Protein AF-A0A926UFT2-F1 (afdb_monomer)

Sequence (426 aa):
MARPYPFKGGNISDYETFIGQAGTYNTRYIPTGQTVPCIQPSGGFTSPSQLLDINMLSIASLALGVLNLGVGVYNAFQLQKTQKKLDQNHEQIRAYFGSIQNALNAHQRTLEVLVSSQYGLSQQMNILREEMRSDFQQIVREIQGVEARRRRKEFYANTYELMEVYKRFIDHLPDLSEADRLIDRAEKLEAWLLAELDQVSMGKPERLPLVVALFFSVRAKADAFEAKGGKYMASADKALNKLKKQIQREAYALCNGRSLYTLGVEIPEIVYQYALLQRSLAKGIELRLNPKAELAFLPEEVAWKDGLDDFRKIFEQKPESTVKDTVKINEKTVIHLKTLADCDWYIRFSGEDPSTFDVHSRQSIRLSDLFREIGHPNPTEGILYKSDLYALMLFSLPEACNKFASRIQEEFSWEEHPKISGSSFQ

Nearest PDB structures (foldseek):
  8v2d-assembly1_y  TM=6.453E-01  e=6.750E-02  synthetic construct

Solvent-accessible surface area (backbone atoms only — not comparable to full-atom values): 24301 Å² total; per-residue (Å²): 142,80,82,83,82,93,81,82,88,80,62,80,87,49,50,47,80,46,73,45,102,84,75,42,60,26,46,28,38,61,92,79,66,56,69,50,78,51,82,71,82,84,78,77,96,73,83,94,83,91,85,90,91,88,89,80,75,65,63,67,57,50,57,54,50,54,53,53,46,53,53,50,52,50,52,51,52,51,50,53,53,51,48,54,50,50,51,51,49,50,51,50,51,50,51,51,51,51,50,50,52,51,52,51,53,51,51,49,53,51,50,52,52,48,52,52,50,50,51,52,51,52,50,52,53,51,50,51,51,52,50,52,51,51,51,52,53,48,51,52,51,50,50,54,54,50,50,56,50,50,53,48,52,52,52,51,50,54,53,49,54,40,50,56,46,49,49,50,34,64,74,68,50,75,46,69,69,49,27,53,52,33,35,56,44,19,52,55,46,38,55,51,41,51,56,56,49,72,76,47,70,83,34,44,80,85,47,50,68,51,50,52,52,38,49,52,25,53,47,51,27,26,55,26,24,48,68,67,35,78,80,31,41,62,53,23,53,51,51,52,54,50,48,52,55,48,53,44,51,40,49,47,44,44,48,37,71,31,21,55,37,43,53,50,62,75,41,38,69,59,57,48,50,50,51,50,53,51,50,53,50,51,51,52,54,47,39,71,78,36,77,84,54,80,89,67,82,51,73,72,76,70,54,82,78,76,77,43,65,74,62,35,62,59,71,52,87,74,64,82,88,77,58,94,79,66,56,74,42,49,27,85,39,69,48,69,46,83,46,73,67,46,48,54,50,44,33,58,54,72,70,52,58,80,91,77,61,57,76,84,81,56,57,59,47,48,44,28,56,50,32,45,35,26,40,43,95,55,28,80,72,43,70,41,44,62,86,44,47,65,58,51,56,54,56,37,24,48,65,43,53,50,54,42,32,50,52,52,22,61,75,62,66,50,95,61,77,50,52,46,38,50,55,86,75,127

Structure (mmCIF, N/CA/C/O backbone):
data_AF-A0A926UFT2-F1
#
_entry.id   AF-A0A926UFT2-F1
#
loop_
_atom_site.group_PDB
_atom_site.id
_atom_site.type_symbol
_atom_site.label_atom_id
_atom_site.label_alt_id
_atom_site.label_comp_id
_atom_site.label_asym_id
_atom_site.label_entity_id
_atom_site.label_seq_id
_atom_site.pdbx_PDB_ins_code
_atom_site.Cartn_x
_atom_site.Cartn_y
_atom_site.Cartn_z
_atom_site.occupancy
_atom_site.B_iso_or_equiv
_atom_site.auth_seq_id
_atom_site.auth_comp_id
_atom_site.auth_asym_id
_atom_site.auth_atom_id
_atom_site.pdbx_PDB_model_num
ATOM 1 N N . MET A 1 1 ? -34.789 -75.171 114.854 1.00 38.50 1 MET A N 1
ATOM 2 C CA . MET A 1 1 ? -34.407 -75.235 113.425 1.00 38.50 1 MET A CA 1
ATOM 3 C C . MET A 1 1 ? -34.925 -73.981 112.732 1.00 38.50 1 MET A C 1
ATOM 5 O O . MET A 1 1 ? -36.127 -73.873 112.540 1.00 38.50 1 MET A O 1
ATOM 9 N N . ALA A 1 2 ? -34.049 -73.021 112.426 1.00 29.33 2 ALA A N 1
ATOM 10 C CA . ALA A 1 2 ? -34.383 -71.782 111.718 1.00 29.33 2 ALA A CA 1
ATOM 11 C C . ALA A 1 2 ? -33.448 -71.641 110.504 1.00 29.33 2 ALA A C 1
ATOM 13 O O . ALA A 1 2 ? -32.247 -71.875 110.616 1.00 29.33 2 ALA A O 1
ATOM 14 N N . ARG A 1 3 ? -34.039 -71.366 109.337 1.00 34.44 3 ARG A N 1
ATOM 15 C CA . ARG A 1 3 ? -33.404 -71.332 108.007 1.00 34.44 3 ARG A CA 1
ATOM 16 C C . ARG A 1 3 ? -32.431 -70.139 107.877 1.00 34.44 3 ARG A C 1
ATOM 18 O O . ARG A 1 3 ? -32.713 -69.098 108.465 1.00 34.44 3 ARG A O 1
ATOM 25 N N . PRO A 1 4 ? -31.328 -70.241 107.106 1.00 38.78 4 PRO A N 1
ATOM 26 C CA . PRO A 1 4 ? -30.415 -69.117 106.884 1.00 38.78 4 PRO A CA 1
ATOM 27 C C . PRO A 1 4 ? -31.065 -68.029 106.004 1.00 38.78 4 PRO A C 1
ATOM 29 O O . PRO A 1 4 ? -31.849 -68.337 105.107 1.00 38.78 4 PRO A O 1
ATOM 32 N N . TYR A 1 5 ? -30.742 -66.762 106.291 1.00 44.00 5 TYR A N 1
ATOM 33 C CA . TYR A 1 5 ? -31.286 -65.552 105.652 1.00 44.00 5 TYR A CA 1
ATOM 34 C C . TYR A 1 5 ? -31.024 -65.483 104.126 1.00 44.00 5 TYR A C 1
ATOM 36 O O . TYR A 1 5 ? -29.974 -65.947 103.672 1.00 44.00 5 TYR A O 1
ATOM 44 N N . PRO A 1 6 ? -31.926 -64.879 103.319 1.00 48.56 6 PRO A N 1
ATOM 45 C CA . PRO A 1 6 ? -31.948 -65.055 101.872 1.00 48.56 6 PRO A CA 1
ATOM 46 C C . PRO A 1 6 ? -31.351 -63.849 101.134 1.00 48.56 6 PRO A C 1
ATOM 48 O O . PRO A 1 6 ? -32.085 -63.107 100.505 1.00 48.56 6 PRO A O 1
ATOM 51 N N . PHE A 1 7 ? -30.035 -63.634 101.163 1.00 53.41 7 PHE A N 1
ATOM 52 C CA . PHE A 1 7 ? -29.404 -62.755 100.166 1.00 53.41 7 PHE A CA 1
ATOM 53 C C . PHE A 1 7 ? -28.016 -63.279 99.789 1.00 53.41 7 PHE A C 1
ATOM 55 O O . PHE A 1 7 ? -27.072 -63.214 100.572 1.00 53.41 7 PHE A O 1
ATOM 62 N N . LYS A 1 8 ? -27.893 -63.820 98.572 1.00 51.34 8 LYS A N 1
ATOM 63 C CA . LYS A 1 8 ? -26.617 -64.154 97.926 1.00 51.34 8 LYS A CA 1
ATOM 64 C C . LYS A 1 8 ? -26.634 -63.615 96.493 1.00 51.34 8 LYS A C 1
ATOM 66 O O . LYS A 1 8 ? -27.246 -64.232 95.630 1.00 51.34 8 LYS A O 1
ATOM 71 N N . GLY A 1 9 ? -25.908 -62.522 96.260 1.00 61.12 9 GLY A N 1
ATOM 72 C CA . GLY A 1 9 ? -25.526 -62.046 94.923 1.00 61.12 9 GLY A CA 1
ATOM 73 C C . GLY A 1 9 ? -26.507 -61.081 94.243 1.00 61.12 9 GLY A C 1
ATOM 74 O O . GLY A 1 9 ? -27.718 -61.251 94.330 1.00 61.12 9 GLY A O 1
ATOM 75 N N . GLY A 1 10 ? -25.939 -60.080 93.561 1.00 60.56 10 GLY A N 1
ATOM 76 C CA . GLY A 1 10 ? -26.616 -59.007 92.820 1.00 60.56 10 GLY A CA 1
ATOM 77 C C . GLY A 1 10 ? -25.664 -57.821 92.598 1.00 60.56 10 GLY A C 1
ATOM 78 O O . GLY A 1 10 ? -24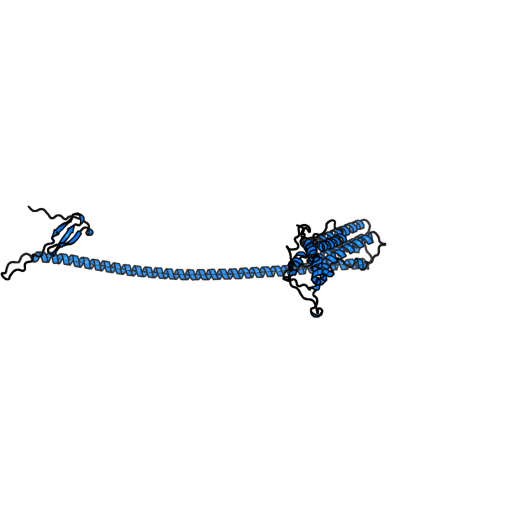.642 -57.734 93.284 1.00 60.56 10 GLY A O 1
ATOM 79 N N . ASN A 1 11 ? -25.956 -56.931 91.642 1.00 62.16 11 ASN A N 1
ATOM 80 C CA 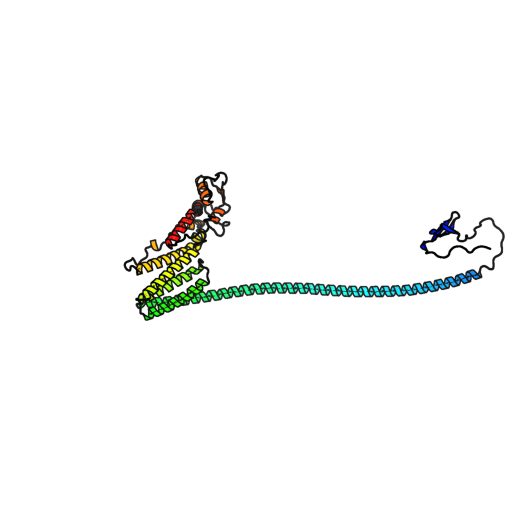. ASN A 1 11 ? -25.168 -55.710 91.444 1.00 62.16 11 ASN A CA 1
ATOM 81 C C . ASN A 1 11 ? -25.641 -54.634 92.437 1.00 62.16 11 ASN A C 1
ATOM 83 O O . ASN A 1 11 ? -26.805 -54.632 92.835 1.00 62.16 11 ASN A O 1
ATOM 87 N N . ILE A 1 12 ? -24.768 -53.720 92.873 1.00 59.62 12 ILE A N 1
ATOM 88 C CA . ILE A 1 12 ? -25.111 -52.793 93.974 1.00 59.62 12 ILE A CA 1
ATOM 89 C C . ILE A 1 12 ? -26.291 -51.865 93.627 1.00 59.62 12 ILE A C 1
ATOM 91 O O . ILE A 1 12 ? -27.007 -51.418 94.516 1.00 59.62 12 ILE A O 1
ATOM 95 N N . SER A 1 13 ? -26.520 -51.635 92.332 1.00 68.62 13 SER A N 1
ATOM 96 C CA . SER A 1 13 ? -27.637 -50.872 91.767 1.00 68.62 13 SER A CA 1
ATOM 97 C C . SER A 1 13 ? -29.010 -51.529 91.934 1.00 68.62 13 SER A C 1
ATOM 99 O O . SER A 1 13 ? -30.019 -50.863 91.731 1.00 68.62 13 SER A O 1
ATOM 101 N N . ASP A 1 14 ? -29.063 -52.815 92.288 1.00 70.75 14 ASP A N 1
ATOM 102 C CA . ASP A 1 14 ? -30.310 -53.583 92.393 1.00 70.75 14 ASP A CA 1
ATOM 103 C C . ASP A 1 14 ? -30.924 -53.516 93.806 1.00 70.75 14 ASP A C 1
ATOM 105 O O . ASP A 1 14 ? -31.936 -54.166 94.091 1.00 70.75 14 ASP A O 1
ATOM 109 N N . TYR A 1 15 ? -30.311 -52.741 94.707 1.00 73.19 15 TYR A N 1
ATOM 110 C CA . TYR A 1 15 ? -30.731 -52.574 96.094 1.00 73.19 15 TYR A CA 1
ATOM 111 C C . TYR A 1 15 ? -31.016 -51.106 96.403 1.00 73.19 15 TYR A C 1
ATOM 113 O O . TYR A 1 15 ? -30.239 -50.221 96.055 1.00 73.19 15 TYR A O 1
ATOM 121 N N . GLU A 1 16 ? -32.109 -50.860 97.121 1.00 76.12 16 GLU A N 1
ATOM 122 C CA . GLU A 1 16 ? -32.495 -49.527 97.579 1.00 76.12 16 GLU A CA 1
ATOM 123 C C . GLU A 1 16 ? -32.676 -49.520 99.098 1.00 76.12 16 GLU A C 1
ATOM 125 O O . GLU A 1 16 ? -33.309 -50.412 99.677 1.00 76.12 16 GLU A O 1
ATOM 130 N N . THR A 1 17 ? -32.135 -48.489 99.745 1.00 71.31 17 THR A N 1
ATOM 131 C CA . THR A 1 17 ? -32.325 -48.229 101.173 1.00 71.31 17 THR A CA 1
ATOM 132 C C . THR A 1 17 ? -33.426 -47.195 101.359 1.00 71.31 17 THR A C 1
ATOM 134 O O . THR A 1 17 ? -33.332 -46.087 100.838 1.00 71.31 17 THR A O 1
ATOM 137 N N . PHE A 1 18 ? -34.455 -47.527 102.135 1.00 71.19 18 PHE A N 1
ATOM 138 C CA . PHE A 1 18 ? -35.599 -46.645 102.371 1.00 71.19 18 PHE A CA 1
ATOM 139 C C . PHE A 1 18 ? -36.049 -46.698 103.837 1.00 71.19 18 PHE A C 1
ATOM 141 O O . PHE A 1 18 ? -35.766 -47.658 104.558 1.00 71.19 18 PHE A O 1
ATOM 148 N N . ILE A 1 19 ? -36.759 -45.665 104.295 1.00 70.62 19 ILE A N 1
ATOM 149 C CA . ILE A 1 19 ? -37.270 -45.583 105.670 1.00 70.62 19 ILE A CA 1
ATOM 150 C C . ILE A 1 19 ? -38.686 -46.176 105.715 1.00 70.62 19 ILE A C 1
ATOM 152 O O . ILE A 1 19 ? -39.572 -45.743 104.981 1.00 70.62 19 ILE A O 1
ATOM 156 N N . GLY A 1 20 ? -38.898 -47.196 106.551 1.00 65.69 20 GLY A N 1
ATOM 157 C CA . GLY A 1 20 ? -40.201 -47.855 106.718 1.00 65.69 20 GLY A CA 1
ATOM 158 C C . GLY A 1 20 ? -41.177 -47.060 107.595 1.00 65.69 20 GLY A C 1
ATOM 159 O O . GLY A 1 20 ? -40.785 -46.111 108.268 1.00 65.69 20 GLY A O 1
ATOM 160 N N . GLN A 1 21 ? -42.448 -47.482 107.654 1.00 56.25 21 GLN A N 1
ATOM 161 C CA . GLN A 1 21 ? -43.526 -46.781 108.385 1.00 56.25 21 GLN A CA 1
ATOM 162 C C . GLN A 1 21 ? -43.278 -46.597 109.902 1.00 56.25 21 GLN A C 1
ATOM 164 O O . GLN A 1 21 ? -43.944 -45.778 110.523 1.00 56.25 21 GLN A O 1
ATOM 169 N N . ALA A 1 22 ? -42.303 -47.305 110.489 1.00 54.56 22 ALA A N 1
ATOM 170 C CA . ALA A 1 22 ? -41.871 -47.158 111.885 1.00 54.56 22 ALA A CA 1
ATOM 171 C C . ALA A 1 22 ? -40.535 -46.391 112.057 1.00 54.56 22 ALA A C 1
ATOM 173 O O . ALA A 1 22 ? -39.923 -46.454 113.121 1.00 54.56 22 ALA A O 1
ATOM 174 N N . GLY A 1 23 ? -40.043 -45.704 111.016 1.00 50.47 23 GLY A N 1
ATOM 175 C CA . GLY A 1 23 ? -38.810 -44.903 111.067 1.00 50.47 23 GLY A CA 1
ATOM 176 C C . GLY A 1 23 ? -37.500 -45.697 110.958 1.00 50.47 23 GLY A C 1
ATOM 177 O O . GLY A 1 23 ? -36.429 -45.141 111.187 1.00 50.47 23 GLY A O 1
ATOM 178 N N . THR A 1 24 ? -37.550 -46.987 110.614 1.00 60.97 24 THR A N 1
ATOM 179 C CA . THR A 1 24 ? -36.361 -47.845 110.474 1.00 60.97 24 THR A CA 1
ATOM 180 C C . THR A 1 24 ? -35.791 -47.807 109.058 1.00 60.97 24 THR A C 1
ATOM 182 O O . THR A 1 24 ? -36.548 -47.813 108.087 1.00 60.97 24 THR A O 1
ATOM 185 N N . TYR A 1 25 ? -34.460 -47.808 108.927 1.00 60.69 25 TYR A N 1
ATOM 186 C CA . TYR A 1 25 ? -33.798 -47.988 107.633 1.00 60.69 25 TYR A CA 1
ATOM 187 C C . TYR A 1 25 ? -33.895 -49.456 107.214 1.00 60.69 25 TYR A C 1
ATOM 189 O O . TYR A 1 25 ? -33.413 -50.342 107.917 1.00 60.69 25 TYR A O 1
ATOM 197 N N . ASN A 1 26 ? -34.527 -49.714 106.075 1.00 72.56 26 ASN A N 1
ATOM 198 C CA . ASN A 1 26 ? -34.687 -51.047 105.509 1.00 72.56 26 ASN A CA 1
ATOM 199 C C . ASN A 1 26 ? -33.991 -51.107 104.153 1.00 72.56 26 ASN A C 1
ATOM 201 O O . ASN A 1 26 ? -34.033 -50.140 103.391 1.00 72.56 26 ASN A O 1
ATOM 205 N N . THR A 1 27 ? -33.410 -52.260 103.833 1.00 71.62 27 THR A N 1
ATOM 206 C CA . THR A 1 27 ? -32.860 -52.512 102.499 1.00 71.62 27 THR A CA 1
ATOM 207 C C . THR A 1 27 ? -33.816 -53.420 101.739 1.00 71.62 27 THR A C 1
ATOM 209 O O . THR A 1 27 ? -34.181 -54.503 102.212 1.00 71.62 27 THR A O 1
ATOM 212 N N . ARG A 1 28 ? -34.248 -52.963 100.562 1.00 79.88 28 ARG A N 1
ATOM 213 C CA . ARG A 1 28 ? -35.083 -53.717 99.625 1.00 79.88 28 ARG A CA 1
ATOM 214 C C . ARG A 1 28 ? -34.233 -54.183 98.456 1.00 79.88 28 ARG A C 1
ATOM 216 O O . ARG A 1 28 ? -33.477 -53.395 97.897 1.00 79.88 28 ARG A O 1
ATOM 223 N N . TYR A 1 29 ? -34.413 -55.433 98.048 1.00 80.19 29 TYR A N 1
ATOM 224 C CA . TYR A 1 29 ? -33.952 -55.870 96.735 1.00 80.19 29 TYR A CA 1
ATOM 225 C C . TYR A 1 29 ? -35.026 -55.533 95.698 1.00 80.19 29 TYR A C 1
ATOM 227 O O . TYR A 1 29 ? -36.144 -56.052 95.765 1.00 80.19 29 TYR A O 1
ATOM 235 N N . ILE A 1 30 ? -34.708 -54.616 94.785 1.00 77.50 30 ILE A N 1
ATOM 236 C CA . ILE A 1 30 ? -35.669 -53.978 93.874 1.00 77.50 30 ILE A CA 1
ATOM 237 C C . ILE A 1 30 ? -36.402 -55.009 92.990 1.00 77.50 30 ILE A C 1
ATOM 239 O O . ILE A 1 30 ? -37.626 -54.915 92.895 1.00 77.50 30 ILE A O 1
ATOM 243 N N . PRO A 1 31 ? -35.739 -56.035 92.411 1.00 76.19 31 PRO A N 1
ATOM 244 C CA . PRO A 1 31 ? -36.402 -56.958 91.485 1.00 76.19 31 PRO A CA 1
ATOM 245 C C . PRO A 1 31 ? -37.454 -57.875 92.123 1.00 76.19 31 PRO A C 1
ATOM 247 O O . PRO A 1 31 ? -38.410 -58.257 91.454 1.00 76.19 31 PRO A O 1
ATOM 250 N N . THR A 1 32 ? -37.294 -58.259 93.397 1.00 73.31 32 THR A N 1
ATOM 251 C CA . THR A 1 32 ? -38.211 -59.206 94.069 1.00 73.31 32 THR A CA 1
ATOM 252 C C . THR A 1 32 ? -39.108 -58.552 95.117 1.00 73.31 32 THR A C 1
ATOM 254 O O . THR A 1 32 ? -40.034 -59.192 95.612 1.00 73.31 32 THR A O 1
ATOM 257 N N . GLY A 1 33 ? -38.833 -57.301 95.495 1.00 68.38 33 GLY A N 1
ATOM 258 C CA . GLY A 1 33 ? -39.597 -56.558 96.499 1.00 68.38 33 GLY A CA 1
ATOM 259 C C . GLY A 1 33 ? -39.401 -57.034 97.942 1.00 68.38 33 GLY A C 1
ATOM 260 O O . GLY A 1 33 ? -40.003 -56.463 98.851 1.00 68.38 33 GLY A O 1
ATOM 261 N N . GLN A 1 34 ? -38.559 -58.045 98.187 1.00 72.94 34 GLN A N 1
ATOM 262 C CA . GLN A 1 34 ? -38.290 -58.540 99.537 1.00 72.94 34 GLN A CA 1
ATOM 263 C C . GLN A 1 34 ? -37.450 -57.537 100.334 1.00 72.94 34 GLN A C 1
ATOM 265 O O . GLN A 1 34 ? -36.432 -57.023 99.862 1.00 72.94 34 GLN A O 1
ATOM 270 N N . THR A 1 35 ? -37.883 -57.274 101.565 1.00 67.94 35 THR A N 1
ATOM 271 C CA . THR A 1 35 ? -37.246 -56.330 102.487 1.00 67.94 35 THR A CA 1
ATOM 272 C C . THR A 1 35 ? -36.670 -57.064 103.683 1.00 67.94 35 THR A C 1
ATOM 274 O O . THR A 1 35 ? -37.381 -57.843 104.320 1.00 67.94 35 THR A O 1
ATOM 277 N N . VAL A 1 36 ? -35.416 -56.770 104.027 1.00 65.31 36 VAL A N 1
ATOM 278 C CA . VAL A 1 36 ? -34.845 -57.179 105.315 1.00 65.31 36 VAL A CA 1
ATOM 279 C C . VAL A 1 36 ? -34.732 -55.951 106.212 1.00 65.31 36 VAL A C 1
ATOM 281 O O . VAL A 1 36 ? -34.153 -54.942 105.795 1.00 65.31 36 VAL A O 1
ATOM 284 N N . PRO A 1 37 ? -35.294 -56.010 107.430 1.00 57.31 37 PRO A N 1
ATOM 285 C CA . PRO A 1 37 ? -35.122 -54.940 108.388 1.00 57.31 37 PRO A CA 1
ATOM 286 C C . PRO A 1 37 ? -33.679 -54.931 108.877 1.00 57.31 37 PRO A C 1
ATOM 288 O O . PRO A 1 37 ? -33.177 -55.937 109.383 1.00 57.31 37 PRO A O 1
ATOM 291 N N . CYS A 1 38 ? -33.005 -53.791 108.743 1.00 56.72 38 CYS A N 1
ATOM 292 C CA . CYS A 1 38 ? -31.776 -53.581 109.490 1.00 56.72 38 CYS A CA 1
ATOM 293 C C . CYS A 1 38 ? -32.158 -53.347 110.956 1.00 56.72 38 CYS A C 1
ATOM 295 O O . CYS A 1 38 ? -33.094 -52.608 111.262 1.00 56.72 38 CYS A O 1
ATOM 297 N N . ILE A 1 39 ? -31.458 -54.058 111.841 1.00 48.69 39 ILE A N 1
ATOM 298 C CA . ILE A 1 39 ? -31.693 -54.152 113.285 1.00 48.69 39 ILE A CA 1
ATOM 299 C C . ILE A 1 39 ? -31.995 -52.765 113.874 1.00 48.69 39 ILE A C 1
ATOM 301 O O . ILE A 1 39 ? -31.167 -51.857 113.794 1.00 48.69 39 ILE A O 1
ATOM 305 N N . GLN A 1 40 ? -33.179 -52.611 114.476 1.00 38.66 40 GLN A N 1
ATOM 306 C CA . GLN A 1 40 ? -33.473 -51.473 115.345 1.00 38.66 40 GLN A CA 1
ATOM 307 C C . GLN A 1 40 ? -32.434 -51.434 116.474 1.00 38.66 40 GLN A C 1
ATOM 309 O O . GLN A 1 40 ? -32.223 -52.467 117.115 1.00 38.66 40 GLN A O 1
ATOM 314 N N . PRO A 1 41 ? -31.872 -50.267 116.837 1.00 41.53 41 PRO A N 1
ATOM 315 C CA . PRO A 1 41 ? -31.572 -50.070 118.242 1.00 41.53 41 PRO A CA 1
ATOM 316 C C . PRO A 1 41 ? -32.928 -50.156 118.949 1.00 41.53 41 PRO A C 1
ATOM 318 O O . PRO A 1 41 ? -33.809 -49.331 118.704 1.00 41.53 41 PRO A O 1
ATOM 321 N N . SER A 1 42 ? -33.148 -51.221 119.717 1.00 34.81 42 SER A N 1
ATOM 322 C CA . SER A 1 42 ? -34.366 -51.408 120.501 1.00 34.81 42 SER A CA 1
ATOM 323 C C . SER A 1 42 ? -34.553 -50.184 121.395 1.00 34.81 42 SER A C 1
ATOM 325 O O . SER A 1 42 ? -33.825 -50.000 122.371 1.00 34.81 42 SER A O 1
ATOM 327 N N . GLY A 1 43 ? -35.479 -49.313 120.998 1.00 40.12 43 GLY A N 1
ATOM 328 C CA . GLY A 1 43 ? -35.889 -48.162 121.779 1.00 40.12 43 GLY A CA 1
ATOM 329 C C . GLY A 1 43 ? -36.644 -48.593 123.032 1.00 40.12 43 GLY A C 1
ATOM 330 O O . GLY A 1 43 ? -37.162 -49.705 123.114 1.00 40.12 43 GLY A O 1
ATOM 331 N N . GLY A 1 44 ? -36.741 -47.676 123.990 1.00 34.22 44 GLY A N 1
ATOM 332 C CA . GLY A 1 44 ? -37.617 -47.856 125.139 1.00 34.22 44 GLY A CA 1
ATOM 333 C C . GLY A 1 44 ? -37.454 -46.790 126.211 1.00 34.22 44 GLY A C 1
ATOM 334 O O . GLY A 1 44 ? -37.046 -47.099 127.323 1.00 34.22 44 GLY A O 1
ATOM 335 N N . PHE A 1 45 ? -37.788 -45.535 125.900 1.00 47.22 45 PHE A N 1
ATOM 336 C CA . PHE A 1 45 ? -38.206 -44.589 126.935 1.00 47.22 45 PHE A CA 1
ATOM 337 C C . PHE A 1 45 ? -39.520 -45.098 127.536 1.00 47.22 45 PHE A C 1
ATOM 339 O O . PHE A 1 45 ? -40.566 -44.900 126.932 1.00 47.22 45 PHE A O 1
ATOM 346 N N . THR A 1 46 ? -39.472 -45.701 128.723 1.00 38.75 46 THR A N 1
ATOM 347 C CA . THR A 1 46 ? -40.556 -45.631 129.714 1.00 38.75 46 THR A CA 1
ATOM 348 C C . THR A 1 46 ? -40.002 -45.903 131.111 1.00 38.75 46 THR A C 1
ATOM 350 O O . THR A 1 46 ? -39.685 -47.039 131.440 1.00 38.75 46 THR A O 1
ATOM 353 N N . SER A 1 47 ? -40.006 -44.845 131.926 1.00 36.75 47 SER A N 1
ATOM 354 C CA . SER A 1 47 ? -39.980 -44.826 133.397 1.00 36.75 47 SER A CA 1
ATOM 355 C C . SER A 1 47 ? -38.670 -45.201 134.127 1.00 36.75 47 SER A C 1
ATOM 357 O O . SER A 1 47 ? -38.021 -46.189 133.793 1.00 36.75 47 SER A O 1
ATOM 359 N N . PRO A 1 48 ? -38.270 -44.424 135.158 1.00 46.06 48 PRO A N 1
ATOM 360 C CA . PRO A 1 48 ? -37.009 -44.604 135.856 1.00 46.06 48 PRO A CA 1
ATOM 361 C C . PRO A 1 48 ? -37.140 -45.644 136.971 1.00 46.06 48 PRO A C 1
ATOM 363 O O . PRO A 1 48 ? -37.853 -45.428 137.948 1.00 46.06 48 PRO A O 1
ATOM 366 N N . SER A 1 49 ? -36.413 -46.753 136.854 1.00 43.06 49 SER A N 1
ATOM 367 C CA . SER A 1 49 ? -35.515 -47.287 137.893 1.00 43.06 49 SER A CA 1
ATOM 368 C C . SER A 1 49 ? -35.159 -48.756 137.641 1.00 43.06 49 SER A C 1
ATOM 370 O O . SER A 1 49 ? -35.996 -49.563 137.258 1.00 43.06 49 SER A O 1
ATOM 372 N N . GLN A 1 50 ? -33.906 -49.056 137.988 1.00 36.91 50 GLN A N 1
ATOM 373 C CA . GLN A 1 50 ? -33.282 -50.354 138.266 1.00 36.91 50 GLN A CA 1
ATOM 374 C C . GLN A 1 50 ? -32.277 -50.899 137.230 1.00 36.91 50 GLN A C 1
ATOM 376 O O . GLN A 1 50 ? -32.532 -51.067 136.044 1.00 36.91 50 GLN A O 1
ATOM 381 N N . LEU A 1 51 ? -31.079 -51.066 137.790 1.00 45.25 51 LEU A N 1
ATOM 382 C CA . LEU A 1 51 ? -29.727 -51.265 137.278 1.00 45.25 51 LEU A CA 1
ATOM 383 C C . LEU A 1 51 ? -29.359 -52.765 137.183 1.00 45.25 51 LEU A C 1
ATOM 385 O O . LEU A 1 51 ? -29.845 -53.542 137.999 1.00 45.25 51 LEU A O 1
ATOM 389 N N . LEU A 1 52 ? -28.362 -53.054 136.322 1.00 41.03 52 LEU A N 1
ATOM 390 C CA . LEU A 1 52 ? -27.407 -54.196 136.285 1.00 41.03 52 LEU A CA 1
ATOM 391 C C . LEU A 1 52 ? -27.747 -55.427 135.413 1.00 41.03 52 LEU A C 1
ATOM 393 O O . LEU A 1 52 ? -28.554 -56.260 135.799 1.00 41.03 52 LEU A O 1
ATOM 397 N N . ASP A 1 53 ? -27.067 -55.564 134.257 1.00 39.47 53 ASP A N 1
ATOM 398 C CA . ASP A 1 53 ? -25.957 -56.532 134.049 1.00 39.47 53 ASP A CA 1
ATOM 399 C C . ASP A 1 53 ? -25.399 -56.495 132.598 1.00 39.47 53 ASP A C 1
ATOM 401 O O . ASP A 1 53 ? -26.100 -56.794 131.632 1.00 39.47 53 ASP A O 1
ATOM 405 N N . ILE A 1 54 ? -24.116 -56.135 132.423 1.00 46.47 54 ILE A N 1
ATOM 406 C CA . ILE A 1 54 ? -23.368 -56.123 131.141 1.00 46.47 54 ILE A CA 1
ATOM 407 C C . ILE A 1 54 ? -21.910 -56.504 131.439 1.00 46.47 54 ILE A C 1
ATOM 409 O O . ILE A 1 54 ? -21.283 -55.790 132.215 1.00 46.47 54 ILE A O 1
ATOM 413 N N . ASN A 1 55 ? -21.329 -57.547 130.809 1.00 45.53 55 ASN A N 1
ATOM 414 C CA . ASN A 1 55 ? -19.852 -57.651 130.739 1.00 45.53 55 ASN A CA 1
ATOM 415 C C . ASN A 1 55 ? -19.172 -58.564 129.681 1.00 45.53 55 ASN A C 1
ATOM 417 O O . ASN A 1 55 ? -17.951 -58.662 129.705 1.00 45.53 55 ASN A O 1
ATOM 421 N N . MET A 1 56 ? -19.853 -59.191 128.706 1.00 41.03 56 MET A N 1
ATOM 422 C CA . MET A 1 56 ? -19.154 -60.015 127.676 1.00 41.03 56 MET A CA 1
ATOM 423 C C . MET A 1 56 ? -19.154 -59.470 126.231 1.00 41.03 56 MET A C 1
ATOM 425 O O . MET A 1 56 ? -18.460 -60.010 125.375 1.00 41.03 56 MET A O 1
ATOM 429 N N . LEU A 1 57 ? -19.844 -58.364 125.935 1.00 44.75 57 LEU A N 1
ATOM 430 C CA . LEU A 1 57 ? -19.972 -57.816 124.566 1.00 44.75 57 LEU A CA 1
ATOM 431 C C . LEU A 1 57 ? -18.865 -56.822 124.142 1.00 44.75 57 LEU A C 1
ATOM 433 O O . LEU A 1 57 ? -18.858 -56.367 122.999 1.00 44.75 57 LEU A O 1
ATOM 437 N N . SER A 1 58 ? -17.918 -56.502 125.031 1.00 47.06 58 SER A N 1
ATOM 438 C CA . SER A 1 58 ? -16.907 -55.437 124.855 1.00 47.06 58 SER A CA 1
ATOM 439 C C . SER A 1 58 ? -15.657 -55.858 124.053 1.00 47.06 58 SER A C 1
ATOM 441 O O . SER A 1 58 ? -15.058 -55.056 123.340 1.00 47.06 58 SER A O 1
ATOM 443 N N . ILE A 1 59 ? -15.257 -57.133 124.108 1.00 43.22 59 ILE A N 1
ATOM 444 C CA . ILE A 1 59 ? -13.952 -57.566 123.565 1.00 43.22 59 ILE A CA 1
ATOM 445 C C . ILE A 1 59 ? -14.026 -57.896 122.063 1.00 43.22 59 ILE A C 1
ATOM 447 O O . ILE A 1 59 ? -13.127 -57.545 121.298 1.00 43.22 59 ILE A O 1
ATOM 451 N N . ALA A 1 60 ? -15.115 -58.521 121.605 1.00 42.44 60 ALA A N 1
ATOM 452 C CA . ALA A 1 60 ? -15.293 -58.874 120.191 1.00 42.44 60 ALA A CA 1
ATOM 453 C C . ALA A 1 60 ? -15.494 -57.638 119.293 1.00 42.44 60 ALA A C 1
ATOM 455 O O . ALA A 1 60 ? -15.026 -57.599 118.155 1.00 42.44 60 ALA A O 1
ATOM 456 N N . SER A 1 61 ? -16.144 -56.605 119.827 1.00 44.38 61 SER A N 1
ATOM 457 C CA . SER A 1 61 ? -16.360 -55.316 119.165 1.00 44.38 61 SER A CA 1
ATOM 458 C C . SER A 1 61 ? -15.059 -54.509 119.036 1.00 44.38 61 SER A C 1
ATOM 460 O O . SER A 1 61 ? -14.843 -53.863 118.010 1.00 44.38 61 SER A O 1
ATOM 462 N N . LEU A 1 62 ? -14.135 -54.630 119.996 1.00 43.66 62 LEU A N 1
ATOM 463 C CA . LEU A 1 62 ? -12.803 -54.022 119.922 1.00 43.66 62 LEU A CA 1
ATOM 464 C C . LEU A 1 62 ? -11.918 -54.672 118.839 1.00 43.66 62 LEU A C 1
ATOM 466 O O . LEU A 1 62 ? -11.279 -53.968 118.058 1.00 43.66 62 LEU A O 1
ATOM 470 N N . ALA A 1 63 ? -11.913 -56.007 118.739 1.00 39.56 63 ALA A N 1
ATOM 471 C CA . ALA A 1 63 ? -11.103 -56.734 117.752 1.00 39.56 63 ALA A CA 1
ATOM 472 C C . ALA A 1 63 ? -11.539 -56.458 116.296 1.00 39.56 63 ALA A C 1
ATOM 474 O O . ALA A 1 63 ? -10.697 -56.261 115.417 1.00 39.56 63 ALA A O 1
ATOM 475 N N . LEU A 1 64 ? -12.851 -56.368 116.049 1.00 48.81 64 LEU A N 1
ATOM 476 C CA . LEU A 1 64 ? -13.413 -55.944 114.760 1.00 48.81 64 LEU A CA 1
ATOM 477 C C . LEU A 1 64 ? -13.107 -54.470 114.446 1.00 48.81 64 LEU A C 1
ATOM 479 O O . LEU A 1 64 ? -12.839 -54.133 113.293 1.00 48.81 64 LEU A O 1
ATOM 483 N N . GLY A 1 65 ? -13.084 -53.605 115.465 1.00 46.56 65 GLY A N 1
ATOM 484 C CA . GLY A 1 65 ? -12.685 -52.204 115.331 1.00 46.56 65 GLY A CA 1
ATOM 485 C C . GLY A 1 65 ? -11.230 -52.033 114.883 1.00 46.56 65 GLY A C 1
ATOM 486 O O . GLY A 1 65 ? -10.963 -51.250 113.976 1.00 46.56 65 GLY A O 1
ATOM 487 N N . VAL A 1 66 ? -10.296 -52.806 115.449 1.00 49.69 66 VAL A N 1
ATOM 488 C CA . VAL A 1 66 ? -8.860 -52.733 115.108 1.00 49.69 66 VAL A CA 1
ATOM 489 C C . VAL A 1 66 ? -8.570 -53.270 113.701 1.00 49.69 66 VAL A C 1
ATOM 491 O O . VAL A 1 66 ? -7.791 -52.664 112.965 1.00 49.69 66 VAL A O 1
ATOM 494 N N . LEU A 1 67 ? -9.225 -54.358 113.282 1.00 46.78 67 LEU A N 1
ATOM 495 C CA . LEU A 1 67 ? -9.088 -54.890 111.918 1.00 46.78 67 LEU A CA 1
ATOM 496 C C . LEU A 1 67 ? -9.646 -53.925 110.864 1.00 46.78 67 LEU A C 1
ATOM 498 O O . LEU A 1 67 ? -8.989 -53.676 109.852 1.00 46.78 67 LEU A O 1
ATOM 502 N N . ASN A 1 68 ? -10.808 -53.321 111.127 1.00 53.31 68 ASN A N 1
ATOM 503 C CA . ASN A 1 68 ? -11.378 -52.303 110.243 1.00 53.31 68 ASN A CA 1
ATOM 504 C C . ASN A 1 68 ? -10.508 -51.038 110.181 1.00 53.31 68 ASN A C 1
ATOM 506 O O . ASN A 1 68 ? -10.385 -50.437 109.113 1.00 53.31 68 ASN A O 1
ATOM 510 N N . LEU A 1 69 ? -9.838 -50.669 111.279 1.00 53.59 69 LEU A N 1
ATOM 511 C CA . LEU A 1 69 ? -8.868 -49.573 111.286 1.00 53.59 69 LEU A CA 1
ATOM 512 C C . LEU A 1 69 ? -7.633 -49.905 110.432 1.00 53.59 69 LEU A C 1
ATOM 514 O O . LEU A 1 69 ? -7.182 -49.066 109.658 1.00 53.59 69 LEU A O 1
ATOM 518 N N . GLY A 1 70 ? -7.113 -51.134 110.520 1.00 47.06 70 GLY A N 1
ATOM 519 C CA . GLY A 1 70 ? -5.968 -51.592 109.725 1.00 47.06 70 GLY A CA 1
ATOM 520 C C . GLY A 1 70 ? -6.247 -51.606 108.219 1.00 47.06 70 GLY A C 1
ATOM 521 O O . GLY A 1 70 ? -5.431 -51.120 107.435 1.00 47.06 70 GLY A O 1
ATOM 522 N N . VAL A 1 71 ? -7.430 -52.083 107.812 1.00 64.31 71 VAL A N 1
ATOM 523 C CA . VAL A 1 71 ? -7.884 -52.035 106.410 1.00 64.31 71 VAL A CA 1
ATOM 524 C C . VAL A 1 71 ? -8.116 -50.590 105.957 1.00 64.31 71 VAL A C 1
ATOM 526 O O . VAL A 1 71 ? -7.727 -50.229 104.847 1.00 64.31 71 VAL A O 1
ATOM 529 N N . GLY A 1 72 ? -8.678 -49.737 106.821 1.00 59.84 72 GLY A N 1
ATOM 530 C CA . GLY A 1 72 ? -8.869 -48.310 106.548 1.00 59.84 72 GLY A CA 1
ATOM 531 C C . GLY A 1 72 ? -7.554 -47.559 106.324 1.00 59.84 72 GLY A C 1
ATOM 532 O O . GLY A 1 72 ? -7.420 -46.832 105.341 1.00 59.84 72 GLY A O 1
ATOM 533 N N . VAL A 1 73 ? -6.551 -47.786 107.178 1.00 61.84 73 VAL A N 1
ATOM 534 C CA . VAL A 1 73 ? -5.215 -47.175 107.061 1.00 61.84 73 VAL A CA 1
ATOM 535 C C . VAL A 1 73 ? -4.467 -47.702 105.833 1.00 61.84 73 VAL A C 1
ATOM 537 O O . VAL A 1 73 ? -3.844 -46.919 105.117 1.00 61.84 73 VAL A O 1
ATOM 540 N N . TYR A 1 74 ? -4.564 -49.001 105.531 1.00 66.12 74 TYR A N 1
ATOM 541 C CA . TYR A 1 74 ? -3.958 -49.583 104.330 1.00 66.12 74 TYR A CA 1
ATOM 542 C C . TYR A 1 74 ? -4.583 -49.032 103.042 1.00 66.12 74 TYR A C 1
ATOM 544 O O . TYR A 1 74 ? -3.861 -48.635 102.125 1.00 66.12 74 TYR A O 1
ATOM 552 N N . ASN A 1 75 ? -5.915 -48.942 102.986 1.00 68.06 75 ASN A N 1
ATOM 553 C CA . ASN A 1 75 ? -6.620 -48.358 101.847 1.00 68.06 75 ASN A CA 1
ATOM 554 C C . ASN A 1 75 ? -6.300 -46.868 101.692 1.00 68.06 75 ASN A C 1
ATOM 556 O O . ASN A 1 75 ? -6.067 -46.425 100.571 1.00 68.06 75 ASN A O 1
ATOM 560 N N . ALA A 1 76 ? -6.205 -46.109 102.790 1.00 64.88 76 ALA A N 1
ATOM 561 C CA . ALA A 1 76 ? -5.792 -44.706 102.763 1.00 64.88 76 ALA A CA 1
ATOM 562 C C . ALA A 1 76 ? -4.346 -44.533 102.258 1.00 64.88 76 ALA A C 1
ATOM 564 O O . ALA A 1 76 ? -4.079 -43.656 101.437 1.00 64.88 76 ALA A O 1
ATOM 565 N N . PHE A 1 77 ? -3.420 -45.400 102.680 1.00 69.81 77 PHE A N 1
ATOM 566 C CA . PHE A 1 77 ? -2.034 -45.389 102.206 1.00 69.81 77 PHE A CA 1
ATOM 567 C C . PHE A 1 77 ? -1.923 -45.750 100.716 1.00 69.81 77 PHE A C 1
ATOM 569 O O . PHE A 1 77 ? -1.189 -45.096 99.970 1.00 69.81 77 PHE A O 1
ATOM 576 N N . GLN A 1 78 ? -2.674 -46.756 100.252 1.00 71.50 78 GLN A N 1
ATOM 577 C CA . GLN A 1 78 ? -2.719 -47.108 98.831 1.00 71.50 78 GLN A CA 1
ATOM 578 C C . GLN A 1 78 ? -3.354 -45.996 97.995 1.00 71.50 78 GLN A C 1
ATOM 580 O O . GLN A 1 78 ? -2.787 -45.645 96.963 1.00 71.50 78 GLN A O 1
ATOM 585 N N . LEU A 1 79 ? -4.441 -45.379 98.474 1.00 71.88 79 LEU A N 1
ATOM 586 C CA . LEU A 1 79 ? -5.063 -44.204 97.854 1.00 71.88 79 LEU A CA 1
ATOM 587 C C . LEU A 1 79 ? -4.073 -43.045 97.726 1.00 71.88 79 LEU A C 1
ATOM 589 O O . LEU A 1 79 ? -3.929 -42.473 96.648 1.00 71.88 79 LEU A O 1
ATOM 593 N N . GLN A 1 80 ? -3.315 -42.749 98.782 1.00 74.19 80 GLN A N 1
ATOM 594 C CA . GLN A 1 80 ? -2.299 -41.698 98.757 1.00 74.19 80 GLN A CA 1
ATOM 595 C C . GLN A 1 80 ? -1.166 -42.013 97.766 1.00 74.19 80 GLN A C 1
ATOM 597 O O . GLN A 1 80 ? -0.685 -41.126 97.057 1.00 74.19 80 GLN A O 1
ATOM 602 N N . LYS A 1 81 ? -0.744 -43.281 97.675 1.00 78.75 81 LYS A N 1
ATOM 603 C CA . LYS A 1 81 ? 0.271 -43.728 96.710 1.00 78.75 81 LYS A CA 1
ATOM 604 C C . LYS A 1 81 ? -0.242 -43.657 95.271 1.00 78.75 81 LYS A C 1
ATOM 606 O O . LYS A 1 81 ? 0.507 -43.242 94.386 1.00 78.75 81 LYS A O 1
ATOM 611 N N . THR A 1 82 ? -1.495 -44.040 95.025 1.00 74.94 82 THR A N 1
ATOM 612 C CA . THR A 1 82 ? -2.126 -43.907 93.706 1.00 74.94 82 THR A CA 1
ATOM 613 C C . THR A 1 82 ? -2.331 -42.450 93.328 1.00 74.94 82 THR A C 1
ATOM 615 O O . THR A 1 82 ? -2.085 -42.101 92.181 1.00 74.94 82 THR A O 1
ATOM 618 N N . GLN A 1 83 ? -2.679 -41.593 94.287 1.00 77.75 83 GLN A N 1
ATOM 619 C CA . GLN A 1 83 ? -2.855 -40.166 94.054 1.00 77.75 83 GLN A CA 1
ATOM 620 C C . GLN A 1 83 ? -1.527 -39.495 9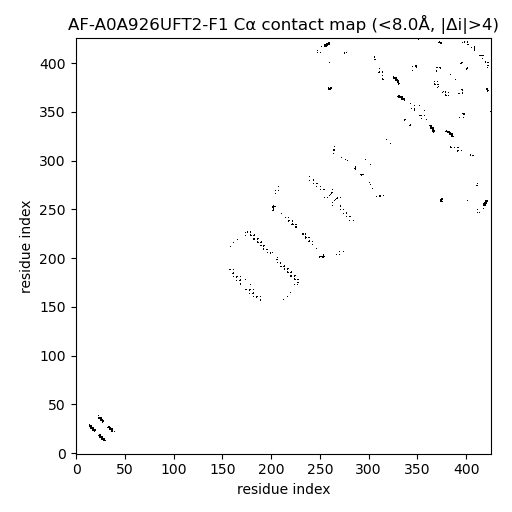3.707 1.00 77.75 83 GLN A C 1
ATOM 622 O O . GLN A 1 83 ? -1.442 -38.847 92.677 1.00 77.75 83 GLN A O 1
ATOM 627 N N . LYS A 1 84 ? -0.441 -39.795 94.434 1.00 79.19 84 LYS A N 1
ATOM 628 C CA . LYS A 1 84 ? 0.903 -39.323 94.057 1.00 79.19 84 LYS A CA 1
ATOM 629 C C . LYS A 1 84 ? 1.335 -39.771 92.659 1.00 79.19 84 LYS A C 1
ATOM 631 O O . LYS A 1 84 ? 1.932 -38.986 91.933 1.00 79.19 84 LYS A O 1
ATOM 636 N N . LYS A 1 85 ? 1.060 -41.023 92.274 1.00 82.56 85 LYS A N 1
ATOM 637 C CA . LYS A 1 85 ? 1.354 -41.507 90.911 1.00 82.56 85 LYS A CA 1
ATOM 638 C C . LYS A 1 85 ? 0.494 -40.810 89.859 1.00 82.56 85 LYS A C 1
ATOM 640 O O . LYS A 1 85 ? 0.980 -40.536 88.768 1.00 82.56 85 LYS A O 1
ATOM 645 N N . LEU A 1 86 ? -0.770 -40.540 90.179 1.00 80.25 86 LEU A N 1
ATOM 646 C CA . LEU A 1 86 ? -1.686 -39.815 89.308 1.00 80.25 86 LEU A CA 1
ATOM 647 C C . LEU A 1 86 ? -1.226 -38.367 89.118 1.00 80.25 86 LEU A C 1
ATOM 649 O O . LEU A 1 86 ? -1.184 -37.908 87.983 1.00 80.25 86 LEU A O 1
ATOM 653 N N . ASP A 1 87 ? -0.807 -37.697 90.190 1.00 83.81 87 ASP A N 1
ATOM 654 C CA . ASP A 1 87 ? -0.277 -36.332 90.156 1.00 83.81 87 ASP A CA 1
ATOM 655 C C . ASP A 1 87 ? 1.020 -36.268 89.334 1.00 83.81 87 ASP A C 1
ATOM 657 O O . ASP A 1 87 ? 1.148 -35.430 88.447 1.00 83.81 87 ASP A O 1
ATOM 661 N N . GLN A 1 88 ? 1.939 -37.221 89.534 1.00 84.62 88 GLN A N 1
ATOM 662 C CA . GLN A 1 88 ? 3.167 -37.338 88.734 1.00 84.62 88 GLN A CA 1
ATOM 663 C C . GLN A 1 88 ? 2.874 -37.584 87.250 1.00 84.62 88 GLN A C 1
ATOM 665 O O . GLN A 1 88 ? 3.477 -36.950 86.385 1.00 84.62 88 GLN A O 1
ATOM 670 N N . ASN A 1 89 ? 1.930 -38.475 86.937 1.00 83.38 89 ASN A N 1
ATOM 671 C CA . ASN A 1 89 ? 1.499 -38.697 85.560 1.00 83.38 89 ASN A CA 1
ATOM 672 C C . ASN A 1 89 ? 0.840 -37.442 84.979 1.00 83.38 89 ASN A C 1
ATOM 674 O O . ASN A 1 89 ? 1.072 -37.118 83.819 1.00 83.38 89 ASN A O 1
ATOM 678 N N . HIS A 1 90 ? 0.043 -36.717 85.764 1.00 85.06 90 HIS A N 1
ATOM 679 C CA . HIS A 1 90 ? -0.600 -35.480 85.334 1.00 85.06 90 HIS A CA 1
ATOM 680 C C . HIS A 1 90 ? 0.433 -34.386 85.026 1.00 85.06 90 HIS A C 1
ATOM 682 O O . HIS A 1 90 ? 0.324 -33.709 84.003 1.00 85.06 90 HIS A O 1
ATOM 688 N N . GLU A 1 91 ? 1.472 -34.252 85.852 1.00 85.81 91 GLU A N 1
ATOM 689 C CA . GLU A 1 91 ? 2.597 -33.346 85.608 1.00 85.81 91 GLU A CA 1
ATOM 690 C C . GLU A 1 91 ? 3.399 -33.741 84.364 1.00 85.81 91 GLU A C 1
ATOM 692 O O . GLU A 1 91 ? 3.691 -32.880 83.534 1.00 85.81 91 GLU A O 1
ATOM 697 N N . GLN A 1 92 ? 3.699 -35.031 84.178 1.00 88.69 92 GLN A N 1
ATOM 698 C CA . GLN A 1 92 ? 4.386 -35.523 82.979 1.00 88.69 92 GLN A CA 1
ATOM 699 C C . GLN A 1 92 ? 3.560 -35.288 81.715 1.00 88.69 92 GLN A C 1
ATOM 701 O O . GLN A 1 92 ? 4.082 -34.785 80.724 1.00 88.69 92 GLN A O 1
ATOM 706 N N . ILE A 1 93 ? 2.260 -35.587 81.751 1.00 85.75 93 ILE A N 1
ATOM 707 C CA . ILE A 1 93 ? 1.334 -35.336 80.644 1.00 85.75 93 ILE A CA 1
ATOM 708 C C . ILE A 1 93 ? 1.295 -33.840 80.321 1.00 85.75 93 ILE A C 1
ATOM 710 O O . ILE A 1 93 ? 1.417 -33.463 79.157 1.00 85.75 93 ILE A O 1
ATOM 714 N N . ARG A 1 94 ? 1.199 -32.971 81.334 1.00 87.44 94 ARG A N 1
ATOM 715 C CA . ARG A 1 94 ? 1.235 -31.514 81.144 1.00 87.44 94 ARG A CA 1
ATOM 716 C C . ARG A 1 94 ? 2.567 -31.052 80.542 1.00 87.44 94 ARG A C 1
ATOM 718 O O . ARG A 1 94 ? 2.555 -30.212 79.645 1.00 87.44 94 ARG A O 1
ATOM 725 N N . ALA A 1 95 ? 3.693 -31.610 80.982 1.00 86.19 95 ALA A N 1
ATOM 726 C CA . ALA A 1 95 ? 5.010 -31.307 80.425 1.00 86.19 95 ALA A CA 1
ATOM 727 C C . ALA A 1 95 ? 5.139 -31.764 78.960 1.00 86.19 95 ALA A C 1
ATOM 729 O O . ALA A 1 95 ? 5.618 -31.000 78.119 1.00 86.19 95 ALA A O 1
ATOM 730 N N . TYR A 1 96 ? 4.654 -32.965 78.623 1.00 90.25 96 TYR A N 1
ATOM 731 C CA . TYR A 1 96 ? 4.631 -33.462 77.246 1.00 90.25 96 TYR A CA 1
ATOM 732 C C . TYR A 1 96 ? 3.717 -32.626 76.348 1.00 90.25 96 TYR A C 1
ATOM 734 O O . TYR A 1 96 ? 4.139 -32.253 75.256 1.00 90.25 96 TYR A O 1
ATOM 742 N N . PHE A 1 97 ? 2.518 -32.256 76.807 1.00 86.88 97 PHE A N 1
ATOM 743 C CA . PHE A 1 97 ? 1.639 -31.352 76.059 1.00 86.88 97 PHE A CA 1
ATOM 744 C C . PHE A 1 97 ? 2.270 -29.972 75.860 1.00 86.88 97 PHE A C 1
ATOM 746 O O . PHE A 1 97 ? 2.198 -29.437 74.757 1.00 86.88 97 PHE A O 1
ATOM 753 N N . GLY A 1 98 ? 2.956 -29.430 76.871 1.00 85.81 98 GLY A N 1
ATOM 754 C CA . GLY A 1 98 ? 3.717 -28.186 76.736 1.00 85.81 98 GLY A CA 1
ATOM 755 C C . GLY A 1 98 ? 4.832 -28.286 75.689 1.00 85.81 98 GLY A C 1
ATOM 756 O O . GLY A 1 98 ? 4.988 -27.388 74.865 1.00 85.81 98 GLY A O 1
ATOM 757 N N . SER A 1 99 ? 5.569 -29.401 75.664 1.00 89.12 99 SER A N 1
ATOM 758 C CA . SER A 1 99 ? 6.608 -29.667 74.658 1.00 89.12 99 SER A CA 1
ATOM 759 C C . SER A 1 99 ? 6.028 -29.797 73.244 1.00 89.12 99 SER A C 1
ATOM 761 O O . SER A 1 99 ? 6.517 -29.154 72.316 1.00 89.12 99 SER A O 1
ATOM 763 N N . ILE A 1 100 ? 4.934 -30.554 73.087 1.00 87.19 100 ILE A N 1
ATOM 764 C CA . ILE A 1 100 ? 4.227 -30.707 71.807 1.00 87.19 100 ILE A CA 1
ATOM 765 C C . ILE A 1 100 ? 3.725 -29.352 71.317 1.00 87.19 100 ILE A C 1
ATOM 767 O O . ILE A 1 100 ? 3.936 -29.014 70.159 1.00 87.19 100 ILE A O 1
ATOM 771 N N . GLN A 1 101 ? 3.113 -28.550 72.188 1.00 87.75 101 GLN A N 1
ATOM 772 C CA . GLN A 1 101 ? 2.596 -27.235 71.824 1.00 87.75 101 GLN A CA 1
ATOM 773 C C . GLN A 1 101 ? 3.716 -26.266 71.424 1.00 87.75 101 GLN A C 1
ATOM 775 O O . GLN A 1 101 ? 3.575 -25.533 70.447 1.00 87.75 101 GLN A O 1
ATOM 780 N N . ASN A 1 102 ? 4.863 -26.312 72.106 1.00 87.75 102 ASN A N 1
ATOM 781 C CA . ASN A 1 102 ? 6.043 -25.540 71.718 1.00 87.75 102 ASN A CA 1
ATOM 782 C C . ASN A 1 102 ? 6.604 -25.976 70.354 1.00 87.75 102 ASN A C 1
ATOM 784 O O . ASN A 1 102 ? 6.938 -25.117 69.538 1.00 87.75 102 ASN A O 1
ATOM 788 N N . ALA A 1 103 ? 6.664 -27.282 70.076 1.00 85.25 103 ALA A N 1
ATOM 789 C CA . ALA A 1 103 ? 7.092 -27.806 68.778 1.00 85.25 103 ALA A CA 1
ATOM 790 C C . ALA A 1 103 ? 6.110 -27.434 67.652 1.00 85.25 103 ALA A C 1
ATOM 792 O O . ALA A 1 103 ? 6.536 -27.023 66.575 1.00 85.25 103 ALA A O 1
ATOM 793 N N . LEU A 1 104 ? 4.801 -27.497 67.913 1.00 84.56 104 LEU A N 1
ATOM 794 C CA . LEU A 1 104 ? 3.751 -27.094 66.971 1.00 84.56 104 LEU A CA 1
ATOM 795 C C . LEU A 1 104 ? 3.844 -25.601 66.638 1.00 84.56 104 LEU A C 1
ATOM 797 O O . LEU A 1 104 ? 3.820 -25.231 65.468 1.00 84.56 104 LEU A O 1
ATOM 801 N N . ASN A 1 105 ? 4.059 -24.757 67.650 1.00 87.12 105 ASN A N 1
ATOM 802 C CA . ASN A 1 105 ? 4.285 -23.324 67.463 1.00 87.12 105 ASN A CA 1
ATOM 803 C C . ASN A 1 105 ? 5.571 -23.042 66.666 1.00 87.12 105 ASN A C 1
ATOM 805 O O . ASN A 1 105 ? 5.596 -22.135 65.834 1.00 87.12 105 ASN A O 1
ATOM 809 N N . ALA A 1 106 ? 6.643 -23.807 66.899 1.00 85.31 106 ALA A N 1
ATOM 810 C CA . ALA A 1 106 ? 7.881 -23.685 66.132 1.00 85.31 106 ALA A CA 1
ATOM 811 C C . ALA A 1 106 ? 7.671 -24.074 64.658 1.00 85.31 106 ALA A C 1
ATOM 813 O O . ALA A 1 106 ? 8.061 -23.317 63.771 1.00 85.31 106 ALA A O 1
ATOM 814 N N . HIS A 1 107 ? 6.988 -25.192 64.394 1.00 83.44 107 HIS A N 1
ATOM 815 C CA . HIS A 1 107 ? 6.654 -25.627 63.036 1.00 83.44 107 HIS A CA 1
ATOM 816 C C . HIS A 1 107 ? 5.731 -24.647 62.310 1.00 83.44 107 HIS A C 1
ATOM 818 O O . HIS A 1 107 ? 5.960 -24.368 61.134 1.00 83.44 107 HIS A O 1
ATOM 824 N N . GLN A 1 108 ? 4.739 -24.079 63.001 1.00 87.31 108 GLN A N 1
ATOM 825 C CA . GLN A 1 108 ? 3.870 -23.053 62.432 1.00 87.31 108 GLN A CA 1
ATOM 826 C C . GLN A 1 108 ? 4.679 -21.831 61.976 1.00 87.31 108 GLN A C 1
ATOM 828 O O . GLN A 1 108 ? 4.536 -21.401 60.834 1.00 87.31 108 GLN A O 1
ATOM 833 N N . ARG A 1 109 ? 5.604 -21.331 62.807 1.00 82.56 109 ARG A N 1
ATOM 834 C CA . ARG A 1 109 ? 6.492 -20.220 62.422 1.00 82.56 109 ARG A CA 1
ATOM 835 C C . ARG A 1 109 ? 7.369 -20.570 61.221 1.00 82.56 109 ARG A C 1
ATOM 837 O O . ARG A 1 109 ? 7.555 -19.739 60.340 1.00 82.56 109 ARG A O 1
ATOM 844 N N . THR A 1 110 ? 7.905 -21.790 61.151 1.00 85.06 110 THR A N 1
ATOM 845 C CA . THR A 1 110 ? 8.698 -22.223 59.988 1.00 85.06 110 THR A CA 1
ATOM 846 C C . THR A 1 110 ? 7.857 -22.262 58.711 1.00 85.06 110 THR A C 1
ATOM 848 O O . THR A 1 110 ? 8.333 -21.830 57.664 1.00 85.06 110 THR A O 1
ATOM 851 N N . LEU A 1 111 ? 6.606 -22.729 58.783 1.00 82.50 111 LEU A N 1
ATOM 852 C CA . LEU A 1 111 ? 5.681 -22.716 57.646 1.00 82.50 111 LEU A CA 1
ATOM 853 C C . LEU A 1 111 ? 5.316 -21.289 57.218 1.00 82.50 111 LEU A C 1
ATOM 855 O O . LEU A 1 111 ? 5.298 -21.012 56.025 1.00 82.50 111 LEU A O 1
ATOM 859 N N . GLU A 1 112 ? 5.104 -20.368 58.158 1.00 83.06 112 GLU A N 1
ATOM 860 C CA . GLU A 1 112 ? 4.869 -18.947 57.859 1.00 83.06 112 GLU A CA 1
ATOM 861 C C . GLU A 1 112 ? 6.077 -18.304 57.147 1.00 83.06 112 GLU A C 1
ATOM 863 O O . GLU A 1 112 ? 5.920 -17.568 56.165 1.00 83.06 112 GLU A O 1
ATOM 868 N N . VAL A 1 113 ? 7.302 -18.634 57.574 1.00 85.69 113 VAL A N 1
ATOM 869 C CA . VAL A 1 113 ? 8.540 -18.195 56.901 1.00 85.69 113 VAL A CA 1
ATOM 870 C C . VAL A 1 113 ? 8.661 -18.816 55.504 1.00 85.69 113 VAL A C 1
ATOM 872 O O . VAL A 1 113 ? 9.017 -18.129 54.549 1.00 85.69 113 VAL A O 1
ATOM 875 N N . LEU A 1 114 ? 8.315 -20.095 55.341 1.00 79.38 114 LEU A N 1
ATOM 876 C CA . LEU A 1 114 ? 8.325 -20.755 54.034 1.00 79.38 114 LEU A CA 1
ATOM 877 C C . LEU A 1 114 ? 7.301 -20.138 53.078 1.00 79.38 114 LEU A C 1
ATOM 879 O O . LEU A 1 114 ? 7.659 -19.816 51.948 1.00 79.38 114 LEU A O 1
ATOM 883 N N . VAL A 1 115 ? 6.067 -19.904 53.524 1.00 79.50 115 VAL A N 1
ATOM 884 C CA . VAL A 1 115 ? 5.013 -19.274 52.713 1.00 79.50 115 VAL A CA 1
ATOM 885 C C . VAL A 1 115 ? 5.405 -17.851 52.312 1.00 79.50 115 VAL A C 1
ATOM 887 O O . VAL A 1 115 ? 5.272 -17.488 51.144 1.00 79.50 115 VAL A O 1
ATOM 890 N N . SER A 1 116 ? 5.953 -17.056 53.237 1.00 78.94 116 SER A N 1
ATOM 891 C CA . SER A 1 116 ? 6.434 -15.705 52.912 1.00 78.94 116 SER A CA 1
ATOM 892 C C . SER A 1 116 ? 7.630 -15.726 51.953 1.00 78.94 116 SER A C 1
ATOM 894 O O . SER A 1 116 ? 7.679 -14.914 51.029 1.00 78.94 116 SER A O 1
ATOM 896 N N . SER A 1 117 ? 8.542 -16.697 52.083 1.00 80.25 117 SER A N 1
ATOM 897 C CA . SER A 1 117 ? 9.651 -16.883 51.137 1.00 80.25 117 SER A CA 1
ATOM 898 C C . SER A 1 117 ? 9.181 -17.323 49.744 1.00 80.25 117 SER A C 1
ATOM 900 O O . SER A 1 117 ? 9.666 -16.796 48.745 1.00 80.25 117 SER A O 1
ATOM 902 N N . GLN A 1 118 ? 8.195 -18.225 49.655 1.00 74.31 118 GLN A N 1
ATOM 903 C CA . GLN A 1 118 ? 7.599 -18.656 48.387 1.00 74.31 118 GLN A CA 1
ATOM 904 C C . GLN A 1 118 ? 6.865 -17.507 47.701 1.00 74.31 118 GLN A C 1
ATOM 906 O O . GLN A 1 118 ? 6.984 -17.337 46.488 1.00 74.31 118 GLN A O 1
ATOM 911 N N . TYR A 1 119 ? 6.153 -16.687 48.475 1.00 83.56 119 TYR A N 1
ATOM 912 C CA . TYR A 1 119 ? 5.512 -15.485 47.962 1.00 83.56 119 TYR A CA 1
ATOM 913 C C . TYR A 1 119 ? 6.548 -14.485 47.426 1.00 83.56 119 TYR A C 1
ATOM 915 O O . TYR A 1 119 ? 6.413 -14.020 46.295 1.00 83.56 119 TYR A O 1
ATOM 923 N N . GLY A 1 120 ? 7.626 -14.230 48.177 1.00 83.75 120 GLY A N 1
ATOM 924 C CA . GLY A 1 120 ? 8.727 -13.368 47.735 1.00 83.75 120 GLY A CA 1
ATOM 925 C C . GLY A 1 120 ? 9.407 -13.870 46.456 1.00 83.75 120 GLY A C 1
ATOM 926 O O . GLY A 1 120 ? 9.596 -13.100 45.516 1.00 83.75 120 GLY A O 1
ATOM 927 N N . LEU A 1 121 ? 9.695 -15.172 46.369 1.00 80.69 121 LEU A N 1
ATOM 928 C CA . LEU A 1 121 ? 10.248 -15.803 45.164 1.00 80.69 121 LEU A CA 1
ATOM 929 C C . LEU A 1 121 ? 9.293 -15.707 43.970 1.00 80.69 121 LEU A C 1
ATOM 931 O O . LEU A 1 121 ? 9.726 -15.410 42.858 1.00 80.69 121 LEU A O 1
ATOM 935 N N . SER A 1 122 ? 7.992 -15.921 44.180 1.00 75.56 122 SER A N 1
ATOM 936 C CA . SER A 1 122 ? 6.994 -15.781 43.117 1.00 75.56 122 SER A CA 1
ATOM 937 C C . SER A 1 122 ? 6.908 -14.344 42.603 1.00 75.56 122 SER A C 1
ATOM 939 O O . SER A 1 122 ? 6.754 -14.141 41.400 1.00 75.56 122 SER A O 1
ATOM 941 N N . GLN A 1 123 ? 7.006 -13.348 43.486 1.00 82.31 123 GLN A N 1
ATOM 942 C CA . GLN A 1 123 ? 7.039 -11.943 43.085 1.00 82.31 123 GLN A CA 1
ATOM 943 C C . GLN A 1 123 ? 8.297 -11.625 42.274 1.00 82.31 123 GLN A C 1
ATOM 945 O O . GLN A 1 123 ? 8.187 -11.038 41.201 1.00 82.31 123 GLN A O 1
ATOM 950 N N . GLN A 1 124 ? 9.470 -12.074 42.730 1.00 82.06 124 GLN A N 1
ATOM 951 C CA . GLN A 1 124 ? 10.731 -11.898 42.001 1.00 82.06 124 GLN A CA 1
ATOM 952 C C . GLN A 1 124 ? 10.697 -12.565 40.620 1.00 82.06 124 GLN A C 1
ATOM 954 O O . GLN A 1 124 ? 11.127 -11.965 39.639 1.00 82.06 124 GLN A O 1
ATOM 959 N N . MET A 1 125 ? 10.119 -13.764 40.514 1.00 74.19 125 MET A N 1
ATOM 960 C CA . MET A 1 125 ? 9.940 -14.452 39.232 1.00 74.19 125 MET A CA 1
ATOM 961 C C . MET A 1 125 ? 8.994 -13.709 38.285 1.00 74.19 125 MET A C 1
ATOM 963 O O . MET A 1 125 ? 9.231 -13.682 37.078 1.00 74.19 125 MET A O 1
ATOM 967 N N . ASN A 1 126 ? 7.929 -13.101 38.809 1.00 78.25 126 ASN A N 1
ATOM 968 C CA . ASN A 1 126 ? 7.014 -12.303 37.996 1.00 78.25 126 ASN A CA 1
ATOM 969 C C . ASN A 1 126 ? 7.678 -11.013 37.498 1.00 78.25 126 ASN A C 1
ATOM 971 O O . ASN A 1 126 ? 7.532 -10.688 36.323 1.00 78.25 126 ASN A O 1
ATOM 975 N N . ILE A 1 127 ? 8.441 -10.329 38.357 1.00 83.81 127 ILE A N 1
ATOM 976 C CA . ILE A 1 127 ? 9.220 -9.140 37.979 1.00 83.81 127 ILE A CA 1
ATOM 977 C C . ILE A 1 127 ? 10.220 -9.502 36.876 1.00 83.81 127 ILE A C 1
ATOM 979 O O . ILE A 1 127 ? 10.186 -8.899 35.809 1.00 83.81 127 ILE A O 1
ATOM 983 N N . LEU A 1 128 ? 11.016 -10.558 37.074 1.00 80.75 128 LEU A N 1
ATOM 984 C CA . LEU A 1 128 ? 11.993 -11.018 36.085 1.00 80.75 128 LEU A CA 1
ATOM 985 C C . LEU A 1 128 ? 11.336 -11.387 34.746 1.00 80.75 128 LEU A C 1
ATOM 987 O O . LEU A 1 128 ? 11.882 -11.104 33.683 1.00 80.75 128 LEU A O 1
ATOM 991 N N . ARG A 1 129 ? 10.157 -12.022 34.767 1.00 75.12 129 ARG A N 1
ATOM 992 C CA . ARG A 1 129 ? 9.435 -12.379 33.538 1.00 75.12 129 ARG A CA 1
ATOM 993 C C . ARG A 1 129 ? 9.002 -11.142 32.752 1.00 75.12 129 ARG A C 1
ATOM 995 O O . ARG A 1 129 ? 9.112 -11.155 31.526 1.00 75.12 129 ARG A O 1
ATOM 1002 N N . GLU A 1 130 ? 8.509 -10.110 33.430 1.00 82.38 130 GLU A N 1
ATOM 1003 C CA . GLU A 1 130 ? 8.121 -8.857 32.775 1.00 82.38 130 GLU A CA 1
ATOM 1004 C C . GLU A 1 130 ? 9.337 -8.069 32.277 1.00 82.38 130 GLU A C 1
ATOM 1006 O O . GLU A 1 130 ? 9.310 -7.580 31.148 1.00 82.38 130 GLU A O 1
ATOM 1011 N N . GLU A 1 131 ? 10.431 -8.026 33.042 1.00 78.94 131 GLU A N 1
ATOM 1012 C CA . GLU A 1 131 ? 11.697 -7.424 32.600 1.00 78.94 131 GLU A CA 1
ATOM 1013 C C . GLU A 1 131 ? 12.229 -8.118 31.342 1.00 78.94 131 GLU A C 1
ATOM 1015 O O . GLU A 1 131 ? 12.421 -7.463 30.320 1.00 78.94 131 GLU A O 1
ATOM 1020 N N . MET A 1 132 ? 12.336 -9.454 31.343 1.00 72.75 132 MET A N 1
ATOM 1021 C CA . MET A 1 132 ? 12.752 -10.199 30.150 1.00 72.75 132 MET A CA 1
ATOM 1022 C C . MET A 1 132 ? 11.829 -9.934 28.960 1.00 72.75 132 MET A C 1
ATOM 1024 O O . MET A 1 132 ? 12.298 -9.766 27.837 1.00 72.75 132 MET A O 1
ATOM 1028 N N . ARG A 1 133 ? 10.508 -9.905 29.171 1.00 79.38 133 ARG A N 1
ATOM 1029 C CA . ARG A 1 133 ? 9.548 -9.628 28.096 1.00 79.38 133 ARG A CA 1
ATOM 1030 C C . ARG A 1 133 ? 9.762 -8.233 27.510 1.00 79.38 133 ARG A C 1
ATOM 1032 O O . ARG A 1 133 ? 9.754 -8.095 26.287 1.00 79.38 133 ARG A O 1
ATOM 1039 N N . SER A 1 134 ? 9.953 -7.231 28.363 1.00 82.06 134 SER A N 1
ATOM 1040 C CA . SER A 1 134 ? 10.249 -5.856 27.960 1.00 82.06 134 SER A CA 1
ATOM 1041 C C . SER A 1 134 ? 11.563 -5.777 27.178 1.00 82.06 134 SER A C 1
ATOM 1043 O O . SER A 1 134 ? 11.584 -5.222 26.077 1.00 82.06 134 SER A O 1
ATOM 1045 N N . ASP A 1 135 ? 12.623 -6.408 27.682 1.00 74.94 135 ASP A N 1
ATOM 1046 C CA . ASP A 1 135 ? 13.947 -6.419 27.056 1.00 74.94 135 ASP A CA 1
ATOM 1047 C C . ASP A 1 135 ? 13.922 -7.120 25.694 1.00 74.94 135 ASP A C 1
ATOM 1049 O O . ASP A 1 135 ? 14.430 -6.586 24.708 1.00 74.94 135 ASP A O 1
ATOM 1053 N N . PHE A 1 136 ? 13.248 -8.269 25.576 1.00 71.12 136 PHE A N 1
ATOM 1054 C CA . PHE A 1 136 ? 13.061 -8.935 24.284 1.00 71.12 136 PHE A CA 1
ATOM 1055 C C . PHE A 1 136 ? 12.275 -8.062 23.305 1.00 71.12 136 PHE A C 1
ATOM 1057 O O . PHE A 1 136 ? 12.643 -7.965 22.135 1.00 71.12 136 PHE A O 1
ATOM 1064 N N . GLN A 1 137 ? 11.214 -7.392 23.758 1.00 75.38 137 GLN A N 1
ATOM 1065 C CA . GLN A 1 137 ? 10.467 -6.459 22.914 1.00 75.38 137 GLN A CA 1
ATOM 1066 C C . GLN A 1 137 ? 11.311 -5.254 22.491 1.00 75.38 137 GLN A C 1
ATOM 1068 O O . GLN A 1 137 ? 11.112 -4.724 21.396 1.00 75.38 137 GLN A O 1
ATOM 1073 N N . GLN A 1 138 ? 12.228 -4.789 23.338 1.00 78.25 138 GLN A N 1
ATOM 1074 C CA . GLN A 1 138 ? 13.166 -3.730 22.990 1.00 78.25 138 GLN A CA 1
ATOM 1075 C C . GLN A 1 138 ? 14.183 -4.216 21.951 1.00 78.25 138 GLN A C 1
ATOM 1077 O O . GLN A 1 138 ? 14.312 -3.584 20.906 1.00 78.25 138 GLN A O 1
ATOM 1082 N N . ILE A 1 139 ? 14.820 -5.367 22.174 1.00 71.56 139 ILE A N 1
ATOM 1083 C CA . ILE A 1 139 ? 15.783 -5.964 21.238 1.00 71.56 139 ILE A CA 1
ATOM 1084 C C . ILE A 1 139 ? 15.131 -6.214 19.875 1.00 71.56 139 ILE A C 1
ATOM 1086 O O . ILE A 1 139 ? 15.704 -5.869 18.847 1.00 71.56 139 ILE A O 1
ATOM 1090 N N . VAL A 1 140 ? 13.910 -6.757 19.839 1.00 75.88 140 VAL A N 1
ATOM 1091 C CA . VAL A 1 140 ? 13.172 -6.966 18.582 1.00 75.88 140 VAL A CA 1
ATOM 1092 C C . VAL A 1 140 ? 12.940 -5.641 17.854 1.00 75.88 140 VAL A C 1
ATOM 1094 O O . VAL A 1 140 ? 13.181 -5.563 16.649 1.00 75.88 140 VAL A O 1
ATOM 1097 N N . ARG A 1 141 ? 12.534 -4.582 18.567 1.00 71.38 141 ARG A N 1
ATOM 1098 C CA . ARG A 1 141 ? 12.365 -3.240 17.983 1.00 71.38 141 ARG A CA 1
ATOM 1099 C C . ARG A 1 141 ? 13.684 -2.672 17.454 1.00 71.38 141 ARG A C 1
ATOM 1101 O O . ARG A 1 141 ? 13.709 -2.085 16.373 1.00 71.38 141 ARG A O 1
ATOM 1108 N N . GLU A 1 142 ? 14.782 -2.863 18.178 1.00 73.06 142 GLU A N 1
ATOM 1109 C CA . GLU A 1 142 ? 16.112 -2.424 17.754 1.00 73.06 142 GLU A CA 1
ATOM 1110 C C . GLU A 1 142 ? 16.596 -3.180 16.512 1.00 73.06 142 GLU A C 1
ATOM 1112 O O . GLU A 1 142 ? 17.054 -2.545 15.560 1.00 73.06 142 GLU A O 1
ATOM 1117 N N . ILE A 1 143 ? 16.432 -4.507 16.474 1.00 70.69 143 ILE A N 1
ATOM 1118 C CA . ILE A 1 143 ? 16.769 -5.350 15.317 1.00 70.69 143 ILE A CA 1
ATOM 1119 C C . ILE A 1 143 ? 15.960 -4.915 14.096 1.00 70.69 143 ILE A C 1
ATOM 1121 O O . ILE A 1 143 ? 16.548 -4.638 13.051 1.00 70.69 143 ILE A O 1
ATOM 1125 N N . GLN A 1 144 ? 14.641 -4.752 14.237 1.00 74.00 144 GLN A N 1
ATOM 1126 C CA . GLN A 1 144 ? 13.782 -4.231 13.169 1.00 74.00 144 GLN A CA 1
ATOM 1127 C C . GLN A 1 144 ? 14.257 -2.851 12.690 1.00 74.00 144 GLN A C 1
ATOM 1129 O O . GLN A 1 144 ? 14.322 -2.586 11.489 1.00 74.00 144 GLN A O 1
ATOM 1134 N N . GLY A 1 145 ? 14.662 -1.974 13.614 1.00 77.88 145 GLY A N 1
ATOM 1135 C CA . GLY A 1 145 ? 15.205 -0.656 13.292 1.00 77.88 145 GLY A CA 1
ATOM 1136 C C . GLY A 1 145 ? 16.564 -0.693 12.581 1.00 77.88 145 GLY A C 1
ATOM 1137 O O . GLY A 1 145 ? 16.841 0.149 11.721 1.00 77.88 145 GLY A O 1
ATOM 1138 N N . VAL A 1 146 ? 17.444 -1.637 12.918 1.00 77.75 146 VAL A N 1
ATOM 1139 C CA . VAL A 1 146 ? 18.734 -1.844 12.234 1.00 77.75 146 VAL A CA 1
ATOM 1140 C C . VAL A 1 146 ? 18.514 -2.433 10.845 1.00 77.75 146 VAL A C 1
ATOM 1142 O O . VAL A 1 146 ? 19.077 -1.923 9.875 1.00 77.75 146 VAL A O 1
ATOM 1145 N N . GLU A 1 147 ? 17.657 -3.440 10.723 1.00 78.56 147 GLU A N 1
ATOM 1146 C CA . GLU A 1 147 ? 17.349 -4.090 9.454 1.00 78.56 147 GLU A CA 1
ATOM 1147 C C . GLU A 1 147 ? 16.674 -3.118 8.479 1.00 78.56 147 GLU A C 1
ATOM 1149 O O . GLU A 1 147 ? 17.126 -2.969 7.345 1.00 78.56 147 GLU A O 1
ATOM 1154 N N . ALA A 1 148 ? 15.697 -2.331 8.940 1.00 74.50 148 ALA A N 1
ATOM 1155 C CA . ALA A 1 148 ? 15.073 -1.285 8.131 1.00 74.50 148 ALA A CA 1
ATOM 1156 C C . ALA A 1 148 ? 16.068 -0.198 7.682 1.00 74.50 148 ALA A C 1
ATOM 1158 O O . ALA A 1 148 ? 15.901 0.412 6.624 1.00 74.50 148 ALA A O 1
ATOM 1159 N N . ARG A 1 149 ? 17.109 0.091 8.477 1.00 76.25 149 ARG A N 1
ATOM 1160 C CA . ARG A 1 149 ? 18.189 1.014 8.079 1.00 76.25 149 ARG A CA 1
ATOM 1161 C C . ARG A 1 149 ? 19.116 0.383 7.048 1.00 76.25 149 ARG A C 1
ATOM 1163 O O . ARG A 1 149 ? 19.486 1.058 6.090 1.00 76.25 149 ARG A O 1
ATOM 1170 N N . ARG A 1 150 ? 19.477 -0.888 7.226 1.00 81.94 150 ARG A N 1
ATOM 1171 C CA . ARG A 1 150 ? 20.285 -1.647 6.267 1.00 81.94 150 ARG A CA 1
ATOM 1172 C C . ARG A 1 150 ? 19.583 -1.732 4.911 1.00 81.94 150 ARG A C 1
ATOM 1174 O O . ARG A 1 150 ? 20.170 -1.310 3.923 1.00 81.94 150 ARG A O 1
ATOM 1181 N N . ARG A 1 151 ? 18.317 -2.156 4.885 1.00 80.75 151 ARG A N 1
ATOM 1182 C CA . ARG A 1 151 ? 17.503 -2.242 3.661 1.00 80.75 151 ARG A CA 1
ATOM 1183 C C . ARG A 1 151 ? 17.389 -0.900 2.946 1.00 80.75 151 ARG A C 1
ATOM 1185 O O . ARG A 1 151 ? 17.566 -0.836 1.738 1.00 80.75 151 ARG A O 1
ATOM 1192 N N . ARG A 1 152 ? 17.182 0.199 3.685 1.00 76.50 152 ARG A N 1
ATOM 1193 C CA . ARG A 1 152 ? 17.193 1.554 3.105 1.00 76.50 152 ARG A CA 1
ATOM 1194 C C . ARG A 1 152 ? 18.537 1.904 2.467 1.00 76.50 152 ARG A C 1
ATOM 1196 O O . ARG A 1 152 ? 18.555 2.433 1.363 1.00 76.50 152 ARG A O 1
ATOM 1203 N N . LYS A 1 153 ? 19.659 1.609 3.130 1.00 80.00 153 LYS A N 1
ATOM 1204 C CA . LYS A 1 153 ? 20.993 1.846 2.554 1.00 80.00 153 LYS A CA 1
ATOM 1205 C C . LYS A 1 153 ? 21.219 1.024 1.286 1.00 80.00 153 LYS A C 1
ATOM 1207 O O . LYS A 1 153 ? 21.705 1.580 0.310 1.00 80.00 153 LYS A O 1
ATOM 1212 N N . GLU A 1 154 ? 20.842 -0.253 1.296 1.00 84.94 154 GLU A N 1
ATOM 1213 C CA . GLU A 1 154 ? 20.937 -1.135 0.126 1.00 84.94 154 GLU A CA 1
ATOM 1214 C C . GLU A 1 154 ? 20.055 -0.629 -1.029 1.00 84.94 154 GLU A C 1
ATOM 1216 O O . GLU A 1 154 ? 20.538 -0.516 -2.153 1.00 84.94 154 GLU A O 1
ATOM 1221 N N . PHE A 1 155 ? 18.814 -0.212 -0.747 1.00 81.44 155 PHE A N 1
ATOM 1222 C CA . PHE A 1 155 ? 17.916 0.416 -1.724 1.00 81.44 155 PHE A CA 1
ATOM 1223 C C . PHE A 1 155 ? 18.558 1.638 -2.393 1.00 81.44 155 PHE A C 1
ATOM 1225 O O . PHE A 1 155 ? 18.606 1.720 -3.622 1.00 81.44 155 PHE A O 1
ATOM 1232 N N . TYR A 1 156 ? 19.071 2.584 -1.596 1.00 74.94 156 TYR A N 1
ATOM 1233 C CA . TYR A 1 156 ? 19.687 3.800 -2.127 1.00 74.94 156 TYR A CA 1
ATOM 1234 C C . TYR A 1 156 ? 20.966 3.502 -2.905 1.00 74.94 156 TYR A C 1
ATOM 1236 O O . TYR A 1 156 ? 21.139 4.056 -3.985 1.00 74.94 156 TYR A O 1
ATOM 1244 N N . ALA A 1 157 ? 21.829 2.620 -2.395 1.00 80.62 157 ALA A N 1
ATOM 1245 C CA . ALA A 1 157 ? 23.064 2.241 -3.073 1.00 80.62 157 ALA A CA 1
ATOM 1246 C C . ALA A 1 157 ? 22.773 1.612 -4.443 1.00 80.62 157 ALA A C 1
ATOM 1248 O O . ALA A 1 157 ? 23.265 2.105 -5.454 1.00 80.62 157 ALA A O 1
ATOM 1249 N N . ASN A 1 158 ? 21.901 0.600 -4.496 1.00 81.00 158 ASN A N 1
ATOM 1250 C CA . ASN A 1 158 ? 21.581 -0.099 -5.742 1.00 81.00 158 ASN A CA 1
ATOM 1251 C C . ASN A 1 158 ? 20.877 0.817 -6.760 1.00 81.00 158 ASN A C 1
ATOM 1253 O O . ASN A 1 158 ? 21.166 0.758 -7.955 1.00 81.00 158 ASN A O 1
ATOM 1257 N N . THR A 1 159 ? 19.973 1.690 -6.300 1.00 77.62 159 THR A N 1
ATOM 1258 C CA . THR A 1 159 ? 19.277 2.644 -7.182 1.00 77.62 159 THR A CA 1
ATOM 1259 C C . THR A 1 159 ? 20.239 3.706 -7.720 1.00 77.62 159 THR A C 1
ATOM 1261 O O . THR A 1 159 ? 20.211 4.018 -8.909 1.00 77.62 159 THR A O 1
ATOM 1264 N N . TYR A 1 160 ? 21.122 4.235 -6.868 1.00 76.81 160 TYR A N 1
ATOM 1265 C CA . TYR A 1 160 ? 22.114 5.240 -7.251 1.00 76.81 160 TYR A CA 1
ATOM 1266 C C . TYR A 1 160 ? 23.142 4.680 -8.243 1.00 76.81 160 TYR A C 1
ATOM 1268 O O . TYR A 1 160 ? 23.427 5.321 -9.253 1.00 76.81 160 TYR A O 1
ATOM 1276 N N . GLU A 1 161 ? 23.634 3.457 -8.020 1.00 83.69 161 GLU A N 1
ATOM 1277 C CA . GLU A 1 161 ? 24.528 2.776 -8.963 1.00 83.69 161 GLU A CA 1
ATOM 1278 C C . GLU A 1 161 ? 23.895 2.631 -10.353 1.00 83.69 161 GLU A C 1
ATOM 1280 O O . GLU A 1 161 ? 24.551 2.901 -11.362 1.00 83.69 161 GLU A O 1
ATOM 1285 N N . LEU A 1 162 ? 22.614 2.244 -10.422 1.00 83.88 162 LEU A N 1
ATOM 1286 C CA . LEU A 1 162 ? 21.900 2.168 -11.695 1.00 83.88 162 LEU A CA 1
ATOM 1287 C C . LEU A 1 162 ? 21.775 3.552 -12.348 1.00 83.88 162 LEU A C 1
ATOM 1289 O O . LEU A 1 162 ? 22.028 3.679 -13.544 1.00 83.88 162 LEU A O 1
ATOM 1293 N N . MET A 1 163 ? 21.423 4.588 -11.579 1.00 78.56 163 MET A N 1
ATOM 1294 C CA . MET A 1 163 ? 21.322 5.960 -12.089 1.00 78.56 163 MET A CA 1
ATOM 1295 C C . MET A 1 163 ? 22.649 6.468 -12.666 1.00 78.56 163 MET A C 1
ATOM 1297 O O . MET A 1 163 ? 22.645 7.102 -13.719 1.00 78.56 163 MET A O 1
ATOM 1301 N N . GLU A 1 164 ? 23.784 6.180 -12.024 1.00 82.75 164 GLU A N 1
ATOM 1302 C CA . GLU A 1 164 ? 25.103 6.579 -12.531 1.00 82.75 164 GLU A CA 1
ATOM 1303 C C . GLU A 1 164 ? 25.472 5.886 -13.848 1.00 82.75 164 GLU A C 1
ATOM 1305 O O . GLU A 1 164 ? 26.079 6.506 -14.726 1.00 82.75 164 GLU A O 1
ATOM 1310 N N . VAL A 1 165 ? 25.139 4.601 -14.000 1.00 85.94 165 VAL A N 1
ATOM 1311 C CA . VAL A 1 165 ? 25.366 3.876 -15.263 1.00 85.94 165 VAL A CA 1
ATOM 1312 C C . VAL A 1 165 ? 24.410 4.381 -16.341 1.00 85.94 165 VAL A C 1
ATOM 1314 O O . VAL A 1 165 ? 24.841 4.660 -17.455 1.00 85.94 165 VAL A O 1
ATOM 1317 N N . TYR A 1 166 ? 23.138 4.588 -16.001 1.00 84.25 166 TYR A N 1
ATOM 1318 C CA . TYR A 1 166 ? 22.132 5.098 -16.930 1.00 84.25 166 TYR A CA 1
ATOM 1319 C C . TYR A 1 166 ? 22.472 6.505 -17.439 1.00 84.25 166 TYR A C 1
ATOM 1321 O O . TYR A 1 166 ? 22.372 6.780 -18.632 1.00 84.25 166 TYR A O 1
ATOM 1329 N N . LYS A 1 167 ? 22.962 7.388 -16.559 1.00 79.94 167 LYS A N 1
ATOM 1330 C CA . LYS A 1 167 ? 23.442 8.718 -16.950 1.00 79.94 167 LYS A CA 1
ATOM 1331 C C . LYS A 1 167 ? 24.613 8.629 -17.931 1.00 79.94 167 LYS A C 1
ATOM 1333 O O . LYS A 1 167 ? 24.589 9.291 -18.960 1.00 79.94 167 LYS A O 1
ATOM 1338 N N . ARG A 1 168 ? 25.608 7.777 -17.652 1.00 82.19 168 ARG A N 1
ATOM 1339 C CA . ARG A 1 168 ? 26.741 7.558 -18.568 1.00 82.19 168 ARG A CA 1
ATOM 1340 C C . ARG A 1 168 ? 26.290 7.029 -19.926 1.00 82.19 168 ARG A C 1
ATOM 1342 O O . ARG A 1 168 ? 26.781 7.518 -20.938 1.00 82.19 168 ARG A O 1
ATOM 1349 N N . PHE A 1 169 ? 25.346 6.090 -19.929 1.00 82.31 169 PHE A N 1
ATOM 1350 C CA . PHE A 1 169 ? 24.744 5.523 -21.133 1.00 82.31 169 PHE A CA 1
ATOM 1351 C C . PHE A 1 169 ? 24.039 6.582 -21.997 1.00 82.31 169 PHE A C 1
ATOM 1353 O O . PHE A 1 169 ? 24.197 6.570 -23.215 1.00 82.31 169 PHE A O 1
ATOM 1360 N N . ILE A 1 170 ? 23.320 7.529 -21.381 1.00 80.06 170 ILE A N 1
ATOM 1361 C CA . ILE A 1 170 ? 22.713 8.663 -22.097 1.00 80.06 170 ILE A CA 1
ATOM 1362 C C . ILE A 1 170 ? 23.790 9.628 -22.617 1.00 80.06 170 ILE A C 1
ATOM 1364 O O . ILE A 1 170 ? 23.760 10.006 -23.786 1.00 80.06 170 ILE A O 1
ATOM 1368 N N . ASP A 1 171 ? 24.737 10.021 -21.759 1.00 77.44 171 ASP A N 1
ATOM 1369 C CA . ASP A 1 171 ? 25.707 11.086 -22.050 1.00 77.44 171 ASP A CA 1
ATOM 1370 C C . ASP A 1 171 ? 26.716 10.704 -23.151 1.00 77.44 171 ASP A C 1
ATOM 1372 O O . ASP A 1 171 ? 27.174 11.573 -23.892 1.00 77.44 171 ASP A O 1
ATOM 1376 N N . HIS A 1 172 ? 27.081 9.423 -23.279 1.00 66.88 172 HIS A N 1
ATOM 1377 C CA . HIS A 1 172 ? 28.155 8.985 -24.186 1.00 66.88 172 HIS A CA 1
ATOM 1378 C C . HIS A 1 172 ? 27.666 8.498 -25.559 1.00 66.88 172 HIS A C 1
ATOM 1380 O O . HIS A 1 172 ? 28.498 8.057 -26.353 1.00 66.88 172 HIS A O 1
ATOM 1386 N N . LEU A 1 173 ? 26.357 8.598 -25.854 1.00 60.53 173 LEU A N 1
ATOM 1387 C CA . LEU A 1 173 ? 25.670 7.786 -26.875 1.00 60.53 173 LEU A CA 1
ATOM 1388 C C . LEU A 1 173 ? 25.832 6.277 -26.577 1.00 60.53 173 LEU A C 1
ATOM 1390 O O . LEU A 1 173 ? 26.804 5.865 -25.945 1.00 60.53 173 LEU A O 1
ATOM 1394 N N . PRO A 1 174 ? 24.880 5.416 -26.970 1.00 62.00 174 PRO A N 1
ATOM 1395 C CA . PRO A 1 174 ? 24.858 4.040 -26.491 1.00 62.00 174 PRO A CA 1
ATOM 1396 C C . PRO A 1 174 ? 26.015 3.201 -27.061 1.00 62.00 174 PRO A C 1
ATOM 1398 O O . PRO A 1 174 ? 25.886 2.552 -28.100 1.00 62.00 174 PRO A O 1
ATOM 1401 N N . ASP A 1 175 ? 27.148 3.183 -26.358 1.00 74.44 175 ASP A N 1
ATOM 1402 C CA . ASP A 1 175 ? 28.167 2.154 -26.520 1.00 74.44 175 ASP A CA 1
ATOM 1403 C C . ASP A 1 175 ? 27.568 0.810 -26.083 1.00 74.44 175 ASP A C 1
ATOM 1405 O O . ASP A 1 175 ? 26.948 0.692 -25.021 1.00 74.44 175 ASP A O 1
ATOM 1409 N N . LEU A 1 176 ? 27.763 -0.224 -26.902 1.00 79.81 176 LEU A N 1
ATOM 1410 C CA . LEU A 1 176 ? 27.279 -1.576 -26.630 1.00 79.81 176 LEU A CA 1
ATOM 1411 C C . LEU A 1 176 ? 27.819 -2.104 -25.293 1.00 79.81 176 LEU A C 1
ATOM 1413 O O . LEU A 1 176 ? 27.123 -2.856 -24.611 1.00 79.81 176 LEU A O 1
ATOM 1417 N N . SER A 1 177 ? 29.025 -1.677 -24.897 1.00 83.62 177 SER A N 1
ATOM 1418 C CA . SER A 1 177 ? 29.624 -2.064 -23.617 1.00 83.62 177 SER A CA 1
ATOM 1419 C C . SER A 1 177 ? 28.922 -1.428 -22.407 1.00 83.62 177 SER A C 1
ATOM 1421 O O . SER A 1 177 ? 28.727 -2.090 -21.385 1.00 83.62 177 SER A O 1
ATOM 1423 N N . GLU A 1 178 ? 28.468 -0.176 -22.528 1.00 85.19 178 GLU A N 1
ATOM 1424 C CA . GLU A 1 178 ? 27.678 0.505 -21.496 1.00 85.19 178 GLU A CA 1
ATOM 1425 C C . GLU A 1 178 ? 26.237 -0.017 -21.463 1.00 85.19 178 GLU A C 1
ATOM 1427 O O . GLU A 1 178 ? 25.671 -0.175 -20.382 1.00 85.19 178 GLU A O 1
ATOM 1432 N N . ALA A 1 179 ? 25.671 -0.398 -22.615 1.00 86.81 179 ALA A N 1
ATOM 1433 C CA . ALA A 1 179 ? 24.383 -1.088 -22.672 1.00 86.81 179 ALA A CA 1
ATOM 1434 C C . ALA A 1 179 ? 24.417 -2.418 -21.894 1.00 86.81 179 ALA A C 1
ATOM 1436 O O . ALA A 1 179 ? 23.502 -2.708 -21.126 1.00 86.81 179 ALA A O 1
ATOM 1437 N N . ASP A 1 180 ? 25.488 -3.209 -22.032 1.00 89.25 180 ASP A N 1
ATOM 1438 C CA . ASP A 1 180 ? 25.662 -4.460 -21.279 1.00 89.25 180 ASP A CA 1
ATOM 1439 C C . ASP A 1 180 ? 25.784 -4.233 -19.768 1.00 89.25 180 ASP A C 1
ATOM 1441 O O . ASP A 1 180 ? 25.165 -4.952 -18.978 1.00 89.25 180 ASP A O 1
ATOM 1445 N N . ARG A 1 181 ? 26.527 -3.201 -19.351 1.00 89.44 181 ARG A N 1
ATOM 1446 C CA . ARG A 1 181 ? 26.621 -2.808 -17.934 1.00 89.44 181 ARG A CA 1
ATOM 1447 C C . ARG A 1 181 ? 25.272 -2.369 -17.380 1.00 89.44 181 ARG A C 1
ATOM 1449 O O . ARG A 1 181 ? 24.937 -2.713 -16.246 1.00 89.44 181 ARG A O 1
ATOM 1456 N N . LEU A 1 182 ? 24.510 -1.615 -18.167 1.00 91.50 182 LEU A N 1
ATOM 1457 C CA . LEU A 1 182 ? 23.195 -1.128 -17.781 1.00 91.50 182 LEU A CA 1
ATOM 1458 C C . LEU A 1 182 ? 22.201 -2.281 -17.606 1.00 91.50 182 LEU A C 1
ATOM 1460 O O . LEU A 1 182 ? 21.481 -2.308 -16.609 1.00 91.50 182 LEU A O 1
ATOM 1464 N N . ILE A 1 183 ? 22.219 -3.264 -18.513 1.00 92.94 183 ILE A N 1
ATOM 1465 C CA . ILE A 1 183 ? 21.403 -4.483 -18.408 1.00 92.94 183 ILE A CA 1
ATOM 1466 C C . ILE A 1 183 ? 21.746 -5.253 -17.128 1.00 92.94 183 ILE A C 1
ATOM 1468 O O . ILE A 1 183 ? 20.846 -5.524 -16.338 1.00 92.94 183 ILE A O 1
ATOM 1472 N N . ASP A 1 184 ? 23.026 -5.552 -16.879 1.00 93.12 184 ASP A N 1
ATOM 1473 C CA . ASP A 1 184 ? 23.458 -6.310 -15.691 1.00 93.12 184 ASP A CA 1
ATOM 1474 C C . ASP A 1 184 ? 23.051 -5.612 -14.380 1.00 93.12 184 ASP A C 1
ATOM 1476 O O . ASP A 1 184 ? 22.549 -6.245 -13.447 1.00 93.12 184 ASP A O 1
ATOM 1480 N N . ARG A 1 185 ? 23.206 -4.283 -14.304 1.00 91.69 185 ARG A N 1
ATOM 1481 C CA . ARG A 1 185 ? 22.809 -3.509 -13.116 1.00 91.69 185 ARG A CA 1
ATOM 1482 C C . ARG A 1 185 ? 21.298 -3.442 -12.936 1.00 91.69 185 ARG A C 1
ATOM 1484 O O . ARG A 1 185 ? 20.825 -3.586 -11.808 1.00 91.69 185 ARG A O 1
ATOM 1491 N N . ALA A 1 186 ? 20.548 -3.272 -14.019 1.00 93.56 186 ALA A N 1
ATOM 1492 C CA . ALA A 1 186 ? 19.094 -3.279 -13.967 1.00 93.56 186 ALA A CA 1
ATOM 1493 C C . ALA A 1 186 ? 18.550 -4.657 -13.550 1.00 93.56 186 ALA A C 1
ATOM 1495 O O . ALA A 1 186 ? 17.668 -4.741 -12.699 1.00 93.56 186 ALA A O 1
ATOM 1496 N N . GLU A 1 187 ? 19.106 -5.755 -14.066 1.00 94.56 187 GLU A N 1
ATOM 1497 C CA . GLU A 1 187 ? 18.692 -7.112 -13.684 1.00 94.56 187 GLU A CA 1
ATOM 1498 C C . GLU A 1 187 ? 18.979 -7.418 -12.210 1.00 94.56 187 GLU A C 1
ATOM 1500 O O . GLU A 1 187 ? 18.120 -7.974 -11.523 1.00 94.56 187 GLU A O 1
ATOM 1505 N N . LYS A 1 188 ? 20.139 -6.993 -11.693 1.00 93.62 188 LYS A N 1
ATOM 1506 C CA . LYS A 1 188 ? 20.466 -7.104 -10.262 1.00 93.62 188 LYS A CA 1
ATOM 1507 C C . LYS A 1 188 ? 19.476 -6.338 -9.388 1.00 93.62 188 LYS A C 1
ATOM 1509 O O . LYS A 1 188 ? 18.985 -6.891 -8.403 1.00 93.62 188 LYS A O 1
ATOM 1514 N N . LEU A 1 189 ? 19.160 -5.093 -9.756 1.00 92.00 189 LEU A N 1
ATOM 1515 C CA . LEU A 1 189 ? 18.187 -4.286 -9.021 1.00 92.00 189 LEU A CA 1
ATOM 1516 C C . LEU A 1 189 ? 16.771 -4.873 -9.132 1.00 92.00 189 LEU A C 1
ATOM 1518 O O . LEU A 1 189 ? 16.078 -4.950 -8.124 1.00 92.00 189 LEU A O 1
ATOM 1522 N N . GLU A 1 190 ? 16.346 -5.337 -10.312 1.00 94.44 190 GLU A N 1
ATOM 1523 C CA . GLU A 1 190 ? 15.044 -5.996 -10.504 1.00 94.44 190 GLU A CA 1
ATOM 1524 C C . GLU A 1 190 ? 14.912 -7.240 -9.621 1.00 94.44 190 GLU A C 1
ATOM 1526 O O . GLU A 1 190 ? 13.908 -7.380 -8.927 1.00 94.44 190 GLU A O 1
ATOM 1531 N N . ALA A 1 191 ? 15.915 -8.122 -9.606 1.00 93.75 191 ALA A N 1
ATOM 1532 C CA . ALA A 1 191 ? 15.880 -9.340 -8.799 1.00 93.75 191 ALA A CA 1
ATOM 1533 C C . ALA A 1 191 ? 15.756 -9.031 -7.300 1.00 93.75 191 ALA A C 1
ATOM 1535 O O . ALA A 1 191 ? 14.947 -9.646 -6.603 1.00 93.75 191 ALA A O 1
ATOM 1536 N N . TRP A 1 192 ? 16.517 -8.046 -6.816 1.00 93.88 192 TRP A N 1
ATOM 1537 C CA . TRP A 1 192 ? 16.445 -7.602 -5.426 1.00 93.88 192 TRP A CA 1
ATOM 1538 C C . TRP A 1 192 ? 15.088 -6.956 -5.097 1.00 93.88 192 TRP A C 1
ATOM 1540 O O . TRP A 1 192 ? 14.476 -7.293 -4.086 1.00 93.88 192 TRP A O 1
ATOM 1550 N N . LEU A 1 193 ? 14.566 -6.089 -5.973 1.00 93.31 193 LEU A N 1
ATOM 1551 C CA . LEU A 1 193 ? 13.268 -5.433 -5.781 1.00 93.31 193 LEU A CA 1
ATOM 1552 C C . LEU A 1 193 ? 12.106 -6.423 -5.776 1.00 93.31 193 LEU A C 1
ATOM 1554 O O . LEU A 1 193 ? 11.192 -6.268 -4.973 1.00 93.31 193 LEU A O 1
ATOM 1558 N N . LEU A 1 194 ? 12.130 -7.433 -6.648 1.00 93.38 194 LEU A N 1
ATOM 1559 C CA . LEU A 1 194 ? 11.114 -8.484 -6.656 1.00 93.38 194 LEU A CA 1
ATOM 1560 C C . LEU A 1 194 ? 11.144 -9.289 -5.351 1.00 93.38 194 LEU A C 1
ATOM 1562 O O . LEU A 1 194 ? 10.087 -9.527 -4.777 1.00 93.38 194 LEU A O 1
ATOM 1566 N N . ALA A 1 195 ? 12.330 -9.611 -4.827 1.00 92.25 195 ALA A N 1
ATOM 1567 C CA . ALA A 1 195 ? 12.458 -10.297 -3.542 1.00 92.25 195 ALA A CA 1
ATOM 1568 C C . ALA A 1 195 ? 11.951 -9.455 -2.353 1.00 92.25 195 ALA A C 1
ATOM 1570 O O . ALA A 1 195 ? 11.347 -10.000 -1.431 1.00 92.25 195 ALA A O 1
ATOM 1571 N N . GLU A 1 196 ? 12.162 -8.134 -2.357 1.00 90.75 196 GLU A N 1
ATOM 1572 C CA . GLU A 1 196 ? 11.598 -7.243 -1.329 1.00 90.75 196 GLU A CA 1
ATOM 1573 C C . GLU A 1 196 ? 10.085 -7.050 -1.500 1.00 90.75 196 GLU A C 1
ATOM 1575 O O . GLU A 1 196 ? 9.345 -7.018 -0.516 1.00 90.75 196 GLU A O 1
ATOM 1580 N N . LEU A 1 197 ? 9.597 -6.976 -2.741 1.00 93.00 197 LEU A N 1
ATOM 1581 C CA . LEU A 1 197 ? 8.166 -6.958 -3.028 1.00 93.00 197 LEU A CA 1
ATOM 1582 C C . LEU A 1 197 ? 7.499 -8.258 -2.557 1.00 93.00 197 LEU A C 1
ATOM 1584 O O . LEU A 1 197 ? 6.408 -8.196 -2.008 1.00 93.00 197 LEU A O 1
ATOM 1588 N N . ASP A 1 198 ? 8.125 -9.423 -2.672 1.00 92.88 198 ASP A N 1
ATOM 1589 C CA . ASP A 1 198 ? 7.527 -10.676 -2.189 1.00 92.88 198 ASP A CA 1
ATOM 1590 C C . ASP A 1 198 ? 7.367 -10.725 -0.655 1.00 92.88 198 ASP A C 1
ATOM 1592 O O . ASP A 1 198 ? 6.532 -11.469 -0.138 1.00 92.88 198 ASP A O 1
ATOM 1596 N N . GLN A 1 199 ? 8.106 -9.895 0.091 1.00 89.69 199 GLN A N 1
ATOM 1597 C CA . GLN A 1 199 ? 7.991 -9.796 1.552 1.00 89.69 199 GLN A CA 1
ATOM 1598 C C . GLN A 1 199 ? 6.825 -8.913 2.019 1.00 89.69 199 GLN A C 1
ATOM 1600 O O . GLN A 1 199 ? 6.436 -8.970 3.187 1.00 89.69 199 GLN A O 1
ATOM 1605 N N . VAL A 1 200 ? 6.261 -8.088 1.134 1.00 90.88 200 VAL A N 1
ATOM 1606 C CA . VAL A 1 200 ? 5.142 -7.191 1.450 1.00 90.88 200 VAL A CA 1
ATOM 1607 C C . VAL A 1 200 ? 3.883 -7.700 0.749 1.00 90.88 200 VAL A C 1
ATOM 1609 O O . VAL A 1 200 ? 3.905 -8.016 -0.433 1.00 90.88 200 VAL A O 1
ATOM 1612 N N . SER A 1 201 ? 2.740 -7.759 1.434 1.00 93.19 201 SER A N 1
ATOM 1613 C CA . SER A 1 201 ? 1.479 -8.159 0.789 1.00 93.19 201 SER A CA 1
ATOM 1614 C C . SER A 1 201 ? 1.078 -7.172 -0.312 1.00 93.19 201 SER A C 1
ATOM 1616 O O . SER A 1 201 ? 1.124 -5.965 -0.076 1.00 93.19 201 SER A O 1
ATOM 1618 N N . MET A 1 202 ? 0.627 -7.665 -1.467 1.00 93.06 202 MET A N 1
ATOM 1619 C CA . MET A 1 202 ? 0.151 -6.840 -2.587 1.00 93.06 202 MET A CA 1
ATOM 1620 C C . MET A 1 202 ? -0.952 -5.848 -2.163 1.00 93.06 202 MET A C 1
ATOM 1622 O O . MET A 1 202 ? -1.728 -6.134 -1.252 1.00 93.06 202 MET A O 1
ATOM 1626 N N . GLY A 1 203 ? -1.010 -4.671 -2.799 1.00 88.06 203 GLY A N 1
ATOM 1627 C CA . GLY A 1 203 ? -2.016 -3.637 -2.488 1.00 88.06 203 GLY A CA 1
ATOM 1628 C C . GLY A 1 203 ? -1.746 -2.821 -1.216 1.00 88.06 203 GLY A C 1
ATOM 1629 O O . GLY A 1 203 ? -2.611 -2.096 -0.714 1.00 88.06 203 GLY A O 1
ATOM 1630 N N . LYS A 1 204 ? -0.538 -2.945 -0.664 1.00 91.88 204 LYS A N 1
ATOM 1631 C CA . LYS A 1 204 ? -0.049 -2.126 0.445 1.00 91.88 204 LYS A CA 1
ATOM 1632 C C . LYS A 1 204 ? 0.615 -0.839 -0.073 1.00 91.88 204 LYS A C 1
ATOM 1634 O O . LYS A 1 204 ? 1.476 -0.940 -0.952 1.00 91.88 204 LYS A O 1
ATOM 1639 N N . PRO A 1 205 ? 0.259 0.345 0.465 1.00 88.81 205 PRO A N 1
ATOM 1640 C CA . PRO A 1 205 ? 0.900 1.631 0.161 1.00 88.81 205 PRO A CA 1
ATOM 1641 C C . PRO A 1 205 ? 2.433 1.597 0.142 1.00 88.81 205 PRO A C 1
ATOM 1643 O O . PRO A 1 205 ? 3.074 2.182 -0.728 1.00 88.81 205 PRO A O 1
ATOM 1646 N N . GLU A 1 206 ? 3.024 0.848 1.070 1.00 87.31 206 GLU A N 1
ATOM 1647 C CA . GLU A 1 206 ? 4.462 0.736 1.305 1.00 87.31 206 GLU A CA 1
ATOM 1648 C C . GLU A 1 206 ? 5.224 0.102 0.129 1.00 87.31 206 GLU A C 1
ATOM 1650 O O . GLU A 1 206 ? 6.446 0.217 0.050 1.00 87.31 206 GLU A O 1
ATOM 1655 N N . ARG A 1 207 ? 4.518 -0.544 -0.810 1.00 91.44 207 ARG A N 1
ATOM 1656 C CA . ARG A 1 207 ? 5.106 -1.136 -2.022 1.00 91.44 207 ARG A CA 1
ATOM 1657 C C . ARG A 1 207 ? 5.453 -0.104 -3.084 1.00 91.44 207 ARG A C 1
ATOM 1659 O O . ARG A 1 207 ? 6.324 -0.372 -3.908 1.00 91.44 207 ARG A O 1
ATOM 1666 N N . LEU A 1 208 ? 4.789 1.055 -3.086 1.00 88.69 208 LEU A N 1
ATOM 1667 C CA . LEU A 1 208 ? 4.903 2.049 -4.156 1.00 88.69 208 LEU A CA 1
ATOM 1668 C C . LEU A 1 208 ? 6.362 2.452 -4.454 1.00 88.69 208 LEU A C 1
ATOM 1670 O O . LEU A 1 208 ? 6.741 2.392 -5.622 1.00 88.69 208 LEU A O 1
ATOM 1674 N N . PRO A 1 209 ? 7.229 2.764 -3.466 1.00 85.44 209 PRO A N 1
ATOM 1675 C CA . PRO A 1 209 ? 8.627 3.102 -3.748 1.00 85.44 209 PRO A CA 1
ATOM 1676 C C . PRO A 1 209 ? 9.405 1.972 -4.437 1.00 85.44 209 PRO A C 1
ATOM 1678 O O . PRO A 1 209 ? 10.229 2.232 -5.313 1.00 85.44 209 PRO A O 1
ATOM 1681 N N . LEU A 1 210 ? 9.124 0.714 -4.078 1.00 90.12 210 LEU A N 1
ATOM 1682 C CA . LEU A 1 210 ? 9.746 -0.458 -4.698 1.00 90.12 210 LEU A CA 1
ATOM 1683 C C . LEU A 1 210 ? 9.239 -0.657 -6.133 1.00 90.12 210 LEU A C 1
ATOM 1685 O O . LEU A 1 210 ? 10.031 -0.965 -7.022 1.00 90.12 210 LEU A O 1
ATOM 1689 N N . VAL A 1 211 ? 7.946 -0.424 -6.386 1.00 92.00 211 VAL A N 1
ATOM 1690 C CA . VAL A 1 211 ? 7.370 -0.473 -7.741 1.00 92.00 211 VAL A CA 1
ATOM 1691 C C . VAL A 1 211 ? 7.923 0.649 -8.624 1.00 92.00 211 VAL A C 1
ATOM 1693 O O . VAL A 1 211 ? 8.236 0.402 -9.785 1.00 92.00 211 VAL A O 1
ATOM 1696 N N . VAL A 1 212 ? 8.112 1.859 -8.090 1.00 85.31 212 VAL A N 1
ATOM 1697 C CA . VAL A 1 212 ? 8.747 2.978 -8.810 1.00 85.31 212 VAL A CA 1
ATOM 1698 C C . VAL A 1 212 ? 10.200 2.647 -9.165 1.00 85.31 212 VAL A C 1
ATOM 1700 O O . VAL A 1 212 ? 10.621 2.853 -10.304 1.00 85.31 212 VAL A O 1
ATOM 1703 N N . ALA A 1 213 ? 10.968 2.083 -8.230 1.00 84.75 213 ALA A N 1
ATOM 1704 C CA . ALA A 1 213 ? 12.333 1.640 -8.510 1.00 84.75 213 ALA A CA 1
ATOM 1705 C C . ALA A 1 213 ? 12.365 0.505 -9.549 1.00 84.75 213 ALA A C 1
ATOM 1707 O O . ALA A 1 213 ? 13.232 0.487 -10.424 1.00 84.75 213 ALA A O 1
ATOM 1708 N N . LEU A 1 214 ? 11.387 -0.406 -9.506 1.00 92.94 214 LEU A N 1
ATOM 1709 C CA . LEU A 1 214 ? 11.260 -1.493 -10.476 1.00 92.94 214 LEU A CA 1
ATOM 1710 C C . LEU A 1 214 ? 10.927 -0.949 -11.864 1.00 92.94 214 LEU A C 1
ATOM 1712 O O . LEU A 1 214 ? 11.523 -1.381 -12.847 1.00 92.94 214 LEU A O 1
ATOM 1716 N N . PHE A 1 215 ? 10.025 0.031 -11.937 1.00 91.44 215 PHE A N 1
ATOM 1717 C CA . PHE A 1 215 ? 9.708 0.747 -13.165 1.00 91.44 215 PHE A CA 1
ATOM 1718 C C . PHE A 1 215 ? 10.965 1.364 -13.777 1.00 91.44 215 PHE A C 1
ATOM 1720 O O . PHE A 1 215 ? 11.243 1.147 -14.955 1.00 91.44 215 PHE A O 1
ATOM 1727 N N . PHE A 1 216 ? 11.746 2.092 -12.973 1.00 86.31 216 PHE A N 1
ATOM 1728 C CA . PHE A 1 216 ? 12.989 2.712 -13.427 1.00 86.31 216 PHE A CA 1
ATOM 1729 C C . PHE A 1 216 ? 13.999 1.669 -13.921 1.00 86.31 216 PHE A C 1
ATOM 1731 O O . PHE A 1 216 ? 14.558 1.826 -15.005 1.00 86.31 216 PHE A O 1
ATOM 1738 N N . SER A 1 217 ? 14.173 0.576 -13.175 1.00 91.88 217 SER A N 1
ATOM 1739 C CA . SER A 1 217 ? 15.067 -0.521 -13.551 1.00 91.88 217 SER A CA 1
ATOM 1740 C C . SER A 1 217 ? 14.682 -1.170 -14.880 1.00 91.88 217 SER A C 1
ATOM 1742 O O . SER A 1 217 ? 15.496 -1.288 -15.797 1.00 91.88 217 SER A O 1
ATOM 1744 N N . VAL A 1 218 ? 13.411 -1.546 -15.026 1.00 93.31 218 VAL A N 1
ATOM 1745 C CA . VAL A 1 218 ? 12.913 -2.199 -16.239 1.00 93.31 218 VAL A CA 1
ATOM 1746 C C . VAL A 1 218 ? 12.964 -1.254 -17.438 1.00 93.31 218 VAL A C 1
ATOM 1748 O O . VAL A 1 218 ? 13.306 -1.703 -18.531 1.00 93.31 218 VAL A O 1
ATOM 1751 N N . ARG A 1 219 ? 12.682 0.040 -17.242 1.00 89.25 219 ARG A N 1
ATOM 1752 C CA . ARG A 1 219 ? 12.848 1.060 -18.283 1.00 89.25 219 ARG A CA 1
ATOM 1753 C C . ARG A 1 219 ? 14.304 1.154 -18.735 1.00 89.25 219 ARG A C 1
ATOM 1755 O O . ARG A 1 219 ? 14.565 0.979 -19.916 1.00 89.25 219 ARG A O 1
ATOM 1762 N N . ALA A 1 220 ? 15.241 1.336 -17.805 1.00 88.38 220 ALA A N 1
ATOM 1763 C CA . ALA A 1 220 ? 16.665 1.423 -18.122 1.00 88.38 220 ALA A CA 1
ATOM 1764 C C . ALA A 1 220 ? 17.161 0.183 -18.886 1.00 88.38 220 ALA A C 1
ATOM 1766 O O . ALA A 1 220 ? 17.920 0.287 -19.849 1.00 88.38 220 ALA A O 1
ATOM 1767 N N . LYS A 1 221 ? 16.672 -1.002 -18.502 1.00 92.75 221 LYS A N 1
ATOM 1768 C CA . LYS A 1 221 ? 16.941 -2.254 -19.215 1.00 92.75 221 LYS A CA 1
ATOM 1769 C C . LYS A 1 221 ? 16.341 -2.279 -20.625 1.00 92.75 221 LYS A C 1
ATOM 1771 O O . LYS A 1 221 ? 16.988 -2.770 -21.546 1.00 92.75 221 LYS A O 1
ATOM 1776 N N . ALA A 1 222 ? 15.115 -1.788 -20.798 1.00 90.31 222 ALA A N 1
ATOM 1777 C CA . ALA A 1 222 ? 14.465 -1.703 -22.103 1.00 90.31 222 ALA A CA 1
ATOM 1778 C C . ALA A 1 222 ? 15.220 -0.749 -23.040 1.00 90.31 222 ALA A C 1
ATOM 1780 O O . ALA A 1 222 ? 15.524 -1.145 -24.161 1.00 90.31 222 ALA A O 1
ATOM 1781 N N . ASP A 1 223 ? 15.628 0.423 -22.549 1.00 87.06 223 ASP A N 1
ATOM 1782 C CA . ASP A 1 223 ? 16.411 1.402 -23.313 1.00 87.06 223 ASP A CA 1
ATOM 1783 C C . ASP A 1 223 ? 17.765 0.809 -23.758 1.00 87.06 223 ASP A C 1
ATOM 1785 O O . ASP A 1 223 ? 18.181 0.950 -24.911 1.00 87.06 223 ASP A O 1
ATOM 1789 N N . ALA A 1 224 ? 18.431 0.056 -22.875 1.00 90.31 224 ALA A N 1
ATOM 1790 C CA . ALA A 1 224 ? 19.658 -0.664 -23.212 1.00 90.31 224 ALA A CA 1
ATOM 1791 C C . ALA A 1 224 ? 19.430 -1.755 -24.274 1.00 90.31 224 ALA A C 1
ATOM 1793 O O . ALA A 1 224 ? 20.222 -1.905 -25.204 1.00 90.31 224 ALA A O 1
ATOM 1794 N N . PHE A 1 225 ? 18.341 -2.520 -24.167 1.00 90.69 225 PHE A N 1
ATOM 1795 C CA . PHE A 1 225 ? 17.973 -3.519 -25.172 1.00 90.69 225 PHE A CA 1
ATOM 1796 C C . PHE A 1 225 ? 17.643 -2.898 -26.531 1.00 90.69 225 PHE A C 1
ATOM 1798 O O . PHE A 1 225 ? 18.018 -3.464 -27.561 1.00 90.69 225 PHE A O 1
ATOM 1805 N N . GLU A 1 226 ? 16.984 -1.743 -26.544 1.00 86.94 226 GLU A N 1
ATOM 1806 C CA . GLU A 1 226 ? 16.686 -0.994 -27.764 1.00 86.94 226 GLU A CA 1
ATOM 1807 C C . GLU A 1 226 ? 17.961 -0.520 -28.455 1.00 86.94 226 GLU A C 1
ATOM 1809 O O . GLU A 1 226 ? 18.128 -0.755 -29.652 1.00 86.94 226 GLU A O 1
ATOM 1814 N N . ALA A 1 227 ? 18.905 0.039 -27.696 1.00 87.06 227 ALA A N 1
ATOM 1815 C CA . ALA A 1 227 ? 20.214 0.425 -28.212 1.00 87.06 227 ALA A CA 1
ATOM 1816 C C . ALA A 1 227 ? 20.987 -0.743 -28.845 1.00 87.06 227 ALA A C 1
ATOM 1818 O O . ALA A 1 227 ? 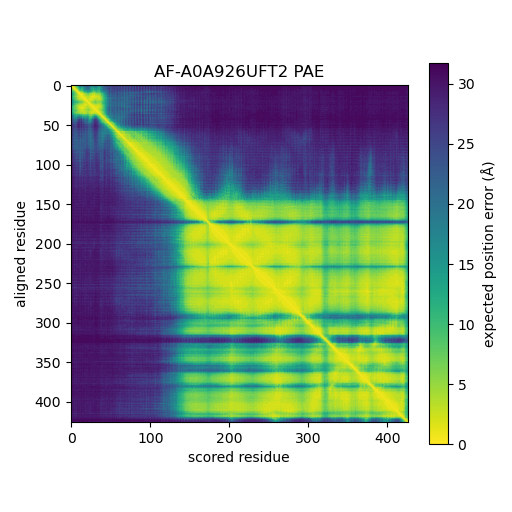21.656 -0.569 -29.864 1.00 87.06 227 ALA A O 1
ATOM 1819 N N . LYS A 1 228 ? 20.882 -1.950 -28.274 1.00 87.19 228 LYS A N 1
ATOM 1820 C CA . LYS A 1 228 ? 21.525 -3.152 -28.833 1.00 87.19 228 LYS A CA 1
ATOM 1821 C C . LYS A 1 228 ? 20.843 -3.678 -30.099 1.00 87.19 228 LYS A C 1
ATOM 1823 O O . LYS A 1 228 ? 21.485 -4.374 -30.886 1.00 87.19 228 LYS A O 1
ATOM 1828 N N . GLY A 1 229 ? 19.561 -3.379 -30.296 1.00 85.38 229 GLY A N 1
ATOM 1829 C CA . GLY A 1 229 ? 18.798 -3.756 -31.483 1.00 85.38 229 GLY A CA 1
ATOM 1830 C C . GLY A 1 229 ? 18.633 -5.266 -31.718 1.00 85.38 229 GLY A C 1
ATOM 1831 O O . GLY A 1 229 ? 18.926 -6.125 -30.879 1.00 85.38 229 GLY A O 1
ATOM 1832 N N . GLY A 1 230 ? 18.103 -5.611 -32.896 1.00 85.56 230 GLY A N 1
ATOM 1833 C CA . GLY A 1 230 ? 17.905 -6.997 -33.331 1.00 85.56 230 GLY A CA 1
ATOM 1834 C C . GLY A 1 230 ? 17.022 -7.807 -32.373 1.00 85.56 230 GLY A C 1
ATOM 1835 O O . GLY A 1 230 ? 15.911 -7.404 -32.038 1.00 85.56 230 GLY A O 1
ATOM 1836 N N . LYS A 1 231 ? 17.527 -8.956 -31.904 1.00 85.38 231 LYS A N 1
ATOM 1837 C CA . LYS A 1 231 ? 16.800 -9.864 -30.993 1.00 85.38 231 LYS A CA 1
ATOM 1838 C C . LYS A 1 231 ? 16.450 -9.247 -29.631 1.00 85.38 231 LYS A C 1
ATOM 1840 O O . LYS A 1 231 ? 15.564 -9.759 -28.953 1.00 85.38 231 LYS A O 1
ATOM 1845 N N . TYR A 1 232 ? 17.138 -8.179 -29.221 1.00 86.75 232 TYR A N 1
ATOM 1846 C CA . TYR A 1 232 ? 16.916 -7.535 -27.925 1.00 86.75 232 TYR A CA 1
ATOM 1847 C C . TYR A 1 232 ? 15.650 -6.668 -27.902 1.00 86.75 232 TYR A C 1
ATOM 1849 O O . TYR A 1 232 ? 15.065 -6.498 -26.836 1.00 86.75 232 TYR A O 1
ATOM 1857 N N . MET A 1 233 ? 15.143 -6.239 -29.062 1.00 85.31 233 MET A N 1
ATOM 1858 C CA . MET A 1 233 ? 13.876 -5.499 -29.158 1.00 85.31 233 MET A CA 1
ATOM 1859 C C . MET A 1 233 ? 12.695 -6.297 -28.587 1.00 85.31 233 MET A C 1
ATOM 1861 O O . MET A 1 233 ? 11.940 -5.793 -27.758 1.00 85.31 233 MET A O 1
ATOM 1865 N N . ALA A 1 234 ? 12.600 -7.588 -28.925 1.00 87.75 234 ALA A N 1
ATOM 1866 C CA . ALA A 1 234 ? 11.569 -8.471 -28.377 1.00 87.75 234 ALA A CA 1
ATOM 1867 C C . ALA A 1 234 ? 11.705 -8.658 -26.851 1.00 87.75 234 ALA A C 1
ATOM 1869 O O . ALA A 1 234 ? 10.707 -8.811 -26.141 1.00 87.75 234 ALA A O 1
ATOM 1870 N N . SER A 1 235 ? 12.935 -8.628 -26.326 1.00 90.25 235 SER A N 1
ATOM 1871 C CA . SER A 1 235 ? 13.190 -8.670 -24.881 1.00 90.25 235 SER A CA 1
ATOM 1872 C C . SER A 1 235 ? 12.729 -7.390 -24.184 1.00 90.25 235 SER A C 1
ATOM 1874 O O . SER A 1 235 ? 12.145 -7.479 -23.102 1.00 90.25 235 SER A O 1
ATOM 1876 N N . ALA A 1 236 ? 12.933 -6.224 -24.807 1.00 88.94 236 ALA A N 1
ATOM 1877 C CA . ALA A 1 236 ? 12.424 -4.947 -24.313 1.00 88.94 236 ALA A CA 1
ATOM 1878 C C . ALA A 1 236 ? 10.888 -4.960 -24.248 1.00 88.94 236 ALA A C 1
ATOM 1880 O O . ALA A 1 236 ? 10.316 -4.675 -23.196 1.00 88.94 236 ALA A O 1
ATOM 1881 N N . ASP A 1 237 ? 10.218 -5.401 -25.317 1.00 89.12 237 ASP A N 1
ATOM 1882 C CA . ASP A 1 237 ? 8.750 -5.491 -25.366 1.00 89.12 237 ASP A CA 1
ATOM 1883 C C . ASP A 1 237 ? 8.198 -6.425 -24.292 1.00 89.12 237 ASP A C 1
ATOM 1885 O O . ASP A 1 237 ? 7.223 -6.111 -23.603 1.00 89.12 237 ASP A O 1
ATOM 1889 N N . LYS A 1 238 ? 8.832 -7.588 -24.114 1.00 91.81 238 LYS A N 1
ATOM 1890 C CA . LYS A 1 238 ? 8.445 -8.546 -23.078 1.00 91.81 238 LYS A CA 1
ATOM 1891 C C . LYS A 1 238 ? 8.602 -7.947 -21.679 1.00 91.81 238 LYS A C 1
ATOM 1893 O O . LYS A 1 238 ? 7.727 -8.156 -20.838 1.00 91.81 238 LYS A O 1
ATOM 1898 N N . ALA A 1 239 ? 9.690 -7.220 -21.426 1.00 91.25 239 ALA A N 1
ATOM 1899 C CA . ALA A 1 239 ? 9.959 -6.599 -20.133 1.00 91.25 239 ALA A CA 1
ATOM 1900 C C . ALA A 1 239 ? 8.944 -5.489 -19.810 1.00 91.25 239 ALA A C 1
ATOM 1902 O O . ALA A 1 239 ? 8.335 -5.522 -18.739 1.00 91.25 239 ALA A O 1
ATOM 1903 N N . LEU A 1 240 ? 8.681 -4.577 -20.752 1.00 92.75 240 LEU A N 1
ATOM 1904 C CA . LEU A 1 240 ? 7.706 -3.496 -20.572 1.00 92.75 240 LEU A CA 1
ATOM 1905 C C . LEU A 1 240 ? 6.277 -4.030 -20.405 1.00 92.75 240 LEU A C 1
ATOM 1907 O O . LEU A 1 240 ? 5.556 -3.593 -19.511 1.00 92.75 240 LEU A O 1
ATOM 1911 N N . ASN A 1 241 ? 5.867 -5.031 -21.191 1.00 92.06 241 ASN A N 1
ATOM 1912 C CA . ASN A 1 241 ? 4.542 -5.641 -21.040 1.00 92.06 241 ASN A CA 1
ATOM 1913 C C . ASN A 1 241 ? 4.387 -6.399 -19.713 1.00 92.06 241 ASN A C 1
ATOM 1915 O O . ASN A 1 241 ? 3.308 -6.385 -19.115 1.00 92.06 241 ASN A O 1
ATOM 1919 N N . LYS A 1 242 ? 5.451 -7.055 -19.228 1.00 94.38 242 LYS A N 1
ATOM 1920 C CA . LYS A 1 242 ? 5.461 -7.683 -17.897 1.00 94.38 242 LYS A CA 1
ATOM 1921 C C . LYS A 1 242 ? 5.287 -6.625 -16.803 1.00 94.38 242 LYS A C 1
ATOM 1923 O O . LYS A 1 242 ? 4.447 -6.814 -15.926 1.00 94.38 242 LYS A O 1
ATOM 1928 N N . LEU A 1 243 ? 6.017 -5.511 -16.893 1.00 94.75 243 LEU A N 1
ATOM 1929 C CA . LEU A 1 243 ? 5.901 -4.387 -15.962 1.00 94.75 243 LEU A CA 1
ATOM 1930 C C . LEU A 1 243 ? 4.495 -3.772 -15.983 1.00 94.75 243 LEU A C 1
ATOM 1932 O O . LEU A 1 243 ? 3.921 -3.552 -14.921 1.00 94.75 243 LEU A O 1
ATOM 1936 N N . LYS A 1 244 ? 3.903 -3.576 -17.168 1.00 94.31 244 LYS A N 1
ATOM 1937 C CA . LYS A 1 244 ? 2.533 -3.055 -17.321 1.00 94.31 244 LYS A CA 1
ATOM 1938 C C . LYS A 1 244 ? 1.526 -3.904 -16.552 1.00 94.31 244 LYS A C 1
ATOM 1940 O O . LYS A 1 244 ? 0.776 -3.390 -15.729 1.00 94.31 244 LYS A O 1
ATOM 1945 N N . LYS A 1 245 ? 1.570 -5.224 -16.757 1.00 93.81 245 LYS A N 1
ATOM 1946 C CA . LYS A 1 245 ? 0.704 -6.169 -16.035 1.00 93.81 245 LYS A CA 1
ATOM 1947 C C . LYS A 1 245 ? 0.945 -6.135 -14.529 1.00 93.81 245 LYS A C 1
ATOM 1949 O O . LYS A 1 245 ? 0.001 -6.296 -13.762 1.00 93.81 245 LYS A O 1
ATOM 1954 N N . GLN A 1 246 ? 2.190 -5.950 -14.096 1.00 94.19 246 GLN A N 1
ATOM 1955 C CA . GLN A 1 246 ? 2.514 -5.844 -12.677 1.00 94.19 246 GLN A CA 1
ATOM 1956 C C . GLN A 1 246 ? 1.925 -4.573 -12.055 1.00 94.19 246 GLN A C 1
ATOM 1958 O O . GLN A 1 246 ? 1.243 -4.679 -11.045 1.00 94.19 246 GLN A O 1
ATOM 1963 N N . ILE A 1 247 ? 2.095 -3.407 -12.685 1.00 94.81 247 ILE A N 1
ATOM 1964 C CA . ILE A 1 247 ? 1.504 -2.132 -12.236 1.00 94.81 247 ILE A CA 1
ATOM 1965 C C . ILE A 1 247 ? -0.018 -2.241 -12.151 1.00 94.81 247 ILE A C 1
ATOM 1967 O O . ILE A 1 247 ? -0.602 -1.865 -11.140 1.00 94.81 247 ILE A O 1
ATOM 1971 N N . GLN A 1 248 ? -0.657 -2.820 -13.172 1.00 95.06 248 GLN A N 1
ATOM 1972 C CA . GLN A 1 248 ? -2.104 -3.037 -13.184 1.00 95.06 248 GLN A CA 1
ATOM 1973 C C . GLN A 1 248 ? -2.566 -3.932 -12.025 1.00 95.06 248 GLN A C 1
ATOM 1975 O O . GLN A 1 248 ? -3.578 -3.628 -11.402 1.00 95.06 248 GLN A O 1
ATOM 1980 N N . ARG A 1 249 ? -1.832 -5.010 -11.714 1.00 95.06 249 ARG A N 1
ATOM 1981 C CA . ARG A 1 249 ? -2.143 -5.900 -10.580 1.00 95.06 249 ARG A CA 1
ATOM 1982 C C . ARG A 1 249 ? -1.961 -5.208 -9.233 1.00 95.06 249 ARG A C 1
ATOM 1984 O O . ARG A 1 249 ? -2.813 -5.357 -8.365 1.00 95.06 249 ARG A O 1
ATOM 1991 N N . GLU A 1 250 ? -0.881 -4.447 -9.069 1.00 95.19 250 GLU A N 1
ATOM 1992 C CA . GLU A 1 250 ? -0.619 -3.679 -7.846 1.00 95.19 250 GLU A CA 1
ATOM 1993 C C . GLU A 1 250 ? -1.700 -2.631 -7.602 1.00 95.19 250 GLU A C 1
ATOM 1995 O O . GLU A 1 250 ? -2.250 -2.556 -6.506 1.00 95.19 250 GLU A O 1
ATOM 2000 N N . ALA A 1 251 ? -2.053 -1.865 -8.637 1.00 95.31 251 ALA A N 1
ATOM 2001 C CA . ALA A 1 251 ? -3.100 -0.858 -8.563 1.00 95.31 251 ALA A CA 1
ATOM 2002 C C . ALA A 1 251 ? -4.479 -1.485 -8.295 1.00 95.31 251 ALA A C 1
ATOM 2004 O O . ALA A 1 251 ? -5.236 -0.959 -7.478 1.00 95.31 251 ALA A O 1
ATOM 2005 N N . TYR A 1 252 ? -4.788 -2.639 -8.903 1.00 96.12 252 TYR A N 1
ATOM 2006 C CA . TYR A 1 252 ? -6.038 -3.355 -8.636 1.00 96.12 252 TYR A CA 1
ATOM 2007 C C . TYR A 1 252 ? -6.100 -3.808 -7.180 1.00 96.12 252 TYR A C 1
ATOM 2009 O O . TYR A 1 252 ? -7.074 -3.527 -6.490 1.00 96.12 252 TYR A O 1
ATOM 2017 N N . ALA A 1 253 ? -5.041 -4.447 -6.679 1.00 95.06 253 ALA A N 1
ATOM 2018 C CA . ALA A 1 253 ? -4.964 -4.884 -5.288 1.00 95.06 253 ALA A CA 1
ATOM 2019 C C . ALA A 1 253 ? -4.974 -3.713 -4.291 1.00 95.06 253 ALA A C 1
ATOM 2021 O O . ALA A 1 253 ? -5.464 -3.868 -3.174 1.00 95.06 253 ALA A O 1
ATOM 2022 N N . LEU A 1 254 ? -4.436 -2.549 -4.673 1.00 94.88 254 LEU A N 1
ATOM 2023 C CA . LEU A 1 254 ? -4.486 -1.332 -3.864 1.00 94.88 254 LEU A CA 1
ATOM 2024 C C . LEU A 1 254 ? -5.921 -0.815 -3.726 1.00 94.88 254 LEU A C 1
ATOM 2026 O O . LEU A 1 254 ? -6.296 -0.391 -2.637 1.00 94.88 254 LEU A O 1
ATOM 2030 N N . CYS A 1 255 ? -6.706 -0.845 -4.807 1.00 94.44 255 CYS A N 1
ATOM 2031 C CA . CYS A 1 255 ? -8.057 -0.281 -4.843 1.00 94.44 255 CYS A CA 1
ATOM 2032 C C . CYS A 1 255 ? -9.131 -1.262 -4.354 1.00 94.44 255 CYS A C 1
ATOM 2034 O O . CYS A 1 255 ? -10.078 -0.873 -3.673 1.00 94.44 255 CYS A O 1
ATOM 2036 N N . ASN A 1 256 ? -8.999 -2.540 -4.701 1.00 93.75 256 ASN A N 1
ATOM 2037 C CA . ASN A 1 256 ? -10.001 -3.556 -4.425 1.00 93.75 256 ASN A CA 1
ATOM 2038 C C . ASN A 1 256 ? -10.122 -3.836 -2.916 1.00 93.75 256 ASN A C 1
ATOM 2040 O O . ASN A 1 256 ? -9.137 -4.085 -2.223 1.00 93.75 256 ASN A O 1
ATOM 2044 N N . GLY A 1 257 ? -11.349 -3.808 -2.405 1.00 90.25 257 GLY A N 1
ATOM 2045 C CA . GLY A 1 257 ? -11.681 -3.971 -0.991 1.00 90.25 257 GLY A CA 1
ATOM 2046 C C . GLY A 1 257 ? -11.418 -2.737 -0.119 1.00 90.25 257 GLY A C 1
ATOM 2047 O O . GLY A 1 257 ? -11.571 -2.822 1.103 1.00 90.25 257 GLY A O 1
ATOM 2048 N N . ARG A 1 258 ? -11.028 -1.588 -0.689 1.00 92.06 258 ARG A N 1
ATOM 2049 C CA . ARG A 1 258 ? -10.837 -0.331 0.059 1.00 92.06 258 ARG A CA 1
ATOM 2050 C C . ARG A 1 258 ? -12.069 0.550 0.006 1.00 92.06 258 ARG A C 1
ATOM 2052 O O . ARG A 1 258 ? -12.848 0.452 -0.933 1.00 92.06 258 ARG A O 1
ATOM 2059 N N . SER A 1 259 ? -12.236 1.400 1.013 1.00 93.06 259 SER A N 1
ATOM 2060 C CA . SER A 1 259 ? -13.338 2.352 1.053 1.00 93.06 259 SER A CA 1
ATOM 2061 C C . SER A 1 259 ? -13.082 3.578 0.184 1.00 93.06 259 SER A C 1
ATOM 2063 O O . SER A 1 259 ? -11.933 3.898 -0.141 1.00 93.06 259 SER A O 1
ATOM 2065 N N . LEU A 1 260 ? -14.157 4.291 -0.160 1.00 92.56 260 LEU A N 1
ATOM 2066 C CA . LEU A 1 260 ? -14.051 5.565 -0.868 1.00 92.56 260 LEU A CA 1
ATOM 2067 C C . LEU A 1 260 ? -13.243 6.586 -0.056 1.00 92.56 260 LEU A C 1
ATOM 2069 O O . LEU A 1 260 ? -12.440 7.318 -0.629 1.00 92.56 260 LEU A O 1
ATOM 2073 N N . TYR A 1 261 ? -13.396 6.595 1.272 1.00 92.75 261 TYR A N 1
ATOM 2074 C CA . TYR A 1 261 ? -12.604 7.440 2.164 1.00 92.75 261 TYR A CA 1
ATOM 2075 C C . TYR A 1 261 ? -11.105 7.139 2.061 1.00 92.75 261 TYR A C 1
ATOM 2077 O O . TYR A 1 261 ? -10.317 8.050 1.815 1.00 92.75 261 TYR A O 1
ATOM 2085 N N . THR A 1 262 ? -10.700 5.869 2.164 1.00 92.94 262 THR A N 1
ATOM 2086 C CA . THR A 1 262 ? -9.282 5.501 2.055 1.00 92.94 262 THR A CA 1
ATOM 2087 C C . THR A 1 262 ? -8.702 5.936 0.708 1.00 92.94 262 THR A C 1
ATOM 2089 O O . THR A 1 262 ? -7.655 6.576 0.667 1.00 92.94 262 THR A O 1
ATOM 2092 N N . LEU A 1 263 ? -9.388 5.653 -0.402 1.00 92.94 263 LEU A N 1
ATOM 2093 C CA . LEU A 1 263 ? -8.875 5.961 -1.744 1.00 92.94 263 LEU A CA 1
ATOM 2094 C C . LEU A 1 263 ? -8.924 7.458 -2.089 1.00 92.94 263 LEU A C 1
ATOM 2096 O O . LEU A 1 263 ? -8.044 7.957 -2.786 1.00 92.94 263 LEU A O 1
ATOM 2100 N N . GLY A 1 264 ? -9.944 8.170 -1.613 1.00 90.44 264 GLY A N 1
ATOM 2101 C CA . GLY A 1 264 ? -10.156 9.584 -1.908 1.00 90.44 264 GLY A CA 1
ATOM 2102 C C . GLY A 1 264 ? -9.379 10.537 -1.004 1.00 90.44 264 GLY A C 1
ATOM 2103 O O . GLY A 1 264 ? -8.982 11.603 -1.474 1.00 90.44 264 GLY A O 1
ATOM 2104 N N . VAL A 1 265 ? -9.162 10.157 0.261 1.00 90.25 265 VAL A N 1
ATOM 2105 C CA . VAL A 1 265 ? -8.647 11.039 1.323 1.00 90.25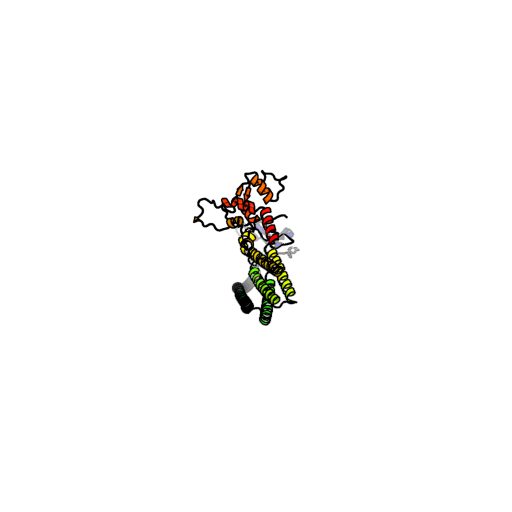 265 VAL A CA 1
ATOM 2106 C C . VAL A 1 265 ? -7.325 10.543 1.906 1.00 90.25 265 VAL A C 1
ATOM 2108 O O . VAL A 1 265 ? -6.407 11.340 2.048 1.00 90.25 265 VAL A O 1
ATOM 2111 N N . GLU A 1 266 ? -7.193 9.253 2.238 1.00 89.81 266 GLU A N 1
ATOM 2112 C CA . GLU A 1 266 ? -5.994 8.757 2.944 1.00 89.81 266 GLU A CA 1
ATOM 2113 C C . GLU A 1 266 ? -4.806 8.483 2.019 1.00 89.81 266 GLU A C 1
ATOM 2115 O O . GLU A 1 266 ? -3.662 8.727 2.400 1.00 89.81 266 GLU A O 1
ATOM 2120 N N . ILE A 1 267 ? -5.060 7.928 0.830 1.00 91.25 267 ILE A N 1
AT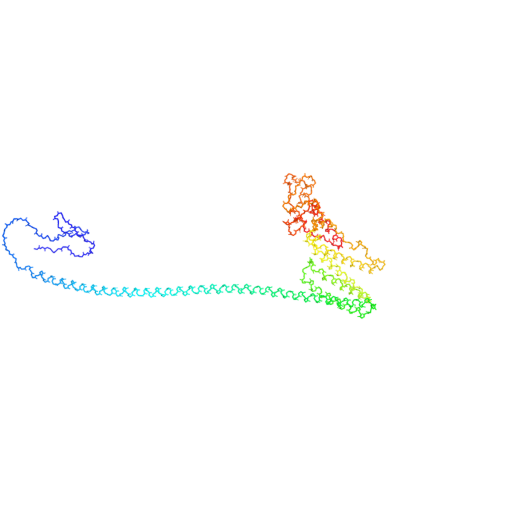OM 2121 C CA . ILE A 1 267 ? -4.014 7.541 -0.129 1.00 91.25 267 ILE A CA 1
ATOM 2122 C C . ILE A 1 267 ? -4.234 8.035 -1.579 1.00 91.25 267 ILE A C 1
ATOM 2124 O O . ILE A 1 267 ? -3.839 7.321 -2.512 1.00 91.25 267 ILE A O 1
ATOM 2128 N N . PRO A 1 268 ? -4.823 9.224 -1.832 1.00 89.88 268 PRO A N 1
ATOM 2129 C CA . PRO A 1 268 ? -5.099 9.674 -3.196 1.00 89.88 268 PRO A CA 1
ATOM 2130 C C . PRO A 1 268 ? -3.821 9.846 -4.030 1.00 89.88 268 PRO A C 1
ATOM 2132 O O . PRO A 1 268 ? -3.803 9.503 -5.213 1.00 89.88 268 PRO A O 1
ATOM 2135 N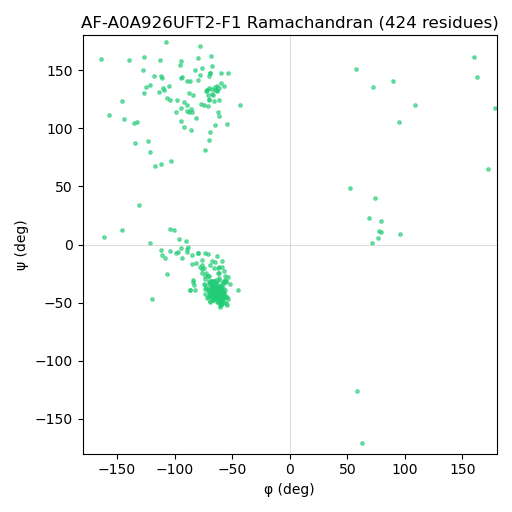 N . GLU A 1 269 ? -2.717 10.289 -3.423 1.00 87.38 269 GLU A N 1
ATOM 2136 C CA . GLU A 1 269 ? -1.435 10.467 -4.112 1.00 87.38 269 GLU A CA 1
ATOM 2137 C C . GLU A 1 269 ? -0.840 9.136 -4.575 1.00 87.38 269 GLU A C 1
ATOM 2139 O O . GLU A 1 269 ? -0.159 9.082 -5.597 1.00 87.38 269 GLU A O 1
ATOM 2144 N N . ILE A 1 270 ? -1.095 8.050 -3.845 1.00 90.38 270 ILE A N 1
ATOM 2145 C CA . ILE A 1 270 ? -0.576 6.723 -4.188 1.00 90.38 270 ILE A CA 1
ATOM 2146 C C . ILE A 1 270 ? -1.307 6.185 -5.413 1.00 90.38 270 ILE A C 1
ATOM 2148 O O . ILE A 1 270 ? -0.663 5.720 -6.354 1.00 90.38 270 ILE A O 1
ATOM 2152 N N . VAL A 1 271 ? -2.639 6.290 -5.427 1.00 90.88 271 VAL A N 1
ATOM 2153 C CA . VAL A 1 271 ? -3.463 5.915 -6.587 1.00 90.88 271 VAL A CA 1
ATOM 2154 C C . VAL A 1 271 ? -3.040 6.727 -7.812 1.00 90.88 271 VAL A C 1
ATOM 2156 O O . VAL A 1 271 ? -2.799 6.157 -8.878 1.00 90.88 271 VAL A O 1
ATOM 2159 N N . TYR A 1 272 ? -2.852 8.038 -7.636 1.00 89.56 272 TYR A N 1
ATOM 2160 C CA . TYR A 1 272 ? -2.361 8.922 -8.687 1.00 89.56 272 TYR A CA 1
ATOM 2161 C C . TYR A 1 272 ? -0.990 8.496 -9.229 1.00 89.56 272 TYR A C 1
ATOM 2163 O O . TYR A 1 272 ? -0.806 8.419 -10.443 1.00 89.56 272 TYR A O 1
ATOM 2171 N N . GLN A 1 273 ? -0.028 8.165 -8.363 1.00 86.75 273 GLN A N 1
ATOM 2172 C CA . GLN A 1 273 ? 1.293 7.718 -8.810 1.00 86.75 273 GLN A CA 1
ATOM 2173 C C . GLN A 1 273 ? 1.221 6.424 -9.628 1.00 86.75 273 GLN A C 1
ATOM 2175 O O . GLN A 1 273 ? 1.895 6.324 -10.652 1.00 86.75 273 GLN A O 1
ATOM 2180 N N . TYR A 1 274 ? 0.377 5.458 -9.253 1.00 92.81 274 TYR A N 1
ATOM 2181 C CA . TYR A 1 274 ? 0.162 4.265 -10.079 1.00 92.81 274 TYR A CA 1
ATOM 2182 C C . TYR A 1 274 ? -0.440 4.600 -11.450 1.00 92.81 274 TYR A C 1
ATOM 2184 O O . TYR A 1 274 ? 0.006 4.039 -12.454 1.00 92.81 274 TYR A O 1
ATOM 2192 N N . ALA A 1 275 ? -1.401 5.528 -11.510 1.00 91.31 275 ALA A N 1
ATOM 2193 C CA . ALA A 1 275 ? -1.973 5.990 -12.773 1.00 91.31 275 ALA A CA 1
ATOM 2194 C C . ALA A 1 275 ? -0.902 6.659 -13.652 1.00 91.31 275 ALA A C 1
ATOM 2196 O O . ALA A 1 275 ? -0.753 6.317 -14.823 1.00 91.31 275 ALA A O 1
ATOM 2197 N N . LEU A 1 276 ? -0.059 7.523 -13.078 1.00 88.19 276 LEU A N 1
ATOM 2198 C CA . LEU A 1 276 ? 1.060 8.136 -13.800 1.00 88.19 276 LEU A CA 1
ATOM 2199 C C . LEU A 1 276 ? 2.058 7.109 -14.332 1.00 88.19 276 LEU A C 1
ATOM 2201 O O . LEU A 1 276 ? 2.508 7.243 -15.469 1.00 88.19 276 LEU A O 1
ATOM 2205 N N . LEU A 1 277 ? 2.413 6.089 -13.544 1.00 87.88 277 LEU A N 1
ATOM 2206 C CA . LEU A 1 277 ? 3.301 5.017 -14.002 1.00 87.88 277 LEU A CA 1
ATOM 2207 C C . LEU A 1 277 ? 2.680 4.260 -15.183 1.00 87.88 277 LEU A C 1
ATOM 2209 O O . LEU A 1 277 ? 3.362 4.001 -16.175 1.00 87.88 277 LEU A O 1
ATOM 2213 N N . GLN A 1 278 ? 1.383 3.953 -15.110 1.00 92.06 278 GLN A N 1
ATOM 2214 C CA . GLN A 1 278 ? 0.648 3.295 -16.189 1.00 92.06 278 GLN A CA 1
ATOM 2215 C C . GLN A 1 278 ? 0.613 4.152 -17.462 1.00 92.06 278 GLN A C 1
ATOM 2217 O O . GLN A 1 278 ? 0.970 3.653 -18.531 1.00 92.06 278 GLN A O 1
ATOM 2222 N N . ARG A 1 279 ? 0.243 5.437 -17.361 1.00 89.81 279 ARG A N 1
ATOM 2223 C CA . ARG A 1 279 ? 0.238 6.389 -18.489 1.00 89.81 279 ARG A CA 1
ATOM 2224 C C . ARG A 1 279 ? 1.626 6.542 -19.095 1.00 89.81 279 ARG A C 1
ATOM 2226 O O . ARG A 1 279 ? 1.780 6.461 -20.311 1.00 89.81 279 ARG A O 1
ATOM 2233 N N . SER A 1 280 ? 2.643 6.682 -18.243 1.00 85.44 280 SER A N 1
ATOM 2234 C CA . SER A 1 280 ? 4.047 6.791 -18.652 1.00 85.44 280 SER A CA 1
ATOM 2235 C C . SER A 1 280 ? 4.496 5.582 -19.462 1.00 85.44 280 SER A C 1
ATOM 2237 O O . SER A 1 280 ? 5.122 5.726 -20.511 1.00 85.44 280 SER A O 1
ATOM 2239 N N . LEU A 1 281 ? 4.140 4.382 -19.002 1.00 89.25 281 LEU A N 1
ATOM 2240 C CA . LEU A 1 281 ? 4.469 3.144 -19.693 1.00 89.25 281 LEU A CA 1
ATOM 2241 C C . LEU A 1 281 ? 3.695 2.987 -21.002 1.00 89.25 281 LEU A C 1
ATOM 2243 O O . LEU A 1 281 ? 4.277 2.588 -22.006 1.00 89.25 281 LEU A O 1
ATOM 2247 N N . ALA A 1 282 ? 2.398 3.300 -20.999 1.00 88.06 282 ALA A N 1
ATOM 2248 C CA . ALA A 1 282 ? 1.554 3.219 -22.185 1.00 88.06 282 ALA A CA 1
ATOM 2249 C C . ALA A 1 282 ? 2.056 4.161 -23.288 1.00 88.06 282 ALA A C 1
ATOM 2251 O O . ALA A 1 282 ? 2.266 3.706 -24.411 1.00 88.06 282 ALA A O 1
ATOM 2252 N N . LYS A 1 283 ? 2.347 5.422 -22.944 1.00 84.62 283 LYS A N 1
ATOM 2253 C CA . LYS A 1 283 ? 2.924 6.408 -23.865 1.00 84.62 283 LYS A CA 1
ATOM 2254 C C . LYS A 1 283 ? 4.309 5.986 -24.351 1.00 84.62 283 LYS A C 1
ATOM 2256 O O . LYS A 1 283 ? 4.600 6.104 -25.534 1.00 84.62 283 LYS A O 1
ATOM 2261 N N . GLY A 1 284 ? 5.155 5.449 -23.466 1.00 81.44 284 GLY A N 1
ATOM 2262 C CA . GLY A 1 284 ? 6.473 4.931 -23.844 1.00 81.44 284 GLY A CA 1
ATOM 2263 C C . GLY A 1 284 ? 6.387 3.795 -24.869 1.00 81.44 284 GLY A C 1
ATOM 2264 O O . GLY A 1 284 ? 7.114 3.797 -25.859 1.00 81.44 284 GLY A O 1
ATOM 2265 N N . ILE A 1 285 ? 5.453 2.860 -24.681 1.00 84.69 285 ILE A N 1
ATOM 2266 C CA . ILE A 1 285 ? 5.186 1.783 -25.646 1.00 84.69 285 ILE A CA 1
ATOM 2267 C C . ILE A 1 285 ? 4.623 2.352 -26.960 1.00 84.69 285 ILE A C 1
ATOM 2269 O O . ILE A 1 285 ? 5.041 1.930 -28.037 1.00 84.69 285 ILE A O 1
ATOM 2273 N N . GLU A 1 286 ? 3.707 3.321 -26.894 1.00 84.75 286 GLU A N 1
ATOM 2274 C CA . GLU A 1 286 ? 3.130 3.977 -28.073 1.00 84.75 286 GLU A CA 1
ATOM 2275 C C . GLU A 1 286 ? 4.194 4.704 -28.906 1.00 84.75 286 GLU A C 1
ATOM 2277 O O . GLU A 1 286 ? 4.279 4.476 -30.111 1.00 84.75 286 GLU A O 1
ATOM 2282 N N . LEU A 1 287 ? 5.045 5.517 -28.272 1.00 79.94 287 LEU A N 1
ATOM 2283 C CA . LEU A 1 287 ? 6.128 6.258 -28.927 1.00 79.94 287 LEU A CA 1
ATOM 2284 C C . LEU A 1 287 ? 7.123 5.328 -29.625 1.00 79.94 287 LEU A C 1
ATOM 2286 O O . LEU A 1 287 ? 7.632 5.651 -30.696 1.00 79.94 287 LEU A O 1
ATOM 2290 N N . ARG A 1 288 ? 7.373 4.145 -29.056 1.00 75.56 288 ARG A N 1
ATOM 2291 C CA . ARG A 1 288 ? 8.210 3.126 -29.696 1.00 75.56 288 ARG A CA 1
ATOM 2292 C C . ARG A 1 288 ? 7.570 2.534 -30.948 1.00 75.56 288 ARG A C 1
ATOM 2294 O O . ARG A 1 288 ? 8.263 2.316 -31.939 1.00 75.56 288 ARG A O 1
ATOM 2301 N N . LEU A 1 289 ? 6.267 2.257 -30.907 1.00 78.75 289 LEU A N 1
ATOM 2302 C CA . LEU A 1 289 ? 5.521 1.718 -32.050 1.00 78.75 289 LEU A CA 1
ATOM 2303 C C . LEU A 1 289 ? 5.275 2.781 -33.130 1.00 78.75 289 LEU A C 1
ATOM 2305 O O . LEU A 1 289 ? 5.208 2.456 -34.315 1.00 78.75 289 LEU A O 1
ATOM 2309 N N . ASN A 1 290 ? 5.163 4.045 -32.727 1.00 80.75 290 ASN A N 1
ATOM 2310 C CA . ASN A 1 290 ? 4.956 5.186 -33.602 1.00 80.75 290 ASN A CA 1
ATOM 2311 C C . ASN A 1 290 ? 5.889 6.351 -33.217 1.00 80.75 290 ASN A C 1
ATOM 2313 O O . ASN A 1 290 ? 5.469 7.271 -32.513 1.00 80.75 290 ASN A O 1
ATOM 2317 N N . PRO A 1 291 ? 7.125 6.386 -33.751 1.00 73.50 291 PRO A N 1
ATOM 2318 C CA . PRO A 1 291 ? 8.111 7.430 -33.440 1.00 73.50 291 PRO A CA 1
ATOM 2319 C C . PRO A 1 291 ? 7.698 8.849 -33.855 1.00 73.50 291 PRO A C 1
ATOM 2321 O O . PRO A 1 291 ? 8.390 9.811 -33.536 1.00 73.50 291 PRO A O 1
ATOM 2324 N N . LYS A 1 292 ? 6.605 8.987 -34.619 1.00 74.44 292 LYS A N 1
ATOM 2325 C CA . LYS A 1 292 ? 6.036 10.275 -35.036 1.00 74.44 292 LYS A CA 1
ATOM 2326 C C . LYS A 1 292 ? 5.010 10.823 -34.039 1.00 74.44 292 LYS A C 1
ATOM 2328 O O . LYS A 1 292 ? 4.511 11.924 -34.260 1.00 74.44 292 LYS A O 1
ATOM 2333 N N . ALA A 1 293 ? 4.649 10.058 -33.009 1.00 72.62 293 ALA A N 1
ATOM 2334 C CA . ALA A 1 293 ? 3.757 10.523 -31.957 1.00 72.62 293 ALA A CA 1
ATOM 2335 C C . ALA A 1 293 ? 4.428 11.624 -31.116 1.00 72.62 293 ALA A C 1
ATOM 2337 O O . ALA A 1 293 ? 5.653 11.726 -31.041 1.00 72.62 293 ALA A O 1
ATOM 2338 N N . GLU A 1 294 ? 3.608 12.484 -30.515 1.00 70.00 294 GLU A N 1
ATOM 2339 C CA . GLU A 1 294 ? 4.083 13.621 -29.731 1.00 70.00 294 GLU A CA 1
ATOM 2340 C C . GLU A 1 294 ? 4.833 13.147 -28.479 1.00 70.00 294 GLU A C 1
ATOM 2342 O O . GLU A 1 294 ? 4.308 12.378 -27.672 1.00 70.00 294 GLU A O 1
ATOM 2347 N N . LEU A 1 295 ? 6.084 13.599 -28.340 1.00 66.62 295 LEU A N 1
ATOM 2348 C CA . LEU A 1 295 ? 7.014 13.136 -27.305 1.00 66.62 295 LEU A CA 1
ATOM 2349 C C . LEU A 1 295 ? 6.688 13.686 -25.907 1.00 66.62 295 LEU A C 1
ATOM 2351 O O . LEU A 1 295 ? 7.155 13.145 -24.906 1.00 66.62 295 LEU A O 1
ATOM 2355 N N . ALA A 1 296 ? 5.935 14.785 -25.843 1.00 64.62 296 ALA A N 1
ATOM 2356 C CA . ALA A 1 296 ? 5.579 15.462 -24.606 1.00 64.62 296 ALA A CA 1
ATOM 2357 C C . ALA A 1 296 ? 4.219 14.983 -24.091 1.00 64.62 296 ALA A C 1
ATOM 2359 O O . ALA A 1 296 ? 3.296 14.755 -24.871 1.00 64.62 296 ALA A O 1
ATOM 2360 N N . PHE A 1 297 ? 4.099 14.875 -22.766 1.00 71.56 297 PHE A N 1
ATOM 2361 C CA . PHE A 1 297 ? 2.791 14.758 -22.136 1.00 71.56 297 PHE A CA 1
ATOM 2362 C C . PHE A 1 297 ? 2.064 16.093 -22.216 1.00 71.56 297 PHE A C 1
ATOM 2364 O O . PHE A 1 297 ? 2.626 17.134 -21.857 1.00 71.56 297 PHE A O 1
ATOM 2371 N N . LEU A 1 298 ? 0.801 16.051 -22.619 1.00 77.31 298 LEU A N 1
ATOM 2372 C CA . LEU A 1 298 ? -0.091 17.189 -22.472 1.00 77.31 298 LEU A CA 1
ATOM 2373 C C . LEU A 1 298 ? -0.406 17.399 -20.978 1.00 77.31 298 LEU A C 1
ATOM 2375 O O . LEU A 1 298 ? -0.480 16.423 -20.222 1.00 77.31 298 LEU A O 1
ATOM 2379 N N . PRO A 1 299 ? -0.619 18.644 -20.512 1.00 74.25 299 PRO A N 1
ATOM 2380 C CA . PRO A 1 299 ? -0.973 18.916 -19.117 1.00 74.25 299 PRO A CA 1
ATOM 2381 C C . PRO A 1 299 ? -2.173 18.094 -18.622 1.00 74.25 299 PRO A C 1
ATOM 2383 O O . PRO A 1 299 ? -2.214 17.675 -17.465 1.00 74.25 299 PRO A O 1
ATOM 2386 N N . GLU A 1 300 ? -3.131 17.815 -19.503 1.00 77.69 300 GLU A N 1
ATOM 2387 C CA . GLU A 1 300 ? -4.313 17.003 -19.223 1.00 77.69 300 GLU A CA 1
ATOM 2388 C C . GLU A 1 300 ? -3.986 15.517 -19.022 1.00 77.69 300 GLU A C 1
ATOM 2390 O O . GLU A 1 300 ? -4.664 14.856 -18.238 1.00 77.69 300 GLU A O 1
ATOM 2395 N N . GLU A 1 301 ? -2.948 14.996 -19.687 1.00 75.88 301 GLU A N 1
ATOM 2396 C CA . GLU A 1 301 ? -2.478 13.612 -19.528 1.00 75.88 301 GLU A CA 1
ATOM 2397 C C . GLU A 1 301 ? -1.736 13.416 -18.198 1.00 75.88 301 GLU A C 1
ATOM 2399 O O . GLU A 1 301 ? -1.722 12.314 -17.648 1.00 75.88 301 GLU A O 1
ATOM 2404 N N . VAL A 1 302 ? -1.137 14.478 -17.653 1.00 75.75 302 VAL A N 1
ATOM 2405 C CA . VAL A 1 302 ? -0.509 14.452 -16.323 1.00 75.75 302 VAL A CA 1
ATOM 2406 C C . VAL A 1 302 ? -1.551 14.675 -15.229 1.00 75.75 302 VAL A C 1
ATOM 2408 O O . VAL A 1 302 ? -1.460 14.080 -14.161 1.00 75.75 302 VAL A O 1
ATOM 2411 N N . ALA A 1 303 ? -2.571 15.495 -15.486 1.00 78.94 303 ALA A N 1
ATOM 2412 C CA . ALA A 1 303 ? -3.609 15.778 -14.507 1.00 78.94 303 ALA A CA 1
ATOM 2413 C C . ALA A 1 303 ? -4.406 14.516 -14.124 1.00 78.94 303 ALA A C 1
ATOM 2415 O O . ALA A 1 303 ? -4.899 13.765 -14.974 1.00 78.94 303 ALA A O 1
ATOM 2416 N N . TRP A 1 304 ? -4.596 14.312 -12.821 1.00 82.88 304 TRP A N 1
ATOM 2417 C CA . TRP A 1 304 ? -5.471 13.270 -12.292 1.00 82.88 304 TRP A CA 1
ATOM 2418 C C . TRP A 1 304 ? -6.822 13.847 -11.912 1.00 82.88 304 TRP A C 1
ATOM 2420 O O . TRP A 1 304 ? -6.930 14.676 -11.014 1.00 82.88 304 TRP A O 1
ATOM 2430 N N . LYS A 1 305 ? -7.856 13.416 -12.636 1.00 84.88 305 LYS A N 1
ATOM 2431 C CA . LYS A 1 305 ? -9.240 13.853 -12.443 1.00 84.88 305 LYS A CA 1
ATOM 2432 C C . LYS A 1 305 ? -10.104 12.668 -12.037 1.00 84.88 305 LYS A C 1
ATOM 2434 O O . LYS A 1 305 ? -10.989 12.248 -12.782 1.00 84.88 305 LYS A O 1
ATOM 2439 N N . ASP A 1 306 ? -9.880 12.137 -10.840 1.00 85.94 306 ASP A N 1
ATOM 2440 C CA . ASP A 1 306 ? -10.763 11.097 -10.300 1.00 85.94 306 ASP A CA 1
ATOM 2441 C C . ASP A 1 306 ? -12.163 11.607 -9.946 1.00 85.94 306 ASP A C 1
ATOM 2443 O O . ASP A 1 306 ? -13.112 10.824 -9.921 1.00 85.94 306 ASP A O 1
ATOM 2447 N N . GLY A 1 307 ? -12.341 12.923 -9.803 1.00 88.38 307 GLY A N 1
ATOM 2448 C CA . GLY A 1 307 ? -13.626 13.543 -9.475 1.00 88.38 307 GLY A CA 1
ATOM 2449 C C . GLY A 1 307 ? -13.978 13.467 -7.997 1.00 88.38 307 GLY A C 1
ATOM 2450 O O . GLY A 1 307 ? -15.153 13.594 -7.661 1.00 88.38 307 GLY A O 1
ATOM 2451 N N . LEU A 1 308 ? -12.977 13.265 -7.138 1.00 91.94 308 LEU A N 1
ATOM 2452 C CA . LEU A 1 308 ? -13.122 13.288 -5.686 1.00 91.94 308 LEU A CA 1
ATOM 2453 C C . LEU A 1 308 ? -12.652 14.613 -5.069 1.00 91.94 308 LEU A C 1
ATOM 2455 O O . LEU A 1 308 ? -12.538 14.709 -3.855 1.00 91.94 308 LEU A O 1
ATOM 2459 N N . ASP A 1 309 ? -12.413 15.656 -5.866 1.00 90.62 309 ASP A N 1
ATOM 2460 C CA . ASP A 1 309 ? -11.945 16.954 -5.355 1.00 90.62 309 ASP A CA 1
ATOM 2461 C C . ASP A 1 309 ? -12.923 17.565 -4.349 1.00 90.62 309 ASP A C 1
ATOM 2463 O O . ASP A 1 309 ? -12.523 18.010 -3.276 1.00 90.62 309 ASP A O 1
ATOM 2467 N N . ASP A 1 310 ? -14.221 17.536 -4.652 1.00 89.88 310 ASP A N 1
ATOM 2468 C CA . ASP A 1 310 ? -15.236 18.024 -3.719 1.00 89.88 310 ASP A CA 1
ATOM 2469 C C . ASP A 1 310 ? -15.392 17.109 -2.503 1.00 89.88 310 ASP A C 1
ATOM 2471 O O . ASP A 1 310 ? -15.722 17.600 -1.431 1.00 89.88 310 ASP A O 1
ATOM 2475 N N . PHE A 1 311 ? -15.091 15.812 -2.634 1.00 91.56 311 PHE A N 1
ATOM 2476 C CA . PHE A 1 311 ? -15.059 14.875 -1.510 1.00 91.56 311 PHE A CA 1
ATOM 2477 C C . PHE A 1 311 ? -13.881 15.165 -0.574 1.00 91.56 311 PHE A C 1
ATOM 2479 O O . PHE A 1 311 ? -14.058 15.214 0.638 1.00 91.56 311 PHE A O 1
ATOM 2486 N N . ARG A 1 312 ? -12.689 15.437 -1.116 1.00 90.56 312 ARG A N 1
ATOM 2487 C CA . ARG A 1 312 ? -11.492 15.805 -0.339 1.00 90.56 312 ARG A CA 1
ATOM 2488 C C . ARG A 1 312 ? -11.698 17.077 0.467 1.00 90.56 312 ARG A C 1
ATOM 2490 O O . ARG A 1 312 ? -11.400 17.091 1.657 1.00 90.56 312 ARG A O 1
ATOM 2497 N N . LYS A 1 313 ? -12.294 18.107 -0.143 1.00 88.81 313 LYS A N 1
ATOM 2498 C CA . LYS A 1 313 ? -12.604 19.389 0.519 1.00 88.81 313 LYS A CA 1
ATOM 2499 C C . LYS A 1 313 ? -13.487 19.246 1.762 1.00 88.81 313 LYS A C 1
ATOM 2501 O O . LYS A 1 313 ? -13.475 20.139 2.608 1.00 88.81 313 LYS A O 1
ATOM 2506 N N . ILE A 1 314 ? -14.252 18.155 1.876 1.00 88.00 314 ILE A N 1
ATOM 2507 C CA . ILE A 1 314 ? -15.046 17.844 3.073 1.00 88.00 314 ILE A CA 1
ATOM 2508 C C . ILE A 1 314 ? -14.132 17.582 4.280 1.00 88.00 314 ILE A C 1
ATOM 2510 O O . ILE A 1 314 ? -14.458 17.982 5.396 1.00 88.00 314 ILE A O 1
ATOM 2514 N N . PHE A 1 315 ? -12.993 16.924 4.052 1.00 86.50 315 PHE A N 1
ATOM 2515 C CA . PHE A 1 315 ? -12.069 16.458 5.090 1.00 86.50 315 PHE A CA 1
ATOM 2516 C C . PHE A 1 315 ? -10.809 17.325 5.227 1.00 86.50 315 PHE A C 1
ATOM 2518 O O . PHE A 1 315 ? -10.018 17.124 6.149 1.00 86.50 315 PHE A O 1
ATOM 2525 N N . GLU A 1 316 ? -10.621 18.314 4.352 1.00 83.00 316 GLU A N 1
ATOM 2526 C CA . GLU A 1 316 ? -9.556 19.305 4.485 1.00 83.00 316 GLU A CA 1
ATOM 2527 C C . GLU A 1 316 ? -9.733 20.150 5.759 1.00 83.00 316 GLU A C 1
ATOM 2529 O O . GLU A 1 316 ? -10.804 20.694 6.049 1.00 83.00 316 GLU A O 1
ATOM 2534 N N . GLN A 1 317 ? -8.650 20.300 6.527 1.00 66.94 317 GLN A N 1
ATOM 2535 C CA . GLN A 1 317 ? -8.643 21.130 7.729 1.00 66.94 317 GLN A CA 1
ATOM 2536 C C . GLN A 1 317 ? -8.763 22.613 7.351 1.00 66.94 317 GLN A C 1
ATOM 2538 O O . GLN A 1 317 ? -7.777 23.279 7.039 1.00 66.94 317 GLN A O 1
ATOM 2543 N N . LYS A 1 318 ? -9.986 23.150 7.396 1.00 65.94 318 LYS A N 1
ATOM 2544 C CA . LYS A 1 318 ? -10.234 24.589 7.220 1.00 65.94 318 LYS A CA 1
ATOM 2545 C C . LYS A 1 318 ? -9.698 25.354 8.447 1.00 65.94 318 LYS A C 1
ATOM 2547 O O . LYS A 1 318 ? -10.113 25.031 9.565 1.00 65.94 318 LYS A O 1
ATOM 2552 N N . PRO A 1 319 ? -8.814 26.358 8.280 1.00 58.44 319 PRO A N 1
ATOM 2553 C CA . PRO A 1 319 ? -8.340 27.162 9.398 1.00 58.44 319 PRO A CA 1
ATOM 2554 C C . PRO A 1 319 ? -9.508 27.907 10.053 1.00 58.44 319 PRO A C 1
ATOM 2556 O O . PRO A 1 319 ? -10.341 28.512 9.377 1.00 58.44 319 PRO A O 1
ATOM 2559 N N . GLU A 1 320 ? -9.562 27.888 11.386 1.00 57.09 320 GLU A N 1
ATOM 2560 C CA . GLU A 1 320 ? -10.675 28.457 12.168 1.00 57.09 320 GLU A CA 1
ATOM 2561 C C . GLU A 1 320 ? -10.895 29.960 11.913 1.00 57.09 320 GLU A C 1
ATOM 2563 O O . GLU A 1 320 ? -11.983 30.482 12.136 1.00 57.09 320 GLU A O 1
ATOM 2568 N N . SER A 1 321 ? -9.885 30.655 11.382 1.00 49.69 321 SER A N 1
ATOM 2569 C CA . SER A 1 321 ? -9.918 32.084 11.069 1.00 49.69 321 SER A CA 1
ATOM 2570 C C . SER A 1 321 ? -10.700 32.452 9.801 1.00 49.69 321 SER A C 1
ATOM 2572 O O . SER A 1 321 ? -10.987 33.631 9.599 1.00 49.69 321 SER A O 1
ATOM 2574 N N . THR A 1 322 ? -11.048 31.491 8.936 1.00 53.44 322 THR A N 1
ATOM 2575 C CA . THR A 1 322 ? -11.658 31.782 7.620 1.00 53.44 322 THR A CA 1
ATOM 2576 C C . THR A 1 322 ? -13.176 31.643 7.594 1.00 53.44 322 THR A C 1
ATOM 2578 O O . THR A 1 322 ? -13.795 31.992 6.590 1.00 53.44 322 THR A O 1
ATOM 2581 N N . VAL A 1 323 ? -13.801 31.144 8.664 1.00 53.59 323 VAL A N 1
ATOM 2582 C CA . VAL A 1 323 ? -15.185 30.671 8.578 1.00 53.59 323 VAL A CA 1
ATOM 2583 C C . VAL A 1 323 ? -16.097 31.371 9.573 1.00 53.59 323 VAL A C 1
ATOM 2585 O O . VAL A 1 323 ? -16.299 30.929 10.697 1.00 53.59 323 VAL A O 1
ATOM 2588 N N . LYS A 1 324 ? -16.659 32.501 9.137 1.00 49.31 324 LYS A N 1
ATOM 2589 C CA . LYS A 1 324 ? -17.593 33.296 9.943 1.00 49.31 324 LYS A CA 1
ATOM 2590 C C . LYS A 1 324 ? -18.994 32.684 10.087 1.00 49.31 324 LYS A C 1
ATOM 2592 O O . LYS A 1 324 ? -19.739 33.190 10.910 1.00 49.31 324 LYS A O 1
ATOM 2597 N N . ASP A 1 325 ? -19.328 31.593 9.386 1.00 53.56 325 ASP A N 1
ATOM 2598 C CA . ASP A 1 325 ? -20.708 31.067 9.348 1.00 53.56 325 ASP A CA 1
ATOM 2599 C C . ASP A 1 325 ? -20.861 29.530 9.266 1.00 53.56 325 ASP A C 1
ATOM 2601 O O . ASP A 1 325 ? -21.963 29.035 9.014 1.00 53.56 325 ASP A O 1
ATOM 2605 N N . THR A 1 326 ? -19.820 28.716 9.486 1.00 62.62 326 THR A N 1
ATOM 2606 C CA . THR A 1 326 ? -20.003 27.252 9.428 1.00 62.62 326 THR A CA 1
ATOM 2607 C C . THR A 1 326 ? -20.269 26.642 10.797 1.00 62.62 326 THR A C 1
ATOM 2609 O O . THR A 1 326 ? -19.390 26.438 11.632 1.00 62.62 326 THR A O 1
ATOM 2612 N N . VAL A 1 327 ? -21.526 26.266 11.009 1.00 72.31 327 VAL A N 1
ATOM 2613 C CA . VAL A 1 327 ? -21.913 25.398 12.122 1.00 72.31 327 VAL A CA 1
ATOM 2614 C C . VAL A 1 327 ? -21.206 24.048 11.952 1.00 72.31 327 VAL A C 1
ATOM 2616 O O . VAL A 1 327 ? -21.480 23.323 10.989 1.00 72.31 327 VAL A O 1
ATOM 2619 N N . LYS A 1 328 ? -20.294 23.724 12.878 1.00 79.38 328 LYS A N 1
ATOM 2620 C CA . LYS A 1 328 ? -19.723 22.379 13.028 1.00 79.38 328 LYS A CA 1
ATOM 2621 C C . LYS A 1 328 ? -20.809 21.456 13.585 1.00 79.38 328 LYS A C 1
ATOM 2623 O O . LYS A 1 328 ? -21.441 21.775 14.592 1.00 79.38 328 LYS A O 1
ATOM 2628 N N . ILE A 1 329 ? -21.023 20.328 12.926 1.00 77.50 329 ILE A N 1
ATOM 2629 C CA . ILE A 1 329 ? -21.895 19.245 13.375 1.00 77.50 329 ILE A CA 1
ATOM 2630 C C . ILE A 1 329 ? -21.035 18.028 13.724 1.00 77.50 329 ILE A C 1
ATOM 2632 O O . ILE A 1 329 ? -19.985 17.802 13.122 1.00 77.50 329 ILE A O 1
ATOM 2636 N N . ASN A 1 330 ? -21.460 17.288 14.742 1.00 82.38 330 ASN A N 1
ATOM 2637 C CA . ASN A 1 330 ? -20.729 16.143 15.287 1.00 82.38 330 ASN A CA 1
ATOM 2638 C C . ASN A 1 330 ? -21.396 14.813 14.910 1.00 82.38 330 ASN A C 1
ATOM 2640 O O . ASN A 1 330 ? -22.504 14.792 14.370 1.00 82.38 330 ASN A O 1
ATOM 2644 N N . GLU A 1 331 ? -20.761 13.698 15.246 1.00 75.75 331 GLU A N 1
ATOM 2645 C CA . GLU A 1 331 ? -21.199 12.335 14.936 1.00 75.75 331 GLU A CA 1
ATOM 2646 C C . GLU A 1 331 ? -22.612 12.002 15.445 1.00 75.75 331 GLU A C 1
ATOM 2648 O O . GLU A 1 331 ? -23.329 11.200 14.843 1.00 75.75 331 GLU A O 1
ATOM 2653 N N . LYS A 1 332 ? -23.025 12.624 16.560 1.00 81.12 332 LYS A N 1
ATOM 2654 C CA . LYS A 1 332 ? -24.342 12.433 17.191 1.00 81.12 332 LYS A CA 1
ATOM 2655 C C . LYS A 1 332 ? -25.439 13.226 16.498 1.00 81.12 332 LYS A C 1
ATOM 2657 O O . LYS A 1 332 ? -26.610 13.069 16.845 1.00 81.12 332 LYS A O 1
ATOM 2662 N N . THR A 1 333 ? -25.073 14.077 15.543 1.00 84.94 333 THR A N 1
ATOM 2663 C CA . THR A 1 333 ? -26.027 14.884 14.798 1.00 84.94 333 THR A CA 1
ATOM 2664 C C . THR A 1 333 ? -26.970 13.969 14.037 1.00 84.94 333 THR A C 1
ATOM 2666 O O . THR A 1 333 ? -26.565 13.103 13.258 1.00 84.94 333 THR A O 1
ATOM 2669 N N . VAL A 1 334 ? -28.252 14.184 14.298 1.00 89.38 334 VAL A N 1
ATOM 2670 C CA . VAL A 1 334 ? -29.349 13.506 13.630 1.00 89.38 334 VAL A CA 1
ATOM 2671 C C . VAL A 1 334 ? -29.709 14.320 12.393 1.00 89.38 334 VAL A C 1
ATOM 2673 O O . VAL A 1 334 ? -30.061 15.496 12.487 1.00 89.38 334 VAL A O 1
ATOM 2676 N N . ILE A 1 335 ? -29.596 13.697 11.227 1.00 88.06 335 ILE A N 1
ATOM 2677 C CA . ILE A 1 335 ? -30.006 14.275 9.952 1.00 88.06 335 ILE A CA 1
ATOM 2678 C C . ILE A 1 335 ? -31.469 13.892 9.759 1.00 88.06 335 ILE A C 1
ATOM 2680 O O . ILE A 1 335 ? -31.809 12.712 9.678 1.00 88.06 335 ILE A O 1
ATOM 2684 N N . HIS A 1 336 ? -32.343 14.892 9.747 1.00 89.12 336 HIS A N 1
ATOM 2685 C CA . HIS A 1 336 ? -33.776 14.691 9.565 1.00 89.12 336 HIS A CA 1
ATOM 2686 C C . HIS A 1 336 ? -34.119 14.603 8.080 1.00 89.12 336 HIS A C 1
ATOM 2688 O O . HIS A 1 336 ? -33.780 15.515 7.329 1.00 89.12 336 HIS A O 1
ATOM 2694 N N . LEU A 1 337 ? -34.843 13.553 7.696 1.00 88.50 337 LEU A N 1
ATOM 2695 C CA . LEU A 1 337 ? -35.357 13.367 6.341 1.00 88.50 337 LEU A CA 1
ATOM 2696 C C . LEU A 1 337 ? -36.693 14.115 6.248 1.00 88.50 337 LEU A C 1
ATOM 2698 O O . LEU A 1 337 ? -37.703 13.649 6.771 1.00 88.50 337 LEU A O 1
ATOM 2702 N N . LYS A 1 338 ? -36.684 15.338 5.703 1.00 88.12 338 LYS A N 1
ATOM 2703 C CA . LYS A 1 338 ? -37.862 16.232 5.720 1.00 88.12 338 LYS A CA 1
ATOM 2704 C C . LYS A 1 338 ? -38.529 16.361 4.361 1.00 88.12 338 LYS A C 1
ATOM 2706 O O . LYS A 1 338 ? -39.701 16.722 4.290 1.00 88.12 338 LYS A O 1
ATOM 2711 N N . THR A 1 339 ? -37.773 16.140 3.297 1.00 88.75 339 THR A N 1
ATOM 2712 C CA . THR A 1 339 ? -38.220 16.327 1.921 1.00 88.75 339 THR A CA 1
ATOM 2713 C C . THR A 1 339 ? -38.310 14.990 1.196 1.00 88.75 339 THR A C 1
ATOM 2715 O O . THR A 1 339 ? -37.651 14.024 1.569 1.00 88.75 339 THR A O 1
ATOM 2718 N N . LEU A 1 340 ? -39.091 14.947 0.112 1.00 86.56 340 LEU A N 1
ATOM 2719 C CA . LEU A 1 340 ? -39.133 13.778 -0.773 1.00 86.56 340 LEU A CA 1
ATOM 2720 C C . LEU A 1 340 ? -37.748 13.442 -1.344 1.00 86.56 340 LEU A C 1
ATOM 2722 O O . LEU A 1 340 ? -37.444 12.271 -1.529 1.00 86.56 340 LEU A O 1
ATOM 2726 N N . ALA A 1 341 ? -36.901 14.452 -1.573 1.00 88.62 341 ALA A N 1
ATOM 2727 C CA . ALA A 1 341 ? -35.528 14.254 -2.026 1.00 88.62 341 ALA A CA 1
ATOM 2728 C C . ALA A 1 341 ? -34.653 13.576 -0.957 1.00 88.62 341 ALA A C 1
ATOM 2730 O O . ALA A 1 341 ? -33.832 12.733 -1.298 1.00 88.62 341 ALA A O 1
ATOM 2731 N N . ASP A 1 342 ? -34.853 13.894 0.328 1.00 88.44 342 ASP A N 1
ATOM 2732 C CA . ASP A 1 342 ? -34.138 13.226 1.424 1.00 88.44 342 ASP A CA 1
ATOM 2733 C C . ASP A 1 342 ? -34.563 11.755 1.547 1.00 88.44 342 ASP A C 1
ATOM 2735 O O . ASP A 1 342 ? -33.731 10.888 1.805 1.00 88.44 342 ASP A O 1
ATOM 2739 N N . CYS A 1 343 ? -35.856 11.469 1.354 1.00 87.06 343 CYS A N 1
ATOM 2740 C CA . CYS A 1 343 ? -36.379 10.104 1.358 1.00 87.06 343 CYS A CA 1
ATOM 2741 C C . CYS A 1 343 ? -35.878 9.298 0.152 1.00 87.06 343 CYS A C 1
ATOM 2743 O O . CYS A 1 343 ? -35.420 8.178 0.342 1.00 87.06 343 CYS A O 1
ATOM 2745 N N . ASP A 1 344 ? -35.900 9.871 -1.056 1.00 89.69 344 ASP A N 1
ATOM 2746 C CA . ASP A 1 344 ? -35.340 9.245 -2.266 1.00 89.69 344 ASP A CA 1
ATOM 2747 C C . ASP A 1 344 ? -33.847 8.938 -2.103 1.00 89.69 344 ASP A C 1
ATOM 2749 O O . ASP A 1 344 ? -33.391 7.823 -2.362 1.00 89.69 344 ASP A O 1
ATOM 2753 N N . TRP A 1 345 ? -33.090 9.910 -1.587 1.00 92.81 345 TRP A N 1
ATOM 2754 C CA . TRP A 1 345 ? -31.685 9.718 -1.258 1.00 92.81 345 TRP A CA 1
ATOM 2755 C C . TRP A 1 345 ? -31.496 8.573 -0.253 1.00 92.81 345 TRP A C 1
ATOM 2757 O O . TRP A 1 345 ? -30.627 7.729 -0.463 1.00 92.81 345 TRP A O 1
ATOM 2767 N N . TYR A 1 346 ? -32.312 8.507 0.806 1.00 90.81 346 TYR A N 1
ATOM 2768 C CA . TYR A 1 346 ? -32.182 7.466 1.825 1.00 90.81 346 TYR A CA 1
ATOM 2769 C C . TYR A 1 346 ? -32.477 6.074 1.267 1.00 90.81 346 TYR A C 1
ATOM 2771 O O . TYR A 1 346 ? -31.709 5.162 1.542 1.00 90.81 346 TYR A O 1
ATOM 2779 N N . ILE A 1 347 ? -33.529 5.922 0.457 1.00 90.38 347 ILE A N 1
ATOM 2780 C CA . ILE A 1 347 ? -33.877 4.650 -0.199 1.00 90.38 347 ILE A CA 1
ATOM 2781 C C . ILE A 1 347 ? -32.682 4.128 -1.008 1.00 90.38 347 ILE A C 1
ATOM 2783 O O . ILE A 1 347 ? -32.314 2.960 -0.909 1.00 90.38 347 ILE A O 1
ATOM 2787 N N . ARG A 1 348 ? -32.026 5.015 -1.767 1.00 90.69 348 ARG A N 1
ATOM 2788 C CA . ARG A 1 348 ? -30.833 4.674 -2.558 1.00 90.69 348 ARG A CA 1
ATOM 2789 C C . ARG A 1 348 ? -29.618 4.364 -1.687 1.00 90.69 348 ARG A C 1
ATOM 2791 O O . ARG A 1 348 ? -28.852 3.466 -2.014 1.00 90.69 348 ARG A O 1
ATOM 2798 N N . PHE A 1 349 ? -29.449 5.099 -0.592 1.00 90.12 349 PHE A N 1
ATOM 2799 C CA . PHE A 1 349 ? -28.379 4.896 0.382 1.00 90.12 349 PHE A CA 1
ATOM 2800 C C . PHE A 1 349 ? -28.511 3.560 1.129 1.00 90.12 349 PHE A C 1
ATOM 2802 O O . PHE A 1 349 ? -27.516 2.863 1.290 1.00 90.12 349 PHE A O 1
ATOM 2809 N N . SER A 1 350 ? -29.715 3.186 1.573 1.00 87.38 350 SER A N 1
ATOM 2810 C CA . SER A 1 350 ? -29.956 1.941 2.314 1.00 87.38 350 SER A CA 1
ATOM 2811 C C . SER A 1 350 ? -30.176 0.719 1.419 1.00 87.38 350 SER A C 1
ATOM 2813 O O . SER A 1 350 ? -30.221 -0.401 1.928 1.00 87.38 350 SER A O 1
ATOM 2815 N N . GLY A 1 351 ? -30.308 0.917 0.103 1.00 86.12 351 GLY A N 1
ATOM 2816 C CA . GLY A 1 351 ? -30.603 -0.153 -0.851 1.00 86.12 351 GLY A CA 1
ATOM 2817 C C . GLY A 1 351 ? -32.017 -0.724 -0.700 1.00 86.12 351 GLY A C 1
ATOM 2818 O O . GLY A 1 351 ? -32.260 -1.869 -1.080 1.00 86.12 351 GLY A O 1
ATOM 2819 N N . GLU A 1 352 ? -32.943 0.041 -0.119 1.00 86.94 352 GLU A N 1
ATOM 2820 C CA . GLU A 1 352 ? -34.335 -0.374 0.064 1.00 86.94 352 GLU A CA 1
ATOM 2821 C C . GLU A 1 352 ? -35.122 -0.282 -1.256 1.00 86.94 352 GLU A C 1
ATOM 2823 O O . GLU A 1 352 ? -34.810 0.518 -2.139 1.00 86.94 352 GLU A O 1
ATOM 2828 N N . ASP A 1 353 ? -36.159 -1.110 -1.415 1.00 85.75 353 ASP A N 1
ATOM 2829 C CA . ASP A 1 353 ? -37.022 -1.062 -2.600 1.00 85.75 353 ASP A CA 1
ATOM 2830 C C . ASP A 1 353 ? -37.995 0.131 -2.487 1.00 85.75 353 ASP A C 1
ATOM 2832 O O . ASP A 1 353 ? -38.820 0.146 -1.558 1.00 85.75 353 ASP A O 1
ATOM 2836 N N . PRO A 1 354 ? -37.974 1.092 -3.438 1.00 84.88 354 PRO A N 1
ATOM 2837 C CA . PRO A 1 354 ? -38.858 2.257 -3.426 1.00 84.88 354 PRO A CA 1
ATOM 2838 C C . PRO A 1 354 ? -40.347 1.913 -3.321 1.00 84.88 354 PRO A C 1
ATOM 2840 O O . PRO A 1 354 ? -41.129 2.715 -2.819 1.00 84.88 354 PRO A O 1
ATOM 2843 N N . SER A 1 355 ? -40.756 0.736 -3.805 1.00 84.19 355 SER A N 1
ATOM 2844 C CA . SER A 1 355 ? -42.156 0.301 -3.807 1.00 84.19 355 SER A CA 1
ATOM 2845 C C . SER A 1 355 ? -42.655 -0.196 -2.446 1.00 84.19 355 SER A C 1
ATOM 2847 O O . SER A 1 355 ? -43.863 -0.225 -2.209 1.00 84.19 355 SER A O 1
ATOM 2849 N N . THR A 1 356 ? -41.739 -0.560 -1.546 1.00 85.00 356 THR A N 1
ATOM 2850 C CA . THR A 1 356 ? -42.052 -1.105 -0.212 1.00 85.00 356 THR A CA 1
ATOM 2851 C C . THR A 1 356 ? -41.693 -0.154 0.928 1.00 85.00 356 THR A C 1
ATOM 2853 O O . THR A 1 356 ? -42.075 -0.396 2.074 1.00 85.00 356 THR A O 1
ATOM 2856 N N . PHE A 1 357 ? -40.989 0.937 0.619 1.00 84.38 357 PHE A N 1
ATOM 2857 C CA . PHE A 1 357 ? -40.521 1.905 1.599 1.00 84.38 357 PHE A CA 1
ATOM 2858 C C . PHE A 1 357 ? -41.667 2.745 2.179 1.00 84.38 357 PHE A C 1
ATOM 2860 O O . PHE A 1 357 ? -42.327 3.506 1.470 1.00 84.38 357 PHE A O 1
ATOM 2867 N N . ASP A 1 358 ? -41.868 2.666 3.496 1.00 82.38 358 ASP A N 1
ATOM 2868 C CA . ASP A 1 358 ? -42.773 3.567 4.210 1.00 82.38 358 ASP A CA 1
ATOM 2869 C C . ASP A 1 358 ? -42.028 4.841 4.633 1.00 82.38 358 ASP A C 1
ATOM 2871 O O . ASP A 1 358 ? -41.167 4.815 5.515 1.00 82.38 358 ASP A O 1
ATOM 2875 N N . VAL A 1 359 ? -42.417 5.980 4.054 1.00 77.00 359 VAL A N 1
ATOM 2876 C CA . VAL A 1 359 ? -41.862 7.314 4.347 1.00 77.00 359 VAL A CA 1
ATOM 2877 C C . VAL A 1 359 ? -41.964 7.677 5.837 1.00 77.00 359 VAL A C 1
ATOM 2879 O O . VAL A 1 359 ? -41.142 8.437 6.351 1.00 77.00 359 VAL A O 1
ATOM 2882 N N . HIS A 1 360 ? -42.937 7.126 6.567 1.00 78.88 360 HIS A N 1
ATOM 2883 C CA . HIS A 1 360 ? -43.104 7.385 7.997 1.00 78.88 360 HIS A CA 1
ATOM 2884 C C . HIS A 1 360 ? -42.235 6.493 8.892 1.00 78.88 360 HIS A C 1
ATOM 2886 O O . HIS A 1 360 ? -42.017 6.840 10.057 1.00 78.88 360 HIS A O 1
ATOM 2892 N N . SER A 1 361 ? -41.704 5.389 8.358 1.00 79.12 361 SER A N 1
ATOM 2893 C CA . SER A 1 361 ? -40.903 4.415 9.109 1.00 79.12 361 SER A CA 1
ATOM 2894 C C . SER A 1 361 ? -39.516 4.939 9.497 1.00 79.12 361 SER A C 1
ATOM 2896 O O . SER A 1 361 ? -38.961 4.536 10.525 1.00 79.12 361 SER A O 1
ATOM 2898 N N . ARG A 1 362 ? -38.963 5.887 8.726 1.00 80.56 362 ARG A N 1
ATOM 2899 C CA . ARG A 1 362 ? -37.639 6.465 8.974 1.00 80.56 362 ARG A CA 1
ATOM 2900 C C . ARG A 1 362 ? -37.642 7.984 8.841 1.00 80.56 362 ARG A C 1
ATOM 2902 O O . ARG A 1 362 ? -37.605 8.538 7.754 1.00 80.56 362 ARG A O 1
ATOM 2909 N N . GLN A 1 363 ? -37.608 8.669 9.983 1.00 84.44 363 GLN A N 1
ATOM 2910 C CA . GLN A 1 363 ? -37.617 10.141 10.037 1.00 84.44 363 GLN A CA 1
ATOM 2911 C C . GLN A 1 363 ? -36.214 10.760 10.106 1.00 84.44 363 GLN A C 1
ATOM 2913 O O . GLN A 1 363 ? -36.050 11.978 9.984 1.00 84.44 363 GLN A O 1
ATOM 2918 N N . SER A 1 364 ? -35.186 9.944 10.355 1.00 88.75 364 SER A N 1
ATOM 2919 C CA . SER A 1 364 ? -33.825 10.442 10.522 1.00 88.75 364 SER A CA 1
ATOM 2920 C C . SER A 1 364 ? -32.740 9.376 10.412 1.00 88.75 364 SER A C 1
ATOM 2922 O O . SER A 1 364 ? -32.980 8.197 10.691 1.00 88.75 364 SER A O 1
ATOM 2924 N N . ILE A 1 365 ? -31.520 9.830 10.133 1.00 90.25 365 ILE A N 1
ATOM 2925 C CA . ILE A 1 365 ? -30.285 9.037 10.159 1.00 90.25 365 ILE A CA 1
ATOM 2926 C C . ILE A 1 365 ? -29.230 9.707 11.042 1.00 90.25 365 ILE A C 1
ATOM 2928 O O . ILE A 1 365 ? -29.324 10.902 11.332 1.00 90.25 365 ILE A O 1
ATOM 2932 N N . ARG A 1 366 ? -28.215 8.958 11.477 1.00 90.12 366 ARG A N 1
ATOM 2933 C CA . ARG A 1 366 ? -27.075 9.540 12.194 1.00 90.12 366 ARG A CA 1
ATOM 2934 C C . ARG A 1 366 ? -25.961 9.870 11.214 1.00 90.12 366 ARG A C 1
ATOM 2936 O O . ARG A 1 366 ? -25.703 9.106 10.289 1.00 90.12 366 ARG A O 1
ATOM 2943 N N . LEU A 1 367 ? -25.250 10.968 11.459 1.00 88.44 367 LEU A N 1
ATOM 2944 C CA . LEU A 1 367 ? -24.067 11.318 10.671 1.00 88.44 367 LEU A CA 1
ATOM 2945 C C . LEU A 1 367 ? -22.997 10.208 10.708 1.00 88.44 367 LEU A C 1
ATOM 2947 O O . LEU A 1 367 ? -22.335 9.950 9.706 1.00 88.44 367 LEU A O 1
ATOM 2951 N N . SER A 1 368 ? -22.872 9.497 11.832 1.00 88.12 368 SER A N 1
ATOM 2952 C CA . SER A 1 368 ? -21.972 8.345 11.949 1.00 88.12 368 SER A CA 1
ATOM 2953 C C . SER A 1 368 ? -22.304 7.192 10.994 1.00 88.12 368 SER A C 1
ATOM 2955 O O . SER A 1 368 ? -21.410 6.418 10.662 1.00 88.12 368 SER A O 1
ATOM 2957 N N . ASP A 1 369 ? -23.552 7.068 10.533 1.00 88.88 369 ASP A N 1
ATOM 2958 C CA . ASP A 1 369 ? -23.937 6.053 9.549 1.00 88.88 369 ASP A CA 1
ATOM 2959 C C . ASP A 1 369 ? -23.414 6.430 8.154 1.00 88.88 369 ASP A C 1
ATOM 2961 O O . ASP A 1 369 ? -22.867 5.573 7.467 1.00 88.88 369 ASP A O 1
ATOM 2965 N N . LEU A 1 370 ? -23.440 7.721 7.793 1.00 90.31 370 LEU A N 1
ATOM 2966 C CA . LEU A 1 370 ? -22.810 8.221 6.562 1.00 90.31 370 LEU A CA 1
ATOM 2967 C C . LEU A 1 370 ? -21.297 8.006 6.572 1.00 90.31 370 LEU A C 1
ATOM 2969 O O . LEU A 1 370 ? -20.733 7.505 5.603 1.00 90.31 370 LEU A O 1
ATOM 2973 N N . PHE A 1 371 ? -20.637 8.367 7.679 1.00 90.31 371 PHE A N 1
ATOM 2974 C CA . PHE A 1 371 ? -19.193 8.178 7.827 1.00 90.31 371 PHE A CA 1
ATOM 2975 C C . PHE A 1 371 ? -18.790 6.708 7.760 1.00 90.31 371 PHE A C 1
ATOM 2977 O O . PHE A 1 371 ? -17.742 6.379 7.209 1.00 90.31 371 PHE A O 1
ATOM 2984 N N . ARG A 1 372 ? -19.625 5.822 8.301 1.00 89.75 372 ARG A N 1
ATOM 2985 C CA . ARG A 1 372 ? -19.403 4.383 8.224 1.00 89.75 372 ARG A CA 1
ATOM 2986 C C . ARG A 1 372 ? -19.516 3.873 6.793 1.00 89.75 372 ARG A C 1
ATOM 2988 O O . ARG A 1 372 ? -18.651 3.102 6.395 1.00 89.75 372 ARG A O 1
ATOM 2995 N N . GLU A 1 373 ? -20.512 4.329 6.034 1.00 89.31 373 GLU A N 1
ATOM 2996 C CA . GLU A 1 373 ? -20.710 3.864 4.657 1.00 89.31 373 GLU A CA 1
ATOM 2997 C C . GLU A 1 373 ? -19.554 4.272 3.745 1.00 89.31 373 GLU A C 1
ATOM 2999 O O . GLU A 1 373 ? -19.005 3.441 3.033 1.00 89.31 373 GLU A O 1
ATOM 3004 N N . ILE A 1 374 ? -19.070 5.514 3.842 1.00 90.62 374 ILE A N 1
ATOM 3005 C CA . ILE A 1 374 ? -17.886 5.930 3.070 1.00 90.62 374 ILE A CA 1
ATOM 3006 C C . ILE A 1 374 ? -16.579 5.287 3.572 1.00 90.62 374 ILE A C 1
ATOM 3008 O O . ILE A 1 374 ? -15.534 5.454 2.942 1.00 90.62 374 ILE A O 1
ATOM 3012 N N . GLY A 1 375 ? -16.624 4.582 4.709 1.00 89.69 375 GLY A N 1
ATOM 3013 C CA . GLY A 1 375 ? -15.508 3.886 5.345 1.00 89.69 375 GLY A CA 1
ATOM 3014 C C . GLY A 1 375 ? -14.499 4.794 6.046 1.00 89.69 375 GLY A C 1
ATOM 3015 O O . GLY A 1 375 ? -13.298 4.547 5.948 1.00 89.69 375 GLY A O 1
ATOM 3016 N N . HIS A 1 376 ? -14.975 5.832 6.736 1.00 88.50 376 HIS A N 1
ATOM 3017 C CA . HIS A 1 376 ? -14.165 6.661 7.630 1.00 88.50 376 HIS A CA 1
ATOM 3018 C C . HIS A 1 376 ? -13.654 5.821 8.825 1.00 88.50 376 HIS A C 1
ATOM 3020 O O . HIS A 1 376 ? -14.452 5.099 9.430 1.00 88.50 376 HIS A O 1
ATOM 3026 N N . PRO A 1 377 ? -12.369 5.920 9.226 1.00 83.19 377 PRO A N 1
ATOM 3027 C CA . PRO A 1 377 ? -11.762 5.031 10.224 1.00 83.19 377 PRO A CA 1
ATOM 3028 C C . PRO A 1 377 ? -12.383 5.172 11.620 1.00 83.19 377 PRO A C 1
ATOM 3030 O O . PRO A 1 377 ? -12.600 4.169 12.296 1.00 83.19 377 PRO A O 1
ATOM 3033 N N . ASN A 1 378 ? -12.745 6.400 12.015 1.00 82.00 378 ASN A N 1
ATOM 3034 C CA . ASN A 1 378 ? -13.411 6.696 13.289 1.00 82.00 378 ASN A CA 1
ATOM 3035 C C . ASN A 1 378 ? -14.766 7.394 13.060 1.00 82.00 378 ASN A C 1
ATOM 3037 O O . ASN A 1 378 ? -14.854 8.618 13.180 1.00 82.00 378 ASN A O 1
ATOM 3041 N N . PRO A 1 379 ? -15.846 6.665 12.717 1.00 77.19 379 PRO A N 1
ATOM 3042 C CA . PRO A 1 379 ? -17.157 7.267 12.437 1.00 77.19 379 PRO A CA 1
ATOM 3043 C C . PRO A 1 379 ? -17.757 8.030 13.628 1.00 77.19 379 PRO A C 1
ATOM 3045 O O . PRO A 1 379 ? -18.660 8.845 13.457 1.00 77.19 379 PRO A O 1
ATOM 3048 N N . THR A 1 380 ? -17.273 7.747 14.840 1.00 69.12 380 THR A N 1
ATOM 3049 C CA . THR A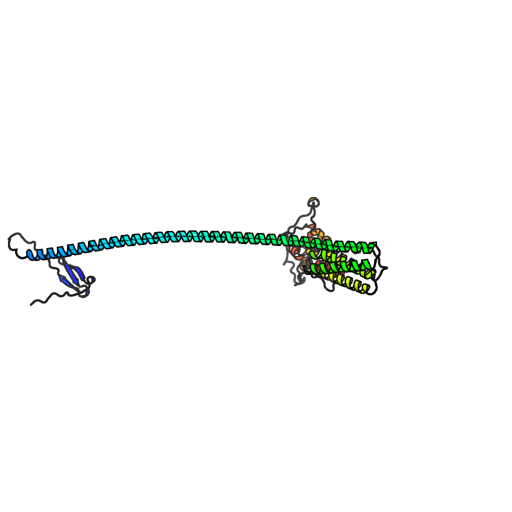 1 380 ? -17.719 8.340 16.107 1.00 69.12 380 THR A CA 1
ATOM 3050 C C . THR A 1 380 ? -16.973 9.613 16.501 1.00 69.12 380 THR A C 1
ATOM 3052 O O . THR A 1 380 ? -17.300 10.205 17.520 1.00 69.12 380 THR A O 1
ATOM 3055 N N . GLU A 1 381 ? -15.960 10.022 15.742 1.00 68.38 381 GLU A N 1
ATOM 3056 C CA . GLU A 1 381 ? -15.159 11.223 16.033 1.00 68.38 381 GLU A CA 1
ATOM 3057 C C . GLU A 1 381 ? -15.205 12.239 14.881 1.00 68.38 381 GLU A C 1
ATOM 3059 O O . GLU A 1 381 ? -14.571 13.291 14.944 1.00 68.38 381 GLU A O 1
ATOM 3064 N N . GLY A 1 382 ? -15.954 11.933 13.816 1.00 69.06 382 GLY A N 1
ATOM 3065 C CA . GLY A 1 382 ? -16.040 12.771 12.627 1.00 69.06 382 GLY A CA 1
ATOM 3066 C C . GLY A 1 382 ? -16.733 14.108 12.901 1.00 69.06 382 GLY A C 1
ATOM 3067 O O . GLY A 1 382 ? -17.848 14.156 13.426 1.00 69.06 382 GLY A O 1
ATOM 3068 N N . ILE A 1 383 ? -16.081 15.198 12.494 1.00 77.19 383 ILE A N 1
ATOM 3069 C CA . ILE A 1 383 ? -16.630 16.558 12.511 1.00 77.19 383 ILE A CA 1
ATOM 3070 C C . ILE A 1 383 ? -16.884 16.978 11.067 1.00 77.19 383 ILE A C 1
ATOM 3072 O O . ILE A 1 383 ? -16.014 16.827 10.214 1.00 77.19 383 ILE A O 1
ATOM 3076 N N . LEU A 1 384 ? -18.063 17.536 10.804 1.00 84.00 384 LEU A N 1
ATOM 3077 C CA . LEU A 1 384 ? -18.450 18.033 9.487 1.00 84.00 384 LEU A CA 1
ATOM 3078 C C . LEU A 1 384 ? -18.948 19.471 9.595 1.00 84.00 384 LEU A C 1
ATOM 3080 O O . LEU A 1 384 ? -19.538 19.864 10.601 1.00 84.00 384 LEU A O 1
ATOM 3084 N N . TYR A 1 385 ? -18.769 20.267 8.548 1.00 84.56 385 TYR A N 1
ATOM 3085 C CA . TYR A 1 385 ? -19.465 21.544 8.439 1.00 84.56 385 TYR A CA 1
ATOM 3086 C C . TYR A 1 385 ? -20.839 21.345 7.805 1.00 84.56 385 TYR A C 1
ATOM 3088 O O . TYR A 1 385 ? -20.990 20.597 6.844 1.00 84.56 385 TYR A O 1
ATOM 3096 N N . LYS A 1 386 ? -21.858 22.061 8.292 1.00 83.00 386 LYS A N 1
ATOM 3097 C CA . LYS A 1 386 ? -23.222 21.954 7.746 1.00 83.00 386 LYS A CA 1
ATOM 3098 C C . LYS A 1 386 ? -23.300 22.208 6.229 1.00 83.00 386 LYS A C 1
ATOM 3100 O O . LYS A 1 386 ? -24.138 21.603 5.569 1.00 83.00 386 LYS A O 1
ATOM 3105 N N . SER A 1 387 ? -22.432 23.064 5.682 1.00 83.38 387 SER A N 1
ATOM 3106 C CA . SER A 1 387 ? -22.316 23.315 4.234 1.00 83.38 387 SER A CA 1
ATOM 3107 C C . SER A 1 387 ? -21.924 22.074 3.431 1.00 83.38 387 SER A C 1
ATOM 3109 O O . SER A 1 387 ? -22.301 21.949 2.271 1.00 83.38 387 SER A O 1
ATOM 3111 N N . ASP A 1 388 ? -21.194 21.157 4.060 1.00 88.00 388 ASP A N 1
ATOM 3112 C CA . ASP A 1 388 ? -20.548 20.019 3.411 1.00 88.00 388 ASP A CA 1
ATOM 3113 C C . ASP A 1 388 ? -21.416 18.744 3.532 1.00 88.00 388 ASP A C 1
ATOM 3115 O O . ASP A 1 388 ? -21.131 17.725 2.906 1.00 88.00 388 ASP A O 1
ATOM 3119 N N . LEU A 1 389 ? -22.526 18.809 4.286 1.00 88.06 389 LEU A N 1
ATOM 3120 C CA . LEU A 1 389 ? -23.449 17.692 4.518 1.00 88.06 389 LEU A CA 1
ATOM 3121 C C . LEU A 1 389 ? -24.050 17.134 3.226 1.00 88.06 389 LEU A C 1
ATOM 3123 O O . LEU A 1 389 ? -24.083 15.922 3.042 1.00 88.06 389 LEU A O 1
ATOM 3127 N N . TYR A 1 390 ? -24.500 18.005 2.325 1.00 89.06 390 TYR A N 1
ATOM 3128 C CA . TYR A 1 390 ? -25.091 17.564 1.062 1.00 89.06 390 TYR A CA 1
ATOM 3129 C C . TYR A 1 390 ? -24.063 16.852 0.172 1.00 89.06 390 TYR A C 1
ATOM 3131 O O . TYR A 1 390 ? -24.368 15.827 -0.431 1.00 89.06 390 TYR A O 1
ATOM 3139 N N . ALA A 1 391 ? -22.822 17.350 0.136 1.00 90.56 391 ALA A N 1
ATOM 3140 C CA . ALA A 1 391 ? -21.743 16.692 -0.590 1.00 90.56 391 ALA A CA 1
ATOM 3141 C C . ALA A 1 391 ? -21.450 15.306 0.004 1.00 90.56 391 ALA A C 1
ATOM 3143 O O . ALA A 1 391 ? -21.375 14.329 -0.737 1.00 90.56 391 ALA A O 1
ATOM 3144 N N . LEU A 1 392 ? -21.375 15.193 1.335 1.00 90.69 392 LEU A N 1
ATOM 3145 C CA . LEU A 1 392 ? -21.189 13.908 2.011 1.00 90.69 392 LEU A CA 1
ATOM 3146 C C . LEU A 1 392 ? -22.317 12.917 1.684 1.00 90.69 392 LEU A C 1
ATOM 3148 O O . LEU A 1 392 ? -22.036 11.765 1.365 1.00 90.69 392 LEU A O 1
ATOM 3152 N N . MET A 1 393 ? -23.574 13.370 1.712 1.00 91.75 393 MET A N 1
ATOM 3153 C CA . MET A 1 393 ? -24.731 12.558 1.323 1.00 91.75 393 MET A CA 1
ATOM 3154 C C . MET A 1 393 ? -24.587 12.038 -0.113 1.00 91.75 393 MET A C 1
ATOM 3156 O O . MET A 1 393 ? -24.775 10.847 -0.353 1.00 91.75 393 MET A O 1
ATOM 3160 N N . LEU A 1 394 ? -24.181 12.880 -1.066 1.00 92.44 394 LEU A N 1
ATOM 3161 C CA . LEU A 1 394 ? -23.952 12.443 -2.447 1.00 92.44 394 LEU A CA 1
ATOM 3162 C C . LEU A 1 394 ? -22.835 11.398 -2.567 1.00 92.44 394 LEU A C 1
ATOM 3164 O O . LEU A 1 394 ? -22.992 10.437 -3.314 1.00 92.44 394 LEU A O 1
ATOM 3168 N N . PHE A 1 395 ? -21.726 11.558 -1.841 1.00 92.69 395 PHE A N 1
ATOM 3169 C CA . PHE A 1 395 ? -20.606 10.608 -1.885 1.00 92.69 395 PHE A CA 1
ATOM 3170 C C . PHE A 1 395 ? -20.855 9.313 -1.105 1.00 92.69 395 PHE A C 1
ATOM 3172 O O . PHE A 1 395 ? -20.167 8.328 -1.346 1.00 92.69 395 PHE A O 1
ATOM 3179 N N . SER A 1 396 ? -21.839 9.296 -0.206 1.00 91.31 396 SER A N 1
ATOM 3180 C CA . SER A 1 396 ? -22.273 8.077 0.489 1.00 91.31 396 SER A CA 1
ATOM 3181 C C . SER A 1 396 ? -23.188 7.175 -0.343 1.00 91.31 396 SER A C 1
ATOM 3183 O O . SER A 1 396 ? -23.514 6.077 0.091 1.00 91.31 396 SER A O 1
ATOM 3185 N N . LEU A 1 397 ? -23.614 7.625 -1.526 1.00 91.88 397 LEU A N 1
ATOM 3186 C CA . LEU A 1 397 ? -24.441 6.827 -2.421 1.00 91.88 397 LEU A CA 1
ATOM 3187 C C . LEU A 1 397 ? -23.612 5.780 -3.196 1.00 91.88 397 LEU A C 1
ATOM 3189 O O . LEU A 1 397 ? -22.497 6.095 -3.635 1.00 91.88 397 LEU A O 1
ATOM 3193 N N . PRO A 1 398 ? -24.167 4.584 -3.486 1.00 89.69 398 PRO A N 1
ATOM 3194 C CA . PRO A 1 398 ? -23.481 3.554 -4.274 1.00 89.69 398 PRO A CA 1
ATOM 3195 C C . PRO A 1 398 ? -23.010 4.040 -5.653 1.00 89.69 398 PRO A C 1
ATOM 3197 O O . PRO A 1 398 ? -21.973 3.611 -6.161 1.00 89.69 398 PRO A O 1
ATOM 3200 N N . GLU A 1 399 ? -23.736 4.970 -6.274 1.00 91.25 399 GLU A N 1
ATOM 3201 C CA . GLU A 1 399 ? -23.404 5.532 -7.583 1.00 91.25 399 GLU A CA 1
ATOM 3202 C C . GLU A 1 399 ? -22.105 6.341 -7.563 1.00 91.25 399 GLU A C 1
ATOM 3204 O O . GLU A 1 399 ? -21.385 6.354 -8.564 1.00 91.25 399 GLU A O 1
ATOM 3209 N N . ALA A 1 400 ? -21.771 6.986 -6.441 1.00 90.62 400 ALA A N 1
ATOM 3210 C CA . ALA A 1 400 ? -20.503 7.693 -6.298 1.00 90.62 400 ALA A CA 1
ATOM 3211 C C . ALA A 1 400 ? -19.328 6.703 -6.292 1.00 90.62 400 ALA A C 1
ATOM 3213 O O . ALA A 1 400 ? -18.368 6.884 -7.049 1.00 90.62 400 ALA A O 1
ATOM 3214 N N . CYS A 1 401 ? -19.452 5.615 -5.525 1.00 89.75 401 CYS A N 1
ATOM 3215 C CA . CYS A 1 401 ? -18.491 4.512 -5.511 1.00 89.75 401 CYS A CA 1
ATOM 3216 C C . CYS A 1 401 ? -18.341 3.880 -6.903 1.00 89.75 401 CYS A C 1
ATOM 3218 O O . CYS A 1 401 ? -17.222 3.739 -7.394 1.00 89.75 401 CYS A O 1
ATOM 3220 N N . ASN A 1 402 ? -19.451 3.581 -7.584 1.00 91.19 402 ASN A N 1
ATOM 3221 C CA . ASN A 1 402 ? -19.442 2.978 -8.922 1.00 91.19 402 ASN A CA 1
ATOM 3222 C C . ASN A 1 402 ? -18.824 3.898 -9.980 1.00 91.19 402 ASN A C 1
ATOM 3224 O O . ASN A 1 402 ? -18.067 3.441 -10.838 1.00 91.19 402 ASN A O 1
ATOM 3228 N N . LYS A 1 403 ? -19.105 5.204 -9.918 1.00 92.50 403 LYS A N 1
ATOM 3229 C CA . LYS A 1 403 ? -18.523 6.192 -10.832 1.00 92.50 403 LYS A CA 1
ATOM 3230 C C . LYS A 1 403 ? -17.007 6.274 -10.669 1.00 92.50 403 LYS A C 1
ATOM 3232 O O . LYS A 1 403 ? -16.291 6.315 -11.666 1.00 92.50 403 LYS A O 1
ATOM 3237 N N . PHE A 1 404 ? -16.516 6.284 -9.433 1.00 92.31 404 PHE A N 1
ATOM 3238 C CA . PHE A 1 404 ? -15.082 6.281 -9.158 1.00 92.31 404 PHE A CA 1
ATOM 3239 C C . PHE A 1 404 ? -14.425 4.947 -9.554 1.00 92.31 404 PHE A C 1
ATOM 3241 O O . PHE A 1 404 ? -13.404 4.955 -10.240 1.00 92.31 404 PHE A O 1
ATOM 3248 N N . ALA A 1 405 ? -15.051 3.811 -9.229 1.00 92.50 405 ALA A N 1
ATOM 3249 C CA . ALA A 1 405 ? -14.590 2.484 -9.637 1.00 92.50 405 ALA A CA 1
ATOM 3250 C C . ALA A 1 405 ? -14.469 2.355 -11.163 1.00 92.50 405 ALA A C 1
ATOM 3252 O O . ALA A 1 405 ? -13.464 1.843 -11.650 1.00 92.50 405 ALA A O 1
ATOM 3253 N N . SER A 1 406 ? -15.453 2.863 -11.914 1.00 92.81 406 SER A N 1
ATOM 3254 C CA . SER A 1 406 ? -15.444 2.855 -13.385 1.00 92.81 406 SER A CA 1
ATOM 3255 C C . SER A 1 406 ? -14.295 3.694 -13.947 1.00 92.81 406 SER A C 1
ATOM 3257 O O . SER A 1 406 ? -13.572 3.236 -14.822 1.00 92.81 406 SER A O 1
ATOM 3259 N N . ARG A 1 407 ? -14.046 4.883 -13.382 1.00 92.06 407 ARG A N 1
ATOM 3260 C CA . ARG A 1 407 ? -12.921 5.740 -13.798 1.00 92.06 407 ARG A CA 1
ATOM 3261 C C . ARG A 1 407 ? -11.567 5.069 -13.596 1.00 92.06 407 ARG A C 1
ATOM 3263 O O . ARG A 1 407 ? -10.717 5.127 -14.478 1.00 92.06 407 ARG A O 1
ATOM 3270 N N . ILE A 1 408 ? -11.358 4.433 -12.444 1.00 92.56 408 ILE A N 1
ATOM 3271 C CA . ILE A 1 408 ? -10.107 3.711 -12.177 1.00 92.56 408 ILE A CA 1
ATOM 3272 C C . ILE A 1 408 ? -9.990 2.488 -13.093 1.00 92.56 408 ILE A C 1
ATOM 3274 O O . ILE A 1 408 ? -8.921 2.224 -13.636 1.00 92.56 408 ILE A O 1
ATOM 3278 N N . GLN A 1 409 ? -11.076 1.746 -13.296 1.00 93.88 409 GLN A N 1
ATOM 3279 C CA . GLN A 1 409 ? -11.070 0.597 -14.197 1.00 93.88 409 GLN A CA 1
ATOM 3280 C C . GLN A 1 409 ? -10.693 1.000 -15.629 1.00 93.88 409 GLN A C 1
ATOM 3282 O O . GLN A 1 409 ? -9.873 0.321 -16.245 1.00 93.88 409 GLN A O 1
ATOM 3287 N N . GLU A 1 410 ? -11.251 2.099 -16.142 1.00 92.62 410 GLU A N 1
ATOM 3288 C CA . GLU A 1 410 ? -10.913 2.658 -17.455 1.00 92.62 410 GLU A CA 1
ATOM 3289 C C . GLU A 1 410 ? -9.429 3.041 -17.529 1.00 92.62 410 GLU A C 1
ATOM 3291 O O . GLU A 1 410 ? -8.731 2.609 -18.449 1.00 92.62 410 GLU A O 1
ATOM 3296 N N . GLU A 1 411 ? -8.927 3.764 -16.521 1.00 92.00 411 GLU A N 1
ATOM 3297 C CA . GLU A 1 411 ? -7.529 4.205 -16.431 1.00 92.00 411 GLU A CA 1
ATOM 3298 C C . GLU A 1 411 ? -6.537 3.039 -16.553 1.00 92.00 411 GLU A C 1
ATOM 3300 O O . GLU A 1 411 ? -5.548 3.105 -17.287 1.00 92.00 411 GLU A O 1
ATOM 3305 N N . PHE A 1 412 ? -6.806 1.939 -15.852 1.00 91.94 412 PHE A N 1
ATOM 3306 C CA . PHE A 1 412 ? -5.928 0.773 -15.866 1.00 91.94 412 PHE A CA 1
ATOM 3307 C C . PHE A 1 412 ? -6.329 -0.290 -16.893 1.00 91.94 412 PHE A C 1
ATOM 3309 O O . PHE A 1 412 ? -5.596 -1.270 -17.056 1.00 91.94 412 PHE A O 1
ATOM 3316 N N . SER A 1 413 ? -7.435 -0.090 -17.614 1.00 91.31 413 SER A N 1
ATOM 3317 C CA . SER A 1 413 ? -8.019 -1.039 -18.569 1.00 91.31 413 SER A CA 1
ATOM 3318 C C . SER A 1 413 ? -8.240 -2.432 -17.960 1.00 91.31 413 SER A C 1
ATOM 3320 O O . SER A 1 413 ? -7.795 -3.440 -18.514 1.00 91.31 413 SER A O 1
ATOM 3322 N N . TRP A 1 414 ? -8.860 -2.493 -16.780 1.00 91.62 414 TRP A N 1
ATOM 3323 C CA . TRP A 1 414 ? -9.140 -3.760 -16.098 1.00 91.62 414 TRP A CA 1
ATOM 3324 C C . TRP A 1 414 ? -10.375 -4.468 -16.660 1.00 91.62 414 TRP A C 1
ATOM 3326 O O . TRP A 1 414 ? -11.392 -3.841 -16.952 1.00 91.62 414 TRP A O 1
ATOM 3336 N N . GLU A 1 415 ? -10.301 -5.797 -16.745 1.00 88.06 415 GLU A N 1
ATOM 3337 C CA . GLU A 1 415 ? -11.433 -6.646 -17.142 1.00 88.06 415 GLU A CA 1
ATOM 3338 C C . GLU A 1 415 ? -12.539 -6.654 -16.076 1.00 88.06 415 GLU A C 1
ATOM 3340 O O . GLU A 1 415 ? -13.721 -6.695 -16.405 1.00 88.06 415 GLU A O 1
ATOM 3345 N N . GLU A 1 416 ? -12.159 -6.559 -14.799 1.00 87.69 416 GLU A N 1
ATOM 3346 C CA . GLU A 1 416 ? -13.077 -6.576 -13.661 1.00 87.69 416 GLU A CA 1
ATOM 3347 C C . GLU A 1 416 ? -13.142 -5.212 -12.965 1.00 87.69 416 GLU A C 1
ATOM 3349 O O . GLU A 1 416 ? -12.127 -4.530 -12.791 1.00 87.69 416 GLU A O 1
ATOM 3354 N N . HIS A 1 417 ? -14.337 -4.841 -12.496 1.00 86.00 417 HIS A N 1
ATOM 3355 C CA . HIS A 1 417 ? -14.516 -3.661 -11.652 1.00 86.00 417 HIS A CA 1
ATOM 3356 C C . HIS A 1 417 ? -13.908 -3.889 -10.257 1.00 86.00 417 HIS A C 1
ATOM 3358 O O . HIS A 1 417 ? -14.171 -4.928 -9.639 1.00 86.00 417 HIS A O 1
ATOM 3364 N N . PRO A 1 418 ? -13.144 -2.923 -9.712 1.00 89.12 418 PRO A N 1
ATOM 3365 C CA . PRO A 1 418 ? -12.681 -3.002 -8.334 1.00 89.12 418 PRO A CA 1
ATOM 3366 C C . PRO A 1 418 ? -13.878 -2.878 -7.385 1.00 89.12 418 PRO A C 1
ATOM 3368 O O . PRO A 1 418 ? -14.719 -1.989 -7.536 1.00 89.12 418 PRO A O 1
ATOM 3371 N N . LYS A 1 419 ? -13.948 -3.747 -6.376 1.00 89.56 419 LYS A N 1
ATOM 3372 C CA . LYS A 1 419 ? -14.980 -3.665 -5.337 1.00 89.56 419 LYS A CA 1
ATOM 3373 C C . LYS A 1 419 ? -14.564 -2.622 -4.311 1.00 89.56 419 LYS A C 1
ATOM 3375 O O . LYS A 1 419 ? -13.629 -2.858 -3.554 1.00 89.56 419 LYS A O 1
ATOM 3380 N N . ILE A 1 420 ? -15.232 -1.476 -4.282 1.00 87.88 420 ILE A N 1
ATOM 3381 C CA . ILE A 1 420 ? -14.946 -0.412 -3.313 1.00 87.88 420 ILE A CA 1
ATOM 3382 C C . ILE A 1 420 ? -15.884 -0.588 -2.117 1.00 87.88 420 ILE A C 1
ATOM 3384 O O . ILE A 1 420 ? -17.104 -0.558 -2.263 1.00 87.88 420 ILE A O 1
ATOM 3388 N N . SER A 1 421 ? -15.314 -0.829 -0.940 1.00 72.50 421 SER A N 1
ATOM 3389 C CA . SER A 1 421 ? -16.032 -1.026 0.324 1.00 72.50 421 SER A CA 1
ATOM 3390 C C . SER A 1 421 ? -16.864 0.216 0.670 1.00 72.50 421 SER A C 1
ATOM 3392 O O . SER A 1 421 ? -16.403 1.337 0.470 1.00 72.50 421 SER A O 1
ATOM 3394 N N . GLY A 1 422 ? -18.090 0.025 1.162 1.00 58.91 422 GLY A N 1
ATOM 3395 C CA . GLY A 1 422 ? -19.133 1.071 1.131 1.00 58.91 422 GLY A CA 1
ATOM 3396 C C . GLY A 1 422 ? -20.079 0.954 -0.071 1.00 58.91 422 GLY A C 1
ATOM 3397 O O . GLY A 1 422 ? -20.854 1.851 -0.371 1.00 58.91 422 GLY A O 1
ATOM 3398 N N . SER A 1 423 ? -19.970 -0.152 -0.810 1.00 43.78 423 SER A N 1
ATOM 3399 C CA . SER A 1 423 ? -21.000 -0.668 -1.708 1.00 43.78 423 SER A CA 1
ATOM 3400 C C . SER A 1 423 ? -21.513 -1.976 -1.112 1.00 43.78 423 SER A C 1
ATOM 3402 O O . SER A 1 423 ? -21.196 -3.072 -1.574 1.00 43.78 423 SER A O 1
ATOM 3404 N N . SER A 1 424 ? -22.230 -1.894 0.008 1.00 38.50 424 SER A N 1
ATOM 3405 C CA . SER A 1 424 ? -22.887 -3.078 0.554 1.00 38.50 424 SER A CA 1
ATOM 3406 C C . SER A 1 424 ? -24.111 -3.441 -0.297 1.00 38.50 424 SER A C 1
ATOM 3408 O O . SER A 1 424 ? -25.244 -3.147 0.046 1.00 38.50 424 SER A O 1
ATOM 3410 N N . PHE A 1 425 ? -23.874 -4.129 -1.416 1.00 35.69 425 PHE A N 1
ATOM 3411 C CA . PHE A 1 425 ? -24.791 -5.180 -1.848 1.00 35.69 425 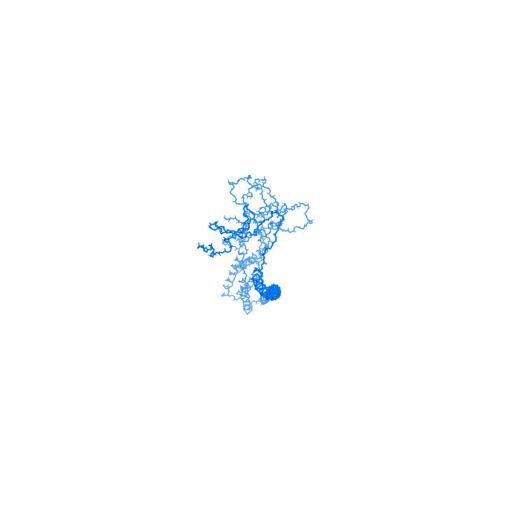PHE A CA 1
ATOM 3412 C C . PHE A 1 425 ? -24.274 -6.490 -1.247 1.00 35.69 425 PHE A C 1
ATOM 3414 O O . PHE A 1 425 ? -23.272 -7.046 -1.709 1.00 35.69 425 PHE A O 1
ATOM 3421 N N . GLN A 1 426 ? -24.916 -6.917 -0.156 1.00 33.34 426 GLN A N 1
ATOM 3422 C CA . GLN A 1 426 ? -24.997 -8.338 0.183 1.00 33.34 426 GLN A CA 1
ATOM 3423 C C . GLN A 1 426 ? -25.969 -9.027 -0.767 1.00 33.34 426 GLN A C 1
ATOM 3425 O O . GLN A 1 426 ? -26.998 -8.396 -1.098 1.00 33.34 426 GLN A O 1
#

Mean predicted aligned error: 16.94 Å

pLDDT: mean 78.67, std 15.43, range [29.33, 96.12]

Foldseek 3Di:
DDDDDDDDDDDPVQKDWDQDPVRFTWIARNPPRDIDTDDDPDDDPDDDDDDDDDDDPPPVVVVVVVVVVVVVVVVVVVVVVVVVVVVVVVVVVVVVVVVVVVVVVVVVVVVVVVVVVVVVVVVVVVVVVVVVVVVVVVVVVVVVVVVVVVVVVVLCVLLVVLVVLLVVCVVVPHDLVSLVVNLVSLVVLLVVLVVVVVVDDALDLVNLVSLVSNLVSLVSNLVSLVSVDDPSNVVNVVSLVVSLVVLLRSLLSNFFPAFLCCCLAVQVVSNLSSLVSNLVSVVVVVCVVPVPDDPDDDPVSSDDPLPCPLVNVFVDDDPPVPDPDWDKDAQADKDFQDDPVSVVLVCQLVVHDPVPDDPVVDGTDTQLVLCVLSPPPCSRGDIGTPVSVVVSSVCLGVVVVVSSQVVSCVSSVDPDGRHHRSNPPD

Secondary structure (DSSP, 8-state):
--PPP------GGGEEEEE-TTS-EEEEETTT--EEE------------------SSHHHHHHHHHHHHHHHHHHHHHHHHHHHHHHHHHHHHHHHHHHHHHHHHHHHHHHHHHHHHHHHHHHHHHHHHHHHHHHHHHHHHHHHHHHHHHHHHHHHHHHHHHHHHHHHHHHT---HHHHHHHHHHHHHHHHHHHHHHHTS-TT-GGGHHHHHHHHHHHHHHHHHHHHH-TTHHHHHHHHHHHHHHHHHHHHHHHHTT-BHHIIIIISHHHHHHHHHHHHHHHHHHHHHH-TTS-SSPPHHHH----S-HHHHHHHS---GGG-SS--EE-TT-EEE--SHHHHHHHHHHHT--TTT--TTT--EEEHHHHHHHTT-S-TTT--EEGGGHHHHHHHTSHHHHHHHHHHHHHHHT-SS----BS----

Radius of gyration: 58.12 Å; Cα contacts (8 Å, |Δi|>4): 338; chains: 1; bounding box: 73×108×173 Å